Protein AF-A0A2E7RLP3-F1 (afdb_monomer)

Solvent-accessible surface area (backbone atoms only — not comparable to full-atom values): 21264 Å² total; per-residue (Å²): 116,78,66,61,55,50,70,59,62,78,47,43,70,61,51,51,49,51,49,51,49,50,52,49,51,50,52,54,52,58,39,62,39,72,44,74,48,81,44,72,21,40,30,37,76,40,96,68,93,67,85,55,54,69,37,24,36,34,37,27,58,41,91,64,40,39,71,63,30,73,46,64,75,39,76,49,75,48,66,38,30,35,36,35,57,60,49,53,55,44,57,75,64,38,54,21,24,34,37,66,40,63,84,71,59,71,71,89,78,62,88,57,56,57,50,78,45,82,39,37,68,84,71,40,52,40,76,54,50,69,62,50,51,61,22,37,61,7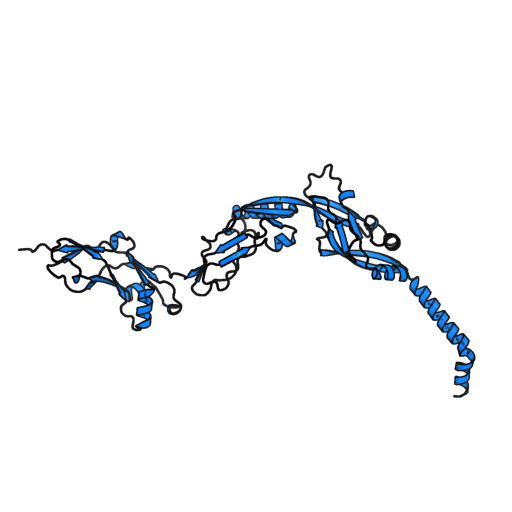8,62,43,75,83,78,39,68,44,68,37,28,34,21,31,51,42,75,45,82,44,79,53,55,65,83,42,55,48,73,40,74,51,46,26,91,65,38,38,73,40,73,95,60,40,44,60,76,55,59,57,39,36,42,37,25,35,34,68,62,53,51,55,48,52,52,42,46,54,39,24,77,68,69,74,47,72,67,52,79,54,46,39,64,49,76,38,66,59,34,78,39,69,44,75,48,74,33,35,63,14,66,78,45,40,77,66,57,38,46,53,44,66,65,54,44,45,35,40,37,44,29,39,71,35,62,49,75,67,36,68,45,76,53,97,72,68,42,78,40,85,58,52,77,55,76,55,72,47,78,48,80,72,52,51,48,31,36,40,36,43,50,63,48,84,91,53,67,87,64,76,82,41,54,70,45,47,65,70,28,49,47,50,31,35,63,32,64,75,49,64,70,88,57,60,64,50,76,43,60,62,45,73,50,80,45,98,63,88,51,63,70,58,46,59,47,46,67,72,39,49,44,77,44,45,76,47,77,89,33,44,40,34,45,32,36,50,59,76,82,84,126

Foldseek 3Di:
DVVVVCVCPVCVPVVVVVVVVVVVVVVVVLQQDKDKDKAKAQEAEDCDPDQFDFRHEYEDDDPQKDWQPPQHRDIDIDMWIGGPVLVVVCVVVRKYWYAYCVVVDPVVPPPDQKDKDWDWLLRIHISPNVSSCRGRVVVDRVVGIGIIMMGGKDKDKDFDDLQLAAADAAEAPQKDWDSVPKDKPDRIKMKIFGPVLVVVQVVQCVCVVVVNDHRDQQWDHHYRHHNAFKDKDWIAGGPVQVSSVMAIPVRTMIMIIGMYGDKDPKEKEFDPDAAEDDAAPDFDKDWDADFGIKIKIFTDDPVCPPPPPYRVQCVQFKHKYWYNPPDDHPDQKDWTFIDMATPPDPDPVVRVVRVVGMDMATPDNVRRTIMMGGDDPPD

Nearest PDB structures (foldseek):
  5ucg-assembly1_A  TM=1.829E-01  e=2.847E+00  Bacillus subtilis subsp. subtilis str. 168
  5ucg-assembly3_C  TM=1.458E-01  e=3.565E+00  Bacillus subtilis subsp. subtilis str. 168
  5ucg-assembly1_B  TM=1.793E-01  e=7.000E+00  Bacillus subtilis subsp. subtilis str. 168

Structure (mmCIF, N/CA/C/O backbone):
data_AF-A0A2E7RLP3-F1
#
_entry.id   AF-A0A2E7RLP3-F1
#
loop_
_atom_site.group_PDB
_atom_site.id
_atom_site.type_symbol
_atom_site.label_atom_id
_atom_site.label_alt_id
_atom_site.label_comp_id
_atom_site.label_asym_id
_atom_site.label_entity_id
_atom_site.label_seq_id
_atom_site.pdbx_PDB_ins_code
_atom_site.Cartn_x
_atom_site.Cartn_y
_atom_site.Cartn_z
_atom_site.occupancy
_atom_site.B_iso_or_equiv
_atom_site.auth_seq_id
_atom_site.auth_comp_id
_atom_site.auth_asym_id
_atom_site.auth_atom_id
_atom_site.pdbx_PDB_model_num
ATOM 1 N N . MET A 1 1 ? -9.575 -32.508 -81.764 1.00 49.72 1 MET A N 1
ATOM 2 C CA . MET A 1 1 ? -8.816 -32.694 -80.498 1.00 49.72 1 MET A CA 1
ATOM 3 C C . MET A 1 1 ? -7.369 -33.203 -80.647 1.00 49.72 1 MET A C 1
ATOM 5 O O . MET A 1 1 ? -6.526 -32.750 -79.883 1.00 49.72 1 MET A O 1
ATOM 9 N N . LYS A 1 2 ? -7.003 -34.064 -81.618 1.00 49.97 2 LYS A N 1
ATOM 10 C CA . LYS A 1 2 ? -5.609 -34.569 -81.767 1.00 49.97 2 LYS A CA 1
ATOM 11 C C . LYS A 1 2 ? -4.547 -33.517 -82.181 1.00 49.97 2 LYS A C 1
ATOM 13 O O . LYS A 1 2 ? -3.371 -33.716 -81.894 1.00 49.97 2 LYS A O 1
ATOM 18 N N . ARG A 1 3 ? -4.933 -32.391 -82.805 1.00 51.41 3 ARG A N 1
ATOM 19 C CA . ARG A 1 3 ? -4.007 -31.303 -83.211 1.00 51.41 3 ARG A CA 1
ATOM 20 C C . ARG A 1 3 ? -3.594 -30.362 -82.066 1.00 51.41 3 ARG A C 1
ATOM 22 O O . ARG A 1 3 ? -2.445 -29.943 -82.033 1.00 51.41 3 ARG A O 1
ATOM 29 N N . ILE A 1 4 ? -4.474 -30.113 -81.091 1.00 55.97 4 ILE A N 1
ATOM 30 C CA . ILE A 1 4 ? -4.179 -29.249 -79.928 1.00 55.97 4 ILE A CA 1
ATOM 31 C C . ILE A 1 4 ? -3.175 -29.932 -78.984 1.00 55.97 4 ILE A C 1
ATOM 33 O O . ILE A 1 4 ? -2.243 -29.294 -78.505 1.00 55.97 4 ILE A O 1
ATOM 37 N N . ARG A 1 5 ? -3.279 -31.260 -78.807 1.00 53.59 5 ARG A N 1
ATOM 38 C CA . ARG A 1 5 ? -2.303 -32.044 -78.027 1.00 53.59 5 ARG A CA 1
ATOM 39 C C . ARG A 1 5 ? -0.881 -31.969 -78.597 1.00 53.59 5 ARG A C 1
ATOM 41 O O . ARG A 1 5 ? 0.057 -31.816 -77.826 1.00 53.59 5 ARG A O 1
ATOM 48 N N . ARG A 1 6 ? -0.701 -32.010 -79.926 1.00 53.34 6 ARG A N 1
ATOM 49 C CA . ARG A 1 6 ? 0.637 -31.876 -80.542 1.00 53.34 6 ARG A CA 1
ATOM 50 C C . ARG A 1 6 ? 1.235 -30.479 -80.369 1.00 53.34 6 ARG A C 1
ATOM 52 O O . ARG A 1 6 ? 2.435 -30.380 -80.170 1.00 53.34 6 ARG A O 1
ATOM 59 N N . PHE A 1 7 ? 0.423 -29.424 -80.363 1.00 55.75 7 PHE A N 1
ATOM 60 C CA . PHE A 1 7 ? 0.916 -28.055 -80.157 1.00 55.75 7 PHE A CA 1
ATOM 61 C C . PHE A 1 7 ? 1.374 -27.790 -78.707 1.00 55.75 7 PHE A C 1
ATOM 63 O O . PHE A 1 7 ? 2.276 -26.988 -78.456 1.00 55.75 7 PHE A O 1
ATOM 70 N N . PHE A 1 8 ? 0.784 -28.493 -77.735 1.00 54.59 8 PHE A N 1
ATOM 71 C CA . PHE A 1 8 ? 1.228 -28.442 -76.340 1.00 54.59 8 PHE A CA 1
ATOM 72 C C . PHE A 1 8 ? 2.451 -29.330 -76.063 1.00 54.59 8 PHE A C 1
ATOM 74 O O . PHE A 1 8 ? 3.317 -28.909 -75.302 1.00 54.59 8 PHE A O 1
ATOM 81 N N . LEU A 1 9 ? 2.564 -30.497 -76.711 1.00 55.72 9 LEU A N 1
ATOM 82 C CA . LEU A 1 9 ? 3.611 -31.493 -76.427 1.00 55.72 9 LEU A CA 1
ATOM 83 C C . LEU A 1 9 ? 4.903 -31.351 -77.253 1.00 55.72 9 LEU A C 1
ATOM 85 O O . LEU A 1 9 ? 5.940 -31.832 -76.814 1.00 55.72 9 LEU A O 1
ATOM 89 N N . HIS A 1 10 ? 4.884 -30.693 -78.419 1.00 57.91 10 HIS A N 1
ATOM 90 C CA . HIS A 1 10 ? 6.064 -30.613 -79.303 1.00 57.91 10 HIS A CA 1
ATOM 91 C C . HIS A 1 10 ? 7.116 -29.582 -78.844 1.00 57.91 10 HIS A C 1
ATOM 93 O O . HIS A 1 10 ? 8.223 -29.544 -79.375 1.00 57.91 10 HIS A O 1
ATOM 99 N N . ASP A 1 11 ? 6.789 -28.752 -77.851 1.00 62.34 11 ASP A N 1
ATOM 100 C CA . ASP A 1 11 ? 7.666 -27.673 -77.384 1.00 62.34 11 ASP A CA 1
ATOM 101 C C . ASP A 1 11 ? 7.657 -27.523 -75.854 1.00 62.34 11 ASP A C 1
ATOM 103 O O . ASP A 1 11 ? 7.779 -26.428 -75.306 1.00 62.34 11 ASP A O 1
ATOM 107 N N . MET A 1 12 ? 7.453 -28.634 -75.134 1.00 67.31 12 MET A N 1
ATOM 108 C CA . MET A 1 12 ? 7.458 -28.608 -73.667 1.00 67.31 12 MET A CA 1
ATOM 109 C C . MET A 1 12 ? 8.820 -28.194 -73.113 1.00 67.31 12 MET A C 1
ATOM 111 O O . MET A 1 12 ? 8.858 -27.416 -72.173 1.00 67.31 12 MET A O 1
ATOM 115 N N . GLY A 1 13 ? 9.931 -28.626 -73.719 1.00 73.94 13 GLY A N 1
ATOM 116 C CA . GLY A 1 13 ? 11.274 -28.264 -73.253 1.00 73.94 13 GLY A CA 1
ATOM 117 C C . GLY A 1 13 ? 11.508 -26.751 -73.214 1.00 73.94 13 GLY A C 1
ATOM 118 O O . GLY A 1 13 ? 11.935 -26.226 -72.188 1.00 73.94 13 GLY A O 1
ATOM 119 N N . ARG A 1 14 ? 11.161 -26.023 -74.287 1.00 77.06 14 ARG A N 1
ATOM 120 C CA . ARG A 1 14 ? 11.334 -24.560 -74.333 1.00 77.06 14 ARG A CA 1
ATOM 121 C C . ARG A 1 14 ? 10.322 -23.828 -73.460 1.00 77.06 14 ARG A C 1
ATOM 123 O O . ARG A 1 14 ? 10.684 -22.830 -72.851 1.00 77.06 14 ARG A O 1
ATOM 130 N N . LYS A 1 15 ? 9.086 -24.326 -73.345 1.00 80.00 15 LYS A N 1
ATOM 131 C CA . LYS A 1 15 ? 8.061 -23.737 -72.463 1.00 80.00 15 LYS A CA 1
ATOM 132 C C . LYS A 1 15 ? 8.412 -23.896 -70.985 1.00 80.00 15 LYS A C 1
ATOM 134 O O . LYS A 1 15 ? 8.288 -22.935 -70.236 1.00 80.00 15 LYS A O 1
ATOM 139 N N . THR A 1 16 ? 8.899 -25.067 -70.574 1.00 82.06 16 THR A N 1
ATOM 140 C CA . THR A 1 16 ? 9.372 -25.297 -69.203 1.00 82.06 16 THR A CA 1
ATOM 141 C C . THR A 1 16 ? 10.616 -24.461 -68.916 1.00 82.06 16 THR A C 1
ATOM 143 O O . THR A 1 16 ? 10.683 -23.833 -67.867 1.00 82.06 16 THR A O 1
ATOM 146 N N . LEU A 1 17 ? 11.562 -24.369 -69.861 1.00 82.56 17 LEU A N 1
ATOM 147 C CA . LEU A 1 17 ? 12.733 -23.498 -69.724 1.00 82.56 17 LEU A CA 1
ATOM 148 C C . LEU A 1 17 ? 12.333 -22.019 -69.603 1.00 82.56 17 LEU A C 1
ATOM 150 O O . LEU A 1 17 ? 12.843 -21.326 -68.732 1.00 82.56 17 LEU A O 1
ATOM 154 N N . ALA A 1 18 ? 11.397 -21.546 -70.431 1.00 83.06 18 ALA A N 1
ATOM 155 C CA . ALA A 1 18 ? 10.878 -20.182 -70.374 1.00 83.06 18 ALA A CA 1
ATOM 156 C C . ALA A 1 18 ? 10.152 -19.897 -69.054 1.00 83.06 18 ALA A C 1
ATOM 158 O O . ALA A 1 18 ? 10.295 -18.809 -68.509 1.00 83.06 18 ALA A O 1
ATOM 159 N N . LEU A 1 19 ? 9.415 -20.872 -68.514 1.00 85.06 19 LEU A N 1
ATOM 160 C CA . LEU A 1 19 ? 8.747 -20.749 -67.221 1.00 85.06 19 LEU A CA 1
ATOM 161 C C . LEU A 1 19 ? 9.756 -20.730 -66.067 1.00 85.06 19 LEU A C 1
ATOM 163 O O . LEU A 1 19 ? 9.644 -19.884 -65.190 1.00 85.06 19 LEU A O 1
ATOM 167 N N . ILE A 1 20 ? 10.784 -21.584 -66.102 1.00 84.62 20 ILE A N 1
ATOM 168 C CA . ILE A 1 20 ? 11.885 -21.556 -65.130 1.00 84.62 20 ILE A CA 1
ATOM 169 C C . ILE A 1 20 ? 12.614 -20.211 -65.197 1.00 84.62 20 ILE A C 1
ATOM 171 O O . ILE A 1 20 ? 12.811 -19.599 -64.150 1.00 84.62 20 ILE A O 1
ATOM 175 N N . LEU A 1 21 ? 12.957 -19.722 -66.395 1.00 85.94 21 LEU A N 1
ATOM 176 C CA . LEU A 1 21 ? 13.576 -18.408 -66.613 1.00 85.94 21 LEU A CA 1
ATOM 177 C C . LEU A 1 21 ? 12.692 -17.267 -66.107 1.00 85.94 21 LEU A C 1
ATOM 179 O O . LEU A 1 21 ? 13.171 -16.403 -65.383 1.00 85.94 21 LEU A O 1
ATOM 183 N N . ALA A 1 22 ? 11.399 -17.273 -66.427 1.00 84.25 22 ALA A N 1
ATOM 184 C CA . ALA A 1 22 ? 10.459 -16.268 -65.944 1.00 84.25 22 ALA A CA 1
ATOM 185 C C . ALA A 1 22 ? 10.340 -16.296 -64.414 1.00 84.25 22 ALA A C 1
ATOM 187 O O . ALA A 1 22 ? 10.392 -15.244 -63.783 1.00 84.25 22 ALA A O 1
ATOM 188 N N . CYS A 1 23 ? 10.260 -17.481 -63.802 1.00 84.25 23 CYS A N 1
ATOM 189 C CA . CYS A 1 23 ? 10.255 -17.635 -62.349 1.00 84.25 23 CYS A CA 1
ATOM 190 C C . CYS A 1 23 ? 11.573 -17.170 -61.714 1.00 84.25 23 CYS A C 1
ATOM 192 O O . CYS A 1 23 ? 11.536 -16.519 -60.674 1.00 84.25 23 CYS A O 1
ATOM 194 N N . THR A 1 24 ? 12.728 -17.456 -62.326 1.00 81.25 24 THR A N 1
ATOM 195 C CA . THR A 1 24 ? 14.034 -17.010 -61.805 1.00 81.25 24 THR A CA 1
ATOM 196 C C . THR A 1 24 ? 14.218 -15.510 -61.949 1.00 81.25 24 THR A C 1
ATOM 198 O O . THR A 1 24 ? 14.648 -14.875 -60.994 1.00 81.25 24 THR A O 1
ATOM 201 N N . VAL A 1 25 ? 13.846 -14.925 -63.089 1.00 82.38 25 VAL A N 1
ATOM 202 C CA . VAL A 1 25 ? 13.874 -13.471 -63.301 1.00 82.38 25 VAL A CA 1
ATOM 203 C C . VAL A 1 25 ? 12.916 -12.780 -62.336 1.00 82.38 25 VAL A C 1
ATOM 205 O O . VAL A 1 25 ? 13.319 -11.833 -61.670 1.00 82.38 25 VAL A O 1
ATOM 208 N N . TRP A 1 26 ? 11.688 -13.281 -62.183 1.00 78.94 26 TRP A N 1
ATOM 209 C CA . TRP A 1 26 ? 10.724 -12.748 -61.217 1.00 78.94 26 TRP A CA 1
ATOM 210 C C . TRP A 1 26 ? 11.254 -12.816 -59.782 1.00 78.94 26 TRP A C 1
ATOM 212 O O . TRP A 1 26 ? 11.179 -11.838 -59.043 1.00 78.94 26 TRP A O 1
ATOM 222 N N . TRP A 1 27 ? 11.848 -13.946 -59.395 1.00 76.88 27 TRP A N 1
ATOM 223 C CA . TRP A 1 27 ? 12.466 -14.118 -58.082 1.00 76.88 27 TRP A CA 1
ATOM 224 C C . TRP A 1 27 ? 13.633 -13.149 -57.855 1.00 76.88 27 TRP A C 1
ATOM 226 O O . TRP A 1 27 ? 13.739 -12.558 -56.782 1.00 76.88 27 TRP A O 1
ATOM 236 N N . LEU A 1 28 ? 14.478 -12.940 -58.866 1.00 74.94 28 LEU A N 1
ATOM 237 C CA . LEU A 1 28 ? 15.650 -12.067 -58.786 1.00 74.94 28 LEU A CA 1
ATOM 238 C C . LEU A 1 28 ? 15.245 -10.586 -58.731 1.00 74.94 28 LEU A C 1
ATOM 240 O O . LEU A 1 28 ? 15.757 -9.846 -57.893 1.00 74.94 28 LEU A O 1
ATOM 244 N N . VAL A 1 29 ? 14.260 -10.183 -59.539 1.00 74.81 29 VAL A N 1
ATOM 245 C CA . VAL A 1 29 ? 13.673 -8.835 -59.507 1.00 74.81 29 VAL A CA 1
ATOM 246 C C . VAL A 1 29 ? 12.995 -8.579 -58.163 1.00 74.81 29 VAL A C 1
ATOM 248 O O . VAL A 1 29 ? 13.270 -7.560 -57.541 1.00 74.81 29 VAL A O 1
ATOM 251 N N . ASN A 1 30 ? 12.189 -9.519 -57.655 1.00 71.69 30 ASN A N 1
ATOM 252 C CA . ASN A 1 30 ? 11.500 -9.370 -56.368 1.00 71.69 30 ASN A CA 1
ATOM 253 C C . ASN A 1 30 ? 12.474 -9.218 -55.183 1.00 71.69 30 ASN A C 1
ATOM 255 O O . ASN A 1 30 ? 12.173 -8.508 -54.226 1.00 71.69 30 ASN A O 1
ATOM 259 N N . LYS A 1 31 ? 13.665 -9.830 -55.252 1.00 69.00 31 LYS A N 1
ATOM 260 C CA . LYS A 1 31 ? 14.721 -9.656 -54.239 1.00 69.00 31 LYS A CA 1
ATOM 261 C C . LYS A 1 31 ? 15.392 -8.280 -54.275 1.00 69.00 31 LYS A C 1
ATOM 263 O O . LYS A 1 31 ? 15.885 -7.833 -53.242 1.00 69.00 31 LYS A O 1
ATOM 268 N N . GLN A 1 32 ? 15.409 -7.617 -55.431 1.00 72.88 32 GLN A N 1
ATOM 269 C CA . GLN A 1 32 ? 16.028 -6.300 -55.624 1.00 72.88 32 GLN A CA 1
ATOM 270 C C . GLN A 1 32 ? 15.073 -5.125 -55.378 1.00 72.88 32 GLN A C 1
ATOM 272 O O . GLN A 1 32 ? 15.513 -3.977 -55.390 1.00 72.88 32 GLN A O 1
ATOM 277 N N . ILE A 1 33 ? 13.786 -5.387 -55.127 1.00 79.75 33 ILE A N 1
ATOM 278 C CA . ILE A 1 33 ? 12.829 -4.339 -54.763 1.00 79.75 33 ILE A CA 1
ATOM 279 C C . ILE A 1 33 ? 13.267 -3.717 -53.437 1.00 79.75 33 ILE A C 1
ATOM 281 O O . ILE A 1 33 ? 13.448 -4.414 -52.436 1.00 79.75 33 ILE A O 1
ATOM 285 N N . THR A 1 34 ? 13.431 -2.397 -53.435 1.00 83.25 34 THR A N 1
ATOM 286 C CA . THR A 1 34 ? 13.667 -1.627 -52.216 1.00 83.25 34 THR A CA 1
ATOM 287 C C . THR A 1 34 ? 12.364 -1.515 -51.439 1.00 83.25 34 THR A C 1
ATOM 289 O O . THR A 1 34 ? 11.374 -1.003 -51.959 1.00 83.25 34 THR A O 1
ATOM 292 N N . VAL A 1 35 ? 12.373 -1.975 -50.193 1.00 87.12 35 VAL A N 1
ATOM 293 C CA . VAL A 1 35 ? 11.225 -1.947 -49.281 1.00 87.12 35 VAL A CA 1
ATOM 294 C C . VAL A 1 35 ? 11.623 -1.187 -48.019 1.00 87.12 35 VAL A C 1
ATOM 296 O O . VAL A 1 35 ? 12.812 -1.036 -47.722 1.00 87.12 35 VAL A O 1
ATOM 299 N N . GLN A 1 36 ? 10.627 -0.675 -47.305 1.00 88.81 36 GLN A N 1
ATOM 300 C CA . GLN A 1 36 ? 10.778 -0.013 -46.018 1.00 88.81 36 GLN A CA 1
ATOM 301 C C . GLN A 1 36 ? 9.958 -0.764 -44.964 1.00 88.81 36 GLN A C 1
ATOM 303 O O . GLN A 1 36 ? 8.823 -1.148 -45.244 1.00 88.81 36 GLN A O 1
ATOM 308 N N . ALA A 1 37 ? 10.526 -0.961 -43.776 1.00 89.25 37 ALA A N 1
ATOM 309 C CA . ALA A 1 37 ? 9.847 -1.555 -42.627 1.00 89.25 37 ALA A CA 1
ATOM 310 C C . ALA A 1 37 ? 9.985 -0.662 -41.392 1.00 89.25 37 ALA A C 1
ATOM 312 O O . ALA A 1 37 ? 11.030 -0.041 -41.195 1.00 89.25 37 ALA A O 1
ATOM 313 N N . ASP A 1 38 ? 8.924 -0.624 -40.589 1.00 89.94 38 ASP A N 1
ATOM 314 C CA . ASP A 1 38 ? 8.878 -0.023 -39.254 1.00 89.94 38 ASP A CA 1
ATOM 315 C C . ASP A 1 38 ? 9.025 -1.145 -38.224 1.00 89.94 38 ASP A C 1
ATOM 317 O O . ASP A 1 38 ? 8.230 -2.088 -38.236 1.00 89.94 38 ASP A O 1
ATOM 321 N N . VAL A 1 39 ? 10.053 -1.086 -37.382 1.00 90.50 39 VAL A N 1
ATOM 322 C CA . VAL A 1 39 ? 10.403 -2.177 -36.464 1.00 90.50 39 VAL A CA 1
ATOM 323 C C . VAL A 1 39 ? 10.370 -1.662 -35.027 1.00 90.50 39 VAL A C 1
ATOM 325 O O . VAL A 1 39 ? 11.121 -0.732 -34.711 1.00 90.50 39 VAL A O 1
ATOM 328 N N . PRO A 1 40 ? 9.523 -2.241 -34.155 1.00 92.69 40 PRO A N 1
ATOM 329 C CA . PRO A 1 40 ? 9.497 -1.903 -32.741 1.00 92.69 40 PRO A CA 1
ATOM 330 C C . PRO A 1 40 ? 10.631 -2.602 -31.984 1.00 92.69 40 PRO A C 1
ATOM 332 O O . PRO A 1 40 ? 10.966 -3.753 -32.258 1.00 92.69 40 PRO A O 1
ATOM 335 N N . PHE A 1 41 ? 11.186 -1.901 -31.002 1.00 92.94 41 PHE A N 1
ATOM 336 C CA . PHE A 1 41 ? 12.164 -2.404 -30.047 1.00 92.94 41 PHE A CA 1
ATOM 337 C C . PHE A 1 41 ? 11.665 -2.126 -28.641 1.00 92.94 41 PHE A C 1
ATOM 339 O O . PHE A 1 41 ? 11.287 -0.995 -28.327 1.00 92.94 41 PHE A O 1
ATOM 346 N N . LEU A 1 42 ? 11.709 -3.141 -27.784 1.00 93.62 42 LEU A N 1
ATOM 347 C CA . LEU A 1 42 ? 11.393 -2.977 -26.373 1.00 93.62 42 LEU A CA 1
ATOM 348 C C . LEU A 1 42 ? 12.571 -2.305 -25.662 1.00 93.62 42 LEU A C 1
ATOM 350 O O . LEU A 1 42 ? 13.678 -2.844 -25.640 1.00 93.62 42 LEU A O 1
ATOM 354 N N . VAL A 1 43 ? 12.340 -1.141 -25.063 1.00 93.00 43 VAL A N 1
ATOM 355 C CA . VAL A 1 43 ? 13.363 -0.437 -24.288 1.00 93.00 43 VAL A CA 1
ATOM 356 C C . VAL A 1 43 ? 13.630 -1.188 -22.993 1.00 93.00 43 VAL A C 1
ATOM 358 O O . VAL A 1 43 ? 12.705 -1.477 -22.232 1.00 93.00 43 VAL A O 1
ATOM 361 N N . ARG A 1 44 ? 14.901 -1.452 -22.700 1.00 91.62 44 ARG A N 1
ATOM 362 C CA . ARG A 1 44 ? 15.335 -2.048 -21.438 1.00 91.62 44 ARG A CA 1
ATOM 363 C C . ARG A 1 44 ? 16.491 -1.269 -20.843 1.00 91.62 44 ARG A C 1
ATOM 365 O O . ARG A 1 44 ? 17.409 -0.873 -21.551 1.00 91.62 44 ARG A O 1
ATOM 372 N N . GLU A 1 45 ? 16.448 -1.075 -19.533 1.00 89.44 45 GLU A N 1
ATOM 373 C CA . GLU A 1 45 ? 17.589 -0.569 -18.777 1.00 89.44 45 GLU A CA 1
ATOM 374 C C . GLU A 1 45 ? 18.436 -1.759 -18.316 1.00 89.44 45 GLU A C 1
ATOM 376 O O . GLU A 1 45 ? 17.903 -2.718 -17.756 1.00 89.44 45 GLU A O 1
ATOM 381 N N . THR A 1 46 ? 19.742 -1.719 -18.571 1.00 87.38 46 THR A N 1
ATOM 382 C CA . THR A 1 46 ? 20.679 -2.776 -18.167 1.00 87.38 46 THR A CA 1
ATOM 383 C C . THR A 1 46 ? 21.954 -2.168 -17.607 1.00 87.38 46 THR A C 1
ATOM 385 O O . THR A 1 46 ? 22.385 -1.113 -18.052 1.00 87.38 46 THR A O 1
ATOM 388 N N . GLN A 1 47 ? 22.565 -2.845 -16.638 1.00 79.19 47 GLN A N 1
ATOM 389 C CA . GLN A 1 47 ? 23.895 -2.519 -16.102 1.00 79.19 47 GLN A CA 1
ATOM 390 C C . GLN A 1 47 ? 24.992 -3.400 -16.734 1.00 79.19 47 GLN A C 1
ATOM 392 O O . GLN A 1 47 ? 26.163 -3.327 -16.374 1.00 79.19 47 GLN A O 1
ATOM 397 N N . SER A 1 48 ? 24.608 -4.296 -17.650 1.00 74.94 48 SER A N 1
ATOM 398 C CA . SER A 1 48 ? 25.514 -5.221 -18.325 1.00 74.94 48 SER A CA 1
ATOM 399 C C . SER A 1 48 ? 25.840 -4.731 -19.731 1.00 74.94 48 SER A C 1
ATOM 401 O O . SER A 1 48 ? 24.954 -4.344 -20.485 1.00 74.94 48 SER A O 1
ATOM 403 N N . THR A 1 49 ? 27.112 -4.819 -20.115 1.00 68.69 49 THR A N 1
ATOM 404 C CA . THR A 1 49 ? 27.614 -4.484 -21.458 1.00 68.69 49 THR A CA 1
ATOM 405 C C . THR A 1 49 ? 27.631 -5.694 -22.406 1.00 68.69 49 THR A C 1
ATOM 407 O O . THR A 1 49 ? 28.486 -5.803 -23.287 1.00 68.69 49 THR A O 1
ATOM 410 N N . GLY A 1 50 ? 26.701 -6.634 -22.208 1.00 76.00 50 GLY A N 1
ATOM 411 C CA . GLY A 1 50 ? 26.571 -7.856 -22.999 1.00 76.00 50 GLY A CA 1
ATOM 412 C C . GLY A 1 50 ? 26.076 -7.644 -24.436 1.00 76.00 50 GLY A C 1
ATOM 413 O O . GLY A 1 50 ? 25.836 -6.531 -24.900 1.00 76.00 50 GLY A O 1
ATOM 414 N N . LEU A 1 51 ? 25.927 -8.755 -25.166 1.00 81.12 51 LEU A N 1
ATOM 415 C CA . LEU A 1 51 ? 25.183 -8.756 -26.427 1.00 81.12 51 LEU A CA 1
ATOM 416 C C . LEU A 1 51 ? 23.707 -8.469 -26.121 1.00 81.12 51 LEU A C 1
ATOM 418 O O . LEU A 1 51 ? 23.149 -9.194 -25.297 1.00 81.12 51 LEU A O 1
ATOM 422 N N . PRO A 1 52 ? 23.079 -7.485 -26.790 1.00 86.50 52 PRO A N 1
ATOM 423 C CA . PRO A 1 52 ? 21.708 -7.122 -26.482 1.00 86.50 52 PRO A CA 1
ATOM 424 C C . PRO A 1 52 ? 20.743 -8.242 -26.862 1.00 86.50 52 PRO A C 1
ATOM 426 O O . PRO A 1 52 ? 20.939 -8.938 -27.871 1.00 86.50 52 PRO A O 1
ATOM 429 N N . GLU A 1 53 ? 19.703 -8.403 -26.050 1.00 88.75 53 GLU A N 1
ATOM 430 C CA . GLU A 1 53 ? 18.650 -9.378 -26.286 1.00 88.75 53 GLU A CA 1
ATOM 431 C C . GLU A 1 53 ? 17.922 -9.112 -27.617 1.00 88.75 53 GLU A C 1
ATOM 433 O O . GLU A 1 53 ? 17.729 -7.965 -28.024 1.00 88.75 53 GLU A O 1
ATOM 438 N N . PRO A 1 54 ? 17.514 -10.164 -28.342 1.00 91.38 54 PRO A N 1
ATOM 439 C CA . PRO A 1 54 ? 16.804 -9.986 -29.599 1.00 91.38 54 PRO A CA 1
ATOM 440 C C . PRO A 1 54 ? 15.518 -9.154 -29.433 1.00 91.38 54 PRO A C 1
ATOM 442 O O . PRO A 1 54 ? 14.728 -9.394 -28.523 1.00 91.38 54 PRO A O 1
ATOM 445 N N . GLY A 1 55 ? 15.302 -8.170 -30.315 1.00 90.31 55 GLY A N 1
ATOM 446 C CA . GLY A 1 55 ? 14.122 -7.296 -30.287 1.00 90.31 55 GLY A CA 1
ATOM 447 C C . GLY A 1 55 ? 14.152 -6.187 -29.227 1.00 90.31 55 GLY A C 1
ATOM 448 O O . GLY A 1 55 ? 13.144 -5.501 -29.037 1.00 90.31 55 GLY A O 1
ATOM 449 N N . THR A 1 56 ? 15.278 -5.982 -28.536 1.00 93.75 56 THR A N 1
ATOM 450 C CA . THR A 1 56 ? 15.397 -4.967 -27.481 1.00 93.75 56 THR A CA 1
ATOM 451 C C . THR A 1 56 ? 16.303 -3.803 -27.888 1.00 93.75 56 THR A C 1
ATOM 453 O O . THR A 1 56 ? 17.207 -3.921 -28.727 1.00 93.75 56 THR A O 1
ATOM 456 N N . LEU A 1 57 ? 16.027 -2.645 -27.285 1.00 93.75 57 LEU A N 1
ATOM 457 C CA . LEU A 1 57 ? 16.949 -1.521 -27.213 1.00 93.75 57 LEU A CA 1
ATOM 458 C C . LEU A 1 57 ? 17.440 -1.408 -25.771 1.00 93.75 57 LEU A C 1
ATOM 460 O O . LEU A 1 57 ? 16.721 -0.919 -24.897 1.00 93.75 57 LEU A O 1
ATOM 464 N N . GLU A 1 58 ? 18.663 -1.855 -25.533 1.00 94.31 58 GLU A N 1
ATOM 465 C CA . GLU A 1 58 ? 19.281 -1.830 -24.213 1.00 94.31 58 GLU A CA 1
ATOM 466 C C . GLU A 1 58 ? 20.004 -0.509 -23.968 1.00 94.31 58 GLU A C 1
ATOM 468 O O . GLU A 1 58 ? 20.881 -0.098 -24.724 1.00 94.31 58 GLU A O 1
ATOM 473 N N . ILE A 1 59 ? 19.641 0.181 -22.897 1.00 92.88 59 ILE A N 1
ATOM 474 C CA . ILE A 1 59 ? 20.252 1.446 -22.508 1.00 92.88 59 ILE A CA 1
ATOM 475 C C . ILE A 1 59 ? 21.002 1.215 -21.207 1.00 92.88 59 ILE A C 1
ATOM 477 O O . ILE A 1 59 ? 20.420 0.783 -20.212 1.00 92.88 59 ILE A O 1
ATOM 481 N N . HIS A 1 60 ? 22.294 1.527 -21.232 1.00 91.69 60 HIS A N 1
ATOM 482 C CA . HIS A 1 60 ? 23.170 1.466 -20.076 1.00 91.69 60 HIS A CA 1
ATOM 483 C C . HIS A 1 60 ? 23.342 2.875 -19.496 1.00 91.69 60 HIS A C 1
ATOM 485 O O . HIS A 1 60 ? 24.063 3.691 -20.087 1.00 91.69 60 HIS A O 1
ATOM 491 N N . PRO A 1 61 ? 22.633 3.214 -18.402 1.00 89.75 61 PRO A N 1
ATOM 492 C CA . PRO A 1 61 ? 22.794 4.497 -17.735 1.00 89.75 61 PRO A CA 1
ATOM 493 C C . PRO A 1 61 ? 24.122 4.531 -16.961 1.00 89.75 61 PRO A C 1
ATOM 495 O O . PRO A 1 61 ? 24.628 3.482 -16.567 1.00 89.75 61 PRO A O 1
ATOM 498 N N . PRO A 1 62 ? 24.683 5.719 -16.697 1.00 87.56 62 PRO A N 1
ATOM 499 C CA . PRO A 1 62 ? 25.842 5.839 -15.824 1.00 87.56 62 PRO A CA 1
ATOM 500 C C . PRO A 1 62 ? 25.527 5.510 -14.367 1.00 87.56 62 PRO A C 1
ATOM 502 O O . PRO A 1 62 ? 24.382 5.625 -13.919 1.00 87.56 62 PRO A O 1
ATOM 505 N N . ASP A 1 63 ? 26.574 5.219 -13.598 1.00 84.81 63 ASP A N 1
ATOM 506 C CA . ASP A 1 63 ? 26.470 4.998 -12.157 1.00 84.81 63 ASP A CA 1
ATOM 507 C C . ASP A 1 63 ? 25.754 6.161 -11.453 1.00 84.81 63 ASP A C 1
ATOM 509 O O . ASP A 1 63 ? 26.084 7.339 -11.622 1.00 84.81 63 ASP A O 1
ATOM 513 N N . GLY A 1 64 ? 24.754 5.828 -10.634 1.00 85.19 64 GLY A N 1
ATOM 514 C CA . GLY A 1 64 ? 23.950 6.814 -9.908 1.00 85.19 64 GLY A CA 1
ATOM 515 C C . GLY A 1 64 ? 22.887 7.525 -10.753 1.00 85.19 64 GLY A C 1
ATOM 516 O O . GLY A 1 64 ? 22.249 8.450 -10.251 1.00 85.19 64 GLY A O 1
ATOM 517 N N . TRP A 1 65 ? 22.654 7.096 -11.993 1.00 87.94 65 TRP A N 1
ATOM 518 C CA . TRP A 1 65 ? 21.571 7.566 -12.859 1.00 87.94 65 TRP A CA 1
ATOM 519 C C . TRP A 1 65 ? 20.659 6.407 -13.262 1.00 87.94 65 TRP A C 1
ATOM 521 O O . TRP A 1 65 ? 21.035 5.242 -13.176 1.00 87.94 65 TRP A O 1
ATOM 531 N N . GLN A 1 66 ? 19.447 6.736 -13.695 1.00 89.06 66 GLN A N 1
ATOM 532 C CA . GLN A 1 66 ? 18.491 5.778 -14.252 1.00 89.06 66 GLN A CA 1
ATOM 533 C C . GLN A 1 66 ? 17.784 6.371 -15.467 1.00 89.06 66 GLN A C 1
ATOM 535 O O . GLN A 1 66 ? 17.670 7.597 -15.591 1.00 89.06 66 GLN A O 1
ATOM 540 N N . LEU A 1 67 ? 17.293 5.516 -16.362 1.00 89.38 67 LEU A N 1
ATOM 541 C CA . LEU A 1 67 ? 16.566 5.952 -17.545 1.00 89.38 67 LEU A CA 1
ATOM 542 C C . LEU A 1 67 ? 15.145 6.382 -17.158 1.00 89.38 67 LEU A C 1
ATOM 544 O O . LEU A 1 67 ? 14.344 5.606 -16.645 1.00 89.38 67 LEU A O 1
ATOM 548 N N . ALA A 1 68 ? 14.816 7.639 -17.440 1.00 85.81 68 ALA A N 1
ATOM 549 C CA . ALA A 1 68 ? 13.513 8.225 -17.145 1.00 85.81 68 ALA A CA 1
ATOM 550 C C . ALA A 1 68 ? 12.616 8.351 -18.386 1.00 85.81 68 ALA A C 1
ATOM 552 O O . ALA A 1 68 ? 11.394 8.412 -18.257 1.00 85.81 68 ALA A O 1
ATOM 553 N N . SER A 1 69 ? 13.198 8.460 -19.582 1.00 88.06 69 SER A N 1
ATOM 554 C CA . SER A 1 69 ? 12.462 8.460 -20.850 1.00 88.06 69 SER A CA 1
ATOM 555 C C . SER A 1 69 ? 13.363 7.987 -21.991 1.00 88.06 69 SER A C 1
ATOM 557 O O . SER A 1 69 ? 14.489 8.476 -22.075 1.00 88.06 69 SER A O 1
ATOM 559 N N . PRO A 1 70 ? 12.876 7.134 -22.906 1.00 88.31 70 PRO A N 1
ATOM 560 C CA . PRO A 1 70 ? 11.615 6.391 -22.816 1.00 88.31 70 PRO A CA 1
ATOM 561 C C . PRO A 1 70 ? 11.602 5.461 -21.591 1.00 88.31 70 PRO A C 1
ATOM 563 O O . PRO A 1 70 ? 12.647 4.974 -21.169 1.00 88.31 70 PRO A O 1
ATOM 566 N N . THR A 1 71 ? 10.437 5.266 -20.968 1.00 86.12 71 THR A N 1
ATOM 567 C CA . THR A 1 71 ? 10.328 4.420 -19.769 1.00 86.12 71 THR A CA 1
ATOM 568 C C . THR A 1 71 ? 10.693 2.974 -20.128 1.00 86.12 71 THR A C 1
ATOM 570 O O . THR A 1 71 ? 10.211 2.481 -21.154 1.00 86.12 71 THR A O 1
ATOM 573 N N . PRO A 1 72 ? 11.516 2.273 -19.329 1.00 87.69 72 PRO A N 1
ATOM 574 C CA . PRO A 1 72 ? 11.785 0.856 -19.555 1.00 87.69 72 PRO A CA 1
ATOM 575 C C . PRO A 1 72 ? 10.484 0.052 -19.717 1.00 87.69 72 PRO A C 1
ATOM 577 O O . PRO A 1 72 ? 9.522 0.258 -18.981 1.00 87.69 72 PRO A O 1
ATOM 580 N N . GLY A 1 73 ? 10.438 -0.832 -20.713 1.00 86.75 73 GLY A N 1
ATOM 581 C CA . GLY A 1 73 ? 9.242 -1.587 -21.099 1.00 86.75 73 GLY A CA 1
ATOM 582 C C . GLY A 1 73 ? 8.365 -0.918 -22.166 1.00 86.75 73 GLY A C 1
ATOM 583 O O . GLY A 1 73 ? 7.391 -1.522 -22.605 1.00 86.75 73 GLY A O 1
ATOM 584 N N . THR A 1 74 ? 8.695 0.297 -22.614 1.00 90.06 74 THR A N 1
ATOM 585 C CA . THR A 1 74 ? 8.010 0.938 -23.750 1.00 90.06 74 THR A CA 1
ATOM 586 C C . THR A 1 74 ? 8.642 0.554 -25.086 1.00 90.06 74 THR A C 1
ATOM 588 O O . THR A 1 74 ? 9.824 0.217 -25.155 1.00 90.06 74 THR A O 1
ATOM 591 N N . GLU A 1 75 ? 7.854 0.598 -26.161 1.00 92.50 75 GLU A N 1
ATOM 592 C CA . GLU A 1 75 ? 8.346 0.345 -27.516 1.00 92.50 75 GLU A CA 1
ATOM 593 C C . GLU A 1 75 ? 8.836 1.632 -28.181 1.00 92.50 75 GLU A C 1
ATOM 595 O O . GLU A 1 75 ? 8.128 2.641 -28.229 1.00 92.50 75 GLU A O 1
ATOM 600 N N . VAL A 1 76 ? 10.026 1.572 -28.772 1.00 91.56 76 VAL A N 1
ATOM 601 C CA . VAL A 1 76 ? 10.551 2.599 -29.679 1.00 91.56 76 VAL A CA 1
ATOM 602 C C . VAL A 1 76 ? 10.711 2.025 -31.073 1.00 91.56 76 VAL A C 1
ATOM 604 O O . VAL A 1 76 ? 10.988 0.842 -31.242 1.00 91.56 76 VAL A O 1
ATOM 607 N N . ARG A 1 77 ? 10.524 2.856 -32.095 1.00 90.25 77 ARG A N 1
ATOM 608 C CA . ARG A 1 77 ? 10.421 2.395 -33.478 1.00 90.25 77 ARG A CA 1
ATOM 609 C C . ARG A 1 77 ? 11.536 2.933 -34.358 1.00 90.25 77 ARG A C 1
ATOM 611 O O . ARG A 1 77 ? 11.845 4.124 -34.314 1.00 90.25 77 ARG A O 1
ATOM 618 N N . PHE A 1 78 ? 12.107 2.056 -35.179 1.00 89.88 78 PHE A N 1
ATOM 619 C CA . PHE A 1 78 ? 13.115 2.406 -36.177 1.00 89.88 78 PHE A CA 1
ATOM 620 C C . PHE A 1 78 ? 12.659 1.985 -37.570 1.00 89.88 78 PHE A C 1
ATOM 622 O O . PHE A 1 78 ? 12.113 0.900 -37.767 1.00 89.88 78 PHE A O 1
ATOM 629 N N . TRP A 1 79 ? 12.941 2.842 -38.549 1.00 89.50 79 TRP A N 1
ATOM 630 C CA . TRP A 1 79 ? 12.654 2.575 -39.949 1.00 89.50 79 TRP A CA 1
ATOM 631 C C . TRP A 1 79 ? 13.906 2.045 -40.635 1.00 89.50 79 TRP A C 1
ATOM 633 O O . TRP A 1 79 ? 14.979 2.637 -40.560 1.00 89.50 79 TRP A O 1
ATOM 643 N N . PHE A 1 80 ? 13.754 0.945 -41.356 1.00 90.06 80 PHE A N 1
ATOM 644 C CA . PHE A 1 80 ? 14.822 0.335 -42.138 1.00 90.06 80 PHE A CA 1
ATOM 645 C C . PHE A 1 80 ? 14.416 0.318 -43.602 1.00 90.06 80 PHE A C 1
ATOM 647 O O . PHE A 1 80 ? 13.275 -0.015 -43.926 1.00 90.06 80 PHE A O 1
ATOM 654 N N . LYS A 1 81 ? 15.341 0.661 -44.500 1.00 90.56 81 LYS A N 1
ATOM 655 C CA . LYS A 1 81 ? 15.092 0.703 -45.942 1.00 90.56 81 LYS A CA 1
ATOM 656 C C . LYS A 1 81 ? 16.221 0.039 -46.712 1.00 90.56 81 LYS A C 1
ATOM 658 O O . LYS A 1 81 ? 17.385 0.396 -46.575 1.00 90.56 81 LYS A O 1
ATOM 663 N N . GLY A 1 82 ? 15.873 -0.896 -47.586 1.00 90.25 82 GLY A N 1
ATOM 664 C CA . GLY A 1 82 ? 16.854 -1.583 -48.420 1.00 90.25 82 GLY A CA 1
ATOM 665 C C . GLY A 1 82 ? 16.239 -2.662 -49.294 1.00 90.25 82 GLY A C 1
ATOM 666 O O . GLY A 1 82 ? 15.019 -2.783 -49.386 1.00 90.25 82 GLY A O 1
ATOM 667 N N . ALA A 1 83 ? 17.092 -3.443 -49.956 1.00 89.75 83 ALA A N 1
ATOM 668 C CA . ALA A 1 83 ? 16.651 -4.580 -50.756 1.00 89.75 83 ALA A CA 1
ATOM 669 C C . ALA A 1 83 ? 15.879 -5.577 -49.882 1.00 89.75 83 ALA A C 1
ATOM 671 O O . ALA A 1 83 ? 16.374 -5.975 -48.823 1.00 89.75 83 ALA A O 1
ATOM 672 N N . ARG A 1 84 ? 14.701 -6.004 -50.350 1.00 86.25 84 ARG A N 1
ATOM 673 C CA . ARG A 1 84 ? 13.779 -6.880 -49.617 1.00 86.25 84 ARG A CA 1
ATOM 674 C C . ARG A 1 84 ? 14.472 -8.074 -48.970 1.00 86.25 84 ARG A C 1
ATOM 676 O O . ARG A 1 84 ? 14.320 -8.291 -47.780 1.00 86.25 84 ARG A O 1
ATOM 683 N N . SER A 1 85 ? 15.310 -8.792 -49.719 1.00 87.50 85 SER A N 1
ATOM 684 C CA . SER A 1 85 ? 15.990 -9.982 -49.192 1.00 87.50 85 SER A CA 1
ATOM 685 C C . SER A 1 85 ? 16.937 -9.692 -48.027 1.00 87.50 85 SER A C 1
ATOM 687 O O . SER A 1 85 ? 17.128 -10.551 -47.177 1.00 87.50 85 SER A O 1
ATOM 689 N N . ARG A 1 86 ? 17.565 -8.509 -48.002 1.00 88.81 86 ARG A N 1
ATOM 690 C CA . ARG A 1 86 ? 18.460 -8.104 -46.909 1.00 88.81 86 ARG A CA 1
ATOM 691 C C . ARG A 1 86 ? 17.659 -7.631 -45.701 1.00 88.81 86 ARG A C 1
ATOM 693 O O . ARG A 1 86 ? 18.050 -7.920 -44.577 1.00 88.81 86 ARG A O 1
ATOM 700 N N . LEU A 1 87 ? 16.562 -6.914 -45.942 1.00 89.88 87 LEU A N 1
ATOM 701 C CA . LEU A 1 87 ? 15.658 -6.476 -44.887 1.00 89.88 87 LEU A CA 1
ATOM 702 C C . LEU A 1 87 ? 15.029 -7.684 -44.185 1.00 89.88 87 LEU A C 1
ATOM 704 O O . LEU A 1 87 ? 15.178 -7.804 -42.977 1.00 89.88 87 LEU A O 1
ATOM 708 N N . ASP A 1 88 ? 14.446 -8.619 -44.940 1.00 90.56 88 ASP A N 1
ATOM 709 C CA . ASP A 1 88 ? 13.842 -9.843 -44.399 1.00 90.56 88 ASP A CA 1
ATOM 710 C C . ASP A 1 88 ? 14.870 -10.641 -43.574 1.00 90.56 88 ASP A C 1
ATOM 712 O O . ASP A 1 88 ? 14.608 -10.975 -42.425 1.00 90.56 88 ASP A O 1
ATOM 716 N N . GLN A 1 89 ? 16.093 -10.828 -44.088 1.00 90.88 89 GLN A N 1
ATOM 717 C CA . GLN A 1 89 ? 17.169 -11.516 -43.360 1.00 90.88 89 GLN A CA 1
ATOM 718 C C . GLN A 1 89 ? 17.586 -10.799 -42.060 1.00 90.88 89 GLN A C 1
ATOM 720 O O . GLN A 1 89 ? 17.976 -11.450 -41.089 1.00 90.88 89 GLN A O 1
ATOM 725 N N . PHE A 1 90 ? 17.578 -9.464 -42.044 1.00 91.38 90 PHE A N 1
ATOM 726 C CA . PHE A 1 90 ? 17.893 -8.685 -40.846 1.00 91.38 90 PHE A CA 1
ATOM 727 C C . PHE A 1 90 ? 16.790 -8.833 -39.792 1.00 91.38 90 PHE A C 1
ATOM 729 O O . PHE A 1 90 ? 17.105 -9.078 -38.628 1.00 91.38 90 PHE A O 1
ATOM 736 N N . LEU A 1 91 ? 15.520 -8.769 -40.208 1.00 90.81 91 LEU A N 1
ATOM 737 C CA . LEU A 1 91 ? 14.359 -8.947 -39.331 1.00 90.81 91 LEU A CA 1
ATOM 738 C C . LEU A 1 91 ? 14.262 -10.373 -38.776 1.00 90.81 91 LEU A C 1
ATOM 740 O O . LEU A 1 91 ? 14.062 -10.542 -37.578 1.00 90.81 91 LEU A O 1
ATOM 744 N N . GLU A 1 92 ? 14.476 -11.388 -39.615 1.00 91.31 92 GLU A N 1
ATOM 745 C CA . GLU A 1 92 ? 14.512 -12.803 -39.214 1.00 91.31 92 GLU A CA 1
ATOM 746 C C . GLU A 1 92 ? 15.630 -13.103 -38.209 1.00 91.31 92 GLU A C 1
ATOM 748 O O . GLU A 1 92 ? 15.524 -14.040 -37.425 1.00 91.31 92 GLU A O 1
ATOM 753 N N . SER A 1 93 ? 16.707 -12.312 -38.217 1.00 87.38 93 SER A N 1
ATOM 754 C CA . SER A 1 93 ? 17.793 -12.447 -37.242 1.00 87.38 93 SER A CA 1
ATOM 755 C C . SER A 1 93 ? 17.561 -11.713 -35.925 1.00 87.38 93 SER A C 1
ATOM 757 O O . SER A 1 93 ? 18.494 -11.629 -35.127 1.00 87.38 93 SER A O 1
ATOM 759 N N . GLU A 1 94 ? 16.349 -11.187 -35.727 1.00 88.75 94 GLU A N 1
ATOM 760 C CA . GLU A 1 94 ? 15.899 -10.491 -34.523 1.00 88.75 94 GLU A CA 1
ATOM 761 C C . GLU A 1 94 ? 16.841 -9.335 -34.143 1.00 88.75 94 GLU A C 1
ATOM 763 O O . GLU A 1 94 ? 17.742 -9.479 -33.302 1.00 88.75 94 GLU A O 1
ATOM 768 N N . PRO A 1 95 ? 16.685 -8.171 -34.801 1.00 91.12 95 PRO A N 1
ATOM 769 C CA . PRO A 1 95 ? 17.587 -7.055 -34.604 1.00 91.12 95 PRO A CA 1
ATOM 770 C C . PRO A 1 95 ? 17.549 -6.585 -33.152 1.00 91.12 95 PRO A C 1
ATOM 772 O O . PRO A 1 95 ? 16.519 -6.627 -32.486 1.00 91.12 95 PRO A O 1
ATOM 775 N N . ALA A 1 96 ? 18.695 -6.117 -32.676 1.00 93.50 96 ALA A N 1
ATOM 776 C CA . ALA A 1 96 ? 18.867 -5.607 -31.327 1.00 93.50 96 ALA A CA 1
ATOM 777 C C . ALA A 1 96 ? 19.959 -4.542 -31.324 1.00 93.50 96 ALA A C 1
ATOM 779 O O . ALA A 1 96 ? 20.883 -4.585 -32.152 1.00 93.50 96 ALA A O 1
ATOM 780 N N . ALA A 1 97 ? 19.863 -3.603 -30.394 1.00 92.75 97 ALA A N 1
ATOM 781 C CA . ALA A 1 97 ? 20.827 -2.525 -30.245 1.00 92.75 97 ALA A CA 1
ATOM 782 C C . ALA A 1 97 ? 21.064 -2.207 -28.774 1.00 92.75 97 ALA A C 1
ATOM 784 O O . ALA A 1 97 ? 20.172 -2.379 -27.949 1.00 92.75 97 ALA A O 1
ATOM 785 N N . HIS A 1 98 ? 22.253 -1.692 -28.465 1.00 93.19 98 HIS A N 1
ATOM 786 C CA . HIS A 1 98 ? 22.515 -1.090 -27.165 1.00 93.19 98 HIS A CA 1
ATOM 787 C C . HIS A 1 98 ? 23.125 0.308 -27.284 1.00 93.19 98 HIS A C 1
ATOM 789 O O . HIS A 1 98 ? 23.781 0.641 -28.277 1.00 93.19 98 HIS A O 1
ATOM 795 N N . PHE A 1 99 ? 22.922 1.118 -26.249 1.00 91.81 99 PHE A N 1
ATOM 796 C CA . PHE A 1 99 ? 23.503 2.444 -26.092 1.00 91.81 99 PHE A CA 1
ATOM 797 C C . PHE A 1 99 ? 24.190 2.567 -24.731 1.00 91.81 99 PHE A C 1
ATOM 799 O O . PHE A 1 99 ? 23.567 2.334 -23.697 1.00 91.81 99 PHE A O 1
ATOM 806 N N . ASP A 1 100 ? 25.466 2.958 -24.738 1.00 89.81 100 ASP A N 1
ATOM 807 C CA . ASP A 1 100 ? 26.254 3.172 -23.523 1.00 89.81 100 ASP A CA 1
ATOM 808 C C . ASP A 1 100 ? 26.383 4.663 -23.221 1.00 89.81 100 ASP A C 1
ATOM 810 O O . ASP A 1 100 ? 27.210 5.378 -23.804 1.00 89.81 100 ASP A O 1
ATOM 814 N N . ALA A 1 101 ? 25.550 5.133 -22.295 1.00 87.69 101 ALA A N 1
ATOM 815 C CA . ALA A 1 101 ? 25.450 6.546 -21.985 1.00 87.69 101 ALA A CA 1
ATOM 816 C C . ALA A 1 101 ? 26.700 7.079 -21.265 1.00 87.69 101 ALA A C 1
ATOM 818 O O . ALA A 1 101 ? 26.993 8.268 -21.390 1.00 87.69 101 ALA A O 1
ATOM 819 N N . ASN A 1 102 ? 27.504 6.226 -20.617 1.00 83.31 102 ASN A N 1
ATOM 820 C CA . ASN A 1 102 ? 28.762 6.632 -19.970 1.00 83.31 102 ASN A CA 1
ATOM 821 C C . ASN A 1 102 ? 29.700 7.398 -20.911 1.00 83.31 102 ASN A C 1
ATOM 823 O O . ASN A 1 102 ? 30.424 8.293 -20.486 1.00 83.31 102 ASN A O 1
ATOM 827 N N . THR A 1 103 ? 29.665 7.073 -22.204 1.00 78.75 103 THR A N 1
ATOM 828 C CA . THR A 1 103 ? 30.516 7.707 -23.220 1.00 78.75 103 THR A CA 1
ATOM 829 C C . THR A 1 103 ? 30.045 9.098 -23.647 1.00 78.75 103 THR A C 1
ATOM 831 O O . THR A 1 103 ? 30.827 9.865 -24.203 1.00 78.75 103 THR A O 1
ATOM 834 N N . SER A 1 104 ? 28.774 9.425 -23.403 1.00 76.00 104 SER A N 1
ATOM 835 C CA . SER A 1 104 ? 28.129 10.673 -23.838 1.00 76.00 104 SER A CA 1
ATOM 836 C C . SER A 1 104 ? 27.749 11.597 -22.677 1.00 76.00 104 SER A C 1
ATOM 838 O O . SER A 1 104 ? 27.407 12.758 -22.899 1.00 76.00 104 SER A O 1
ATOM 840 N N . PHE A 1 105 ? 27.829 11.119 -21.433 1.00 75.69 105 PHE A N 1
ATOM 841 C CA . PHE A 1 105 ? 27.615 11.941 -20.247 1.00 75.69 105 PHE A CA 1
ATOM 842 C C . PHE A 1 105 ? 28.803 12.876 -20.006 1.00 75.69 105 PHE A C 1
ATOM 844 O O . PHE A 1 105 ? 29.873 12.458 -19.568 1.00 75.69 105 PHE A O 1
ATOM 851 N N . ASN A 1 106 ? 28.598 14.176 -20.213 1.00 63.47 106 ASN A N 1
ATOM 852 C CA . ASN A 1 106 ? 29.550 15.180 -19.756 1.00 63.47 106 ASN A CA 1
ATOM 853 C C . ASN A 1 106 ? 29.242 15.546 -18.293 1.00 63.47 106 ASN A C 1
ATOM 855 O O . ASN A 1 106 ? 28.471 16.459 -18.016 1.00 63.47 106 ASN A O 1
ATOM 859 N N . VAL A 1 107 ? 29.802 14.780 -17.350 1.00 55.28 107 VAL A N 1
ATOM 860 C CA . VAL A 1 107 ? 29.550 14.918 -15.898 1.00 55.28 107 VAL A CA 1
ATOM 861 C C . VAL A 1 107 ? 30.134 16.222 -15.325 1.00 55.28 107 VAL A C 1
ATOM 863 O O . VAL A 1 107 ? 29.705 16.698 -14.271 1.00 55.28 107 VAL A O 1
ATOM 866 N N . ALA A 1 108 ? 31.088 16.844 -16.024 1.00 44.12 108 ALA A N 1
ATOM 867 C CA . ALA A 1 108 ? 31.715 18.095 -15.616 1.00 44.12 108 ALA A CA 1
ATOM 868 C C . ALA A 1 108 ? 30.771 19.294 -15.846 1.00 44.12 108 ALA A C 1
ATOM 870 O O . ALA A 1 108 ? 30.863 19.992 -16.851 1.00 44.12 108 ALA A O 1
ATOM 871 N N . GLY A 1 109 ? 29.856 19.536 -14.901 1.00 46.16 109 GLY A N 1
ATOM 872 C CA . GLY A 1 109 ? 29.045 20.761 -14.843 1.00 46.16 109 GLY A CA 1
ATOM 873 C C . GLY A 1 109 ? 27.544 20.561 -14.633 1.00 46.16 109 GLY A C 1
ATOM 874 O O . GLY A 1 109 ? 26.847 21.521 -14.313 1.00 46.16 109 GLY A O 1
ATOM 875 N N . THR A 1 110 ? 27.022 19.340 -14.747 1.00 49.09 110 THR A N 1
ATOM 876 C CA . THR A 1 110 ? 25.612 19.050 -14.451 1.00 49.09 110 THR A CA 1
ATOM 877 C C . THR A 1 110 ? 25.406 18.817 -12.955 1.00 49.09 110 THR A C 1
ATOM 879 O O . THR A 1 110 ? 25.417 17.691 -12.469 1.00 49.09 110 THR A O 1
ATOM 882 N N . SER A 1 111 ? 25.149 19.902 -12.223 1.00 51.09 111 SER A N 1
ATOM 883 C CA . SER A 1 111 ? 24.427 19.876 -10.939 1.00 51.09 111 SER A CA 1
ATOM 884 C C . SER A 1 111 ? 22.933 19.540 -11.108 1.00 51.09 111 SER A C 1
ATOM 886 O O . SER A 1 111 ? 22.188 19.512 -10.132 1.00 51.09 111 SER A O 1
ATOM 888 N N . GLY A 1 112 ? 22.487 19.308 -12.348 1.00 62.09 112 GLY A N 1
ATOM 889 C CA . GLY A 1 112 ? 21.103 19.024 -12.696 1.00 62.09 112 GLY A CA 1
ATOM 890 C C . GLY A 1 112 ? 20.625 17.664 -12.192 1.00 62.09 112 GLY A C 1
ATOM 891 O O . GLY A 1 112 ? 21.348 16.672 -12.220 1.00 62.09 112 GLY A O 1
ATOM 892 N N . GLN A 1 113 ? 19.368 17.626 -11.760 1.00 74.00 113 GLN A N 1
ATOM 893 C CA . GLN A 1 113 ? 18.652 16.412 -11.366 1.00 74.00 113 GLN A CA 1
ATOM 894 C C . GLN A 1 113 ? 18.323 15.486 -12.552 1.00 74.00 113 GLN A C 1
ATOM 896 O O . GLN A 1 113 ? 18.066 14.302 -12.330 1.00 74.00 113 GLN A O 1
ATOM 901 N N . SER A 1 114 ? 18.372 16.021 -13.778 1.00 82.31 114 SER A N 1
ATOM 902 C CA . SER A 1 114 ? 18.090 15.330 -15.038 1.00 82.31 114 SER A CA 1
ATOM 903 C C . SER A 1 114 ? 19.129 15.687 -16.106 1.00 82.31 114 SER A C 1
ATOM 905 O O . SER A 1 114 ? 19.617 16.818 -16.142 1.00 82.31 114 SER A O 1
ATOM 907 N N . ASN A 1 115 ? 19.417 14.752 -17.010 1.00 85.81 115 ASN A N 1
ATOM 908 C CA . ASN A 1 115 ? 20.248 14.960 -18.195 1.00 85.81 115 ASN A CA 1
ATOM 909 C C . ASN A 1 115 ? 19.529 14.438 -19.448 1.00 85.81 115 ASN A C 1
ATOM 911 O O . ASN A 1 115 ? 18.811 13.440 -19.381 1.00 85.81 115 ASN A O 1
ATOM 915 N N . PHE A 1 116 ? 19.721 15.112 -20.579 1.00 87.38 116 PHE A N 1
ATOM 916 C CA . PHE A 1 116 ? 19.119 14.761 -21.860 1.00 87.38 116 PHE A CA 1
ATOM 917 C C . PHE A 1 116 ? 20.211 14.443 -22.872 1.00 87.38 116 PHE A C 1
ATOM 919 O O . PHE A 1 116 ? 21.128 15.237 -23.071 1.00 87.38 116 PHE A O 1
ATOM 926 N N . ILE A 1 117 ? 20.090 13.294 -23.527 1.00 89.00 117 ILE A N 1
ATOM 927 C CA . ILE A 1 117 ? 21.013 12.850 -24.565 1.00 89.00 117 ILE A CA 1
ATOM 928 C C . ILE A 1 117 ? 20.211 12.572 -25.824 1.00 89.00 117 ILE A C 1
ATOM 930 O O . ILE A 1 117 ? 19.306 11.739 -25.837 1.00 89.00 117 ILE A O 1
ATOM 934 N N . GLU A 1 118 ? 20.567 13.281 -26.885 1.00 89.25 118 GLU A N 1
ATOM 935 C CA . GLU A 1 118 ? 20.086 12.994 -28.225 1.00 89.25 118 GLU A CA 1
ATOM 936 C C . GLU A 1 118 ? 20.925 11.852 -28.813 1.00 89.25 118 GLU A C 1
ATOM 938 O O . GLU A 1 118 ? 22.140 11.985 -28.956 1.00 89.25 118 GLU A O 1
ATOM 943 N N . VAL A 1 119 ? 20.288 10.728 -29.141 1.00 88.56 119 VAL A N 1
ATOM 944 C CA . VAL A 1 119 ? 20.942 9.531 -29.684 1.00 88.56 119 VAL A CA 1
ATOM 945 C C . VAL A 1 119 ? 20.429 9.268 -31.087 1.00 88.56 119 VAL A C 1
ATOM 947 O O . VAL A 1 119 ? 19.233 9.058 -31.292 1.00 88.56 119 VAL A O 1
ATOM 950 N N . LYS A 1 120 ? 21.322 9.236 -32.074 1.00 88.19 120 LYS A N 1
ATOM 951 C CA . LYS A 1 120 ? 20.954 8.855 -33.441 1.00 88.19 120 LYS A CA 1
ATOM 952 C C . LYS A 1 120 ? 21.037 7.346 -33.603 1.00 88.19 120 LYS A C 1
ATOM 954 O O . LYS A 1 120 ? 21.835 6.681 -32.950 1.00 88.19 120 LYS A O 1
ATOM 959 N N . ALA A 1 121 ? 20.297 6.791 -34.561 1.00 86.62 121 ALA A N 1
ATOM 960 C CA . ALA A 1 121 ? 20.421 5.367 -34.901 1.00 86.62 121 ALA A CA 1
ATOM 961 C C . ALA A 1 121 ? 21.857 4.939 -35.275 1.00 86.62 121 ALA A C 1
ATOM 963 O O . ALA A 1 121 ? 22.206 3.771 -35.123 1.00 86.62 121 ALA A O 1
ATOM 964 N N . SER A 1 122 ? 22.691 5.869 -35.758 1.00 83.69 122 SER A N 1
ATOM 965 C CA . SER A 1 122 ? 24.118 5.639 -36.027 1.00 83.69 122 SER A CA 1
ATOM 966 C C . SER A 1 122 ? 24.973 5.492 -34.771 1.00 83.69 122 SER A C 1
ATOM 968 O O . SER A 1 122 ? 26.038 4.885 -34.842 1.00 83.69 122 SER A O 1
ATOM 970 N N . ASP A 1 123 ? 24.520 6.053 -33.652 1.00 86.75 123 ASP A N 1
ATOM 971 C CA . ASP A 1 123 ? 25.245 6.078 -32.379 1.00 86.75 123 ASP A CA 1
ATOM 972 C C . ASP A 1 123 ? 24.955 4.807 -31.560 1.00 86.75 123 ASP A C 1
ATOM 974 O O . ASP A 1 123 ? 25.660 4.484 -30.604 1.00 86.75 123 ASP A O 1
ATOM 978 N N . LEU A 1 124 ? 23.929 4.052 -31.969 1.00 89.69 124 LEU A N 1
ATOM 979 C CA . LEU A 1 124 ? 23.576 2.758 -31.408 1.00 89.69 124 LEU A CA 1
ATOM 980 C C . LEU A 1 124 ? 24.543 1.665 -31.864 1.00 89.69 124 LEU A C 1
ATOM 982 O O . LEU A 1 124 ? 24.898 1.539 -33.041 1.00 89.69 124 LEU A O 1
ATOM 986 N N . ARG A 1 125 ? 24.909 0.796 -30.927 1.00 91.19 125 ARG A N 1
ATOM 987 C CA . ARG A 1 125 ? 25.702 -0.400 -31.202 1.00 91.19 125 ARG A CA 1
ATOM 988 C C . ARG A 1 125 ? 24.768 -1.561 -31.518 1.00 91.19 125 ARG A C 1
ATOM 990 O O . ARG A 1 125 ? 24.247 -2.238 -30.634 1.00 91.19 125 ARG A O 1
ATOM 997 N N . TRP A 1 126 ? 24.550 -1.771 -32.809 1.00 91.56 126 TRP A N 1
ATOM 998 C CA . TRP A 1 126 ? 23.701 -2.839 -33.330 1.00 91.56 126 TRP A CA 1
ATOM 999 C C . TRP A 1 126 ? 24.368 -4.209 -33.216 1.00 91.56 126 TRP A C 1
ATOM 1001 O O . TRP A 1 126 ? 25.554 -4.355 -33.509 1.00 91.56 126 TRP A O 1
ATOM 1011 N N . ARG A 1 127 ? 23.577 -5.241 -32.902 1.00 91.06 127 ARG A N 1
ATOM 1012 C CA . ARG A 1 127 ? 24.018 -6.648 -32.882 1.00 91.06 127 ARG A CA 1
ATOM 1013 C C . ARG A 1 127 ? 24.607 -7.100 -34.226 1.00 91.06 127 ARG A C 1
ATOM 1015 O O . ARG A 1 127 ? 25.555 -7.878 -34.255 1.00 91.06 127 ARG A O 1
ATOM 1022 N N . ARG A 1 128 ? 24.063 -6.587 -35.337 1.00 90.44 128 ARG A N 1
ATOM 1023 C CA . ARG A 1 128 ? 24.565 -6.777 -36.712 1.00 90.44 128 ARG A CA 1
ATOM 1024 C C . ARG A 1 128 ? 24.909 -5.414 -37.331 1.00 90.44 128 ARG A C 1
ATOM 1026 O O . ARG A 1 128 ? 24.078 -4.843 -38.041 1.00 90.44 128 ARG A O 1
ATOM 1033 N N . PRO A 1 129 ? 26.102 -4.860 -37.050 1.00 90.06 129 PRO A N 1
ATOM 1034 C CA . PRO A 1 129 ? 26.417 -3.461 -37.346 1.00 90.06 129 PRO A CA 1
ATOM 1035 C C . PRO A 1 129 ? 26.455 -3.142 -38.842 1.00 90.06 129 PRO A C 1
ATOM 1037 O O . PRO A 1 129 ? 25.998 -2.075 -39.247 1.00 90.06 129 PRO A O 1
ATOM 1040 N N . ASP A 1 130 ? 26.957 -4.054 -39.677 1.00 90.56 130 ASP A N 1
ATOM 1041 C CA . ASP A 1 130 ? 27.076 -3.809 -41.118 1.00 90.56 130 ASP A CA 1
ATOM 1042 C C . ASP A 1 130 ? 25.717 -3.827 -41.830 1.00 90.56 130 ASP A C 1
ATOM 1044 O O . ASP A 1 130 ? 25.450 -2.964 -42.671 1.00 90.56 130 ASP A O 1
ATOM 1048 N N . ASP A 1 131 ? 24.831 -4.752 -41.448 1.00 90.56 131 ASP A N 1
ATOM 1049 C CA . ASP A 1 131 ? 23.469 -4.820 -41.985 1.00 90.56 131 ASP A CA 1
ATOM 1050 C C . ASP A 1 131 ? 22.645 -3.605 -41.552 1.00 90.56 131 ASP A C 1
ATOM 1052 O O . ASP A 1 131 ? 22.025 -2.952 -42.393 1.00 90.56 131 ASP A O 1
ATOM 1056 N N . ALA A 1 132 ? 22.704 -3.244 -40.264 1.00 89.88 132 ALA A N 1
ATOM 1057 C CA . ALA A 1 132 ? 22.027 -2.062 -39.742 1.00 89.88 132 ALA A CA 1
ATOM 1058 C C . ALA A 1 132 ? 22.511 -0.783 -40.442 1.00 89.88 132 ALA A C 1
ATOM 1060 O O . ALA A 1 132 ? 21.695 0.004 -40.918 1.00 89.88 132 ALA A O 1
ATOM 1061 N N . ARG A 1 133 ? 23.831 -0.602 -40.606 1.00 88.88 133 ARG A N 1
ATOM 1062 C CA . ARG A 1 133 ? 24.401 0.556 -41.314 1.00 88.88 133 ARG A CA 1
ATOM 1063 C C . ARG A 1 133 ? 23.877 0.656 -42.748 1.00 88.88 133 ARG A C 1
ATOM 1065 O O . ARG A 1 133 ? 23.500 1.742 -43.184 1.00 88.88 133 ARG A O 1
ATOM 1072 N N . ALA A 1 134 ? 23.826 -0.462 -43.472 1.00 88.62 134 ALA A N 1
ATOM 1073 C CA . ALA A 1 134 ? 23.345 -0.492 -44.851 1.00 88.62 134 ALA A CA 1
ATOM 1074 C C . ALA A 1 134 ? 21.838 -0.203 -44.975 1.00 88.62 134 ALA A C 1
ATOM 1076 O O . ALA A 1 134 ? 21.421 0.383 -45.974 1.00 88.62 134 ALA A O 1
ATOM 1077 N N . LEU A 1 135 ? 21.033 -0.618 -43.992 1.00 89.31 135 LEU A N 1
ATOM 1078 C CA . LEU A 1 135 ? 19.575 -0.453 -43.988 1.00 89.31 135 LEU A CA 1
ATOM 1079 C C . LEU A 1 135 ? 19.107 0.893 -43.408 1.00 89.31 135 LEU A C 1
ATOM 1081 O O . LEU A 1 135 ? 18.024 1.360 -43.756 1.00 89.31 135 LEU A O 1
ATOM 1085 N N . LEU A 1 136 ? 19.906 1.529 -42.548 1.00 88.44 136 LEU A N 1
ATOM 1086 C CA . LEU A 1 136 ? 19.602 2.837 -41.951 1.00 88.44 136 LEU A CA 1
ATOM 1087 C C . LEU A 1 136 ? 20.094 4.007 -42.815 1.00 88.44 136 LEU A C 1
ATOM 1089 O O . LEU A 1 136 ? 19.447 5.053 -42.864 1.00 88.44 136 LEU A O 1
ATOM 1093 N N . ALA A 1 137 ? 21.210 3.842 -43.537 1.00 85.19 137 ALA A N 1
ATOM 1094 C CA . ALA A 1 137 ? 21.784 4.902 -44.373 1.00 85.19 137 ALA A CA 1
ATOM 1095 C C . ALA A 1 137 ? 20.788 5.534 -45.377 1.00 85.19 137 ALA A C 1
ATOM 1097 O O . ALA A 1 137 ? 20.794 6.760 -45.503 1.00 85.19 137 ALA A O 1
ATOM 1098 N N . PRO A 1 138 ? 19.900 4.775 -46.059 1.00 82.31 138 PRO A N 1
ATOM 1099 C CA . PRO A 1 138 ? 18.953 5.341 -47.026 1.00 82.31 138 PRO A CA 1
ATOM 1100 C C . PRO A 1 138 ? 17.793 6.143 -46.416 1.00 82.31 138 PRO A C 1
ATOM 1102 O O . PRO A 1 138 ? 17.065 6.794 -47.166 1.00 82.31 138 PRO A O 1
ATOM 1105 N N . VAL A 1 139 ? 17.576 6.052 -45.100 1.00 78.31 139 VAL A N 1
ATOM 1106 C CA . VAL A 1 139 ? 16.482 6.733 -44.379 1.00 78.31 139 VAL A CA 1
ATOM 1107 C C . VAL A 1 139 ? 16.919 8.119 -43.875 1.00 78.31 139 VAL A C 1
ATOM 1109 O O . VAL A 1 139 ? 16.105 9.030 -43.746 1.00 78.31 139 VAL A O 1
ATOM 1112 N N . GLY A 1 140 ? 18.229 8.323 -43.711 1.00 66.69 140 GLY A N 1
ATOM 1113 C CA . GLY A 1 140 ? 18.819 9.582 -43.260 1.00 66.69 140 GLY A CA 1
ATOM 1114 C C . GLY A 1 140 ? 18.890 9.688 -41.734 1.00 66.69 140 GLY A C 1
ATOM 1115 O O . GLY A 1 140 ? 17.997 9.263 -41.005 1.00 66.69 140 GLY A O 1
ATOM 1116 N N . SER A 1 141 ? 19.973 10.285 -41.229 1.00 61.38 141 SER A N 1
ATOM 1117 C CA . SER A 1 141 ? 20.276 10.356 -39.790 1.00 61.38 141 SER A CA 1
ATOM 1118 C C . SER A 1 141 ? 19.309 11.225 -38.979 1.00 61.38 141 SER A C 1
ATOM 1120 O O . SER A 1 141 ? 19.271 11.110 -37.760 1.00 61.38 141 SER A O 1
ATOM 1122 N N . SER A 1 142 ? 18.543 12.104 -39.628 1.00 61.66 142 SER A N 1
ATOM 1123 C CA . SER A 1 142 ? 17.582 13.003 -38.978 1.00 61.66 142 SER A CA 1
ATOM 1124 C C . SER A 1 142 ? 16.220 12.362 -38.692 1.00 61.66 142 SER A C 1
ATOM 1126 O O . SER A 1 142 ? 15.453 12.926 -37.921 1.00 61.66 142 SER A O 1
ATOM 1128 N N . GLN A 1 143 ? 15.903 11.201 -39.282 1.00 66.56 143 GLN A N 1
ATOM 1129 C CA . GLN A 1 143 ? 14.620 10.516 -39.058 1.00 66.56 143 GLN A CA 1
ATOM 1130 C C . GLN A 1 143 ? 14.632 9.565 -37.849 1.00 66.56 143 GLN A C 1
ATOM 1132 O O . GLN A 1 143 ? 13.574 9.103 -37.428 1.00 66.56 143 GLN A O 1
ATOM 1137 N N . HIS A 1 144 ? 15.803 9.304 -37.258 1.00 71.56 144 HIS A N 1
ATOM 1138 C CA . HIS A 1 144 ? 15.962 8.404 -36.111 1.00 71.56 144 HIS A CA 1
ATOM 1139 C C . HIS A 1 144 ? 16.743 9.064 -34.992 1.00 71.56 144 HIS A C 1
ATOM 1141 O O . HIS A 1 144 ? 17.893 8.708 -34.727 1.00 71.56 144 HIS A O 1
ATOM 1147 N N . VAL A 1 145 ? 16.101 10.042 -34.369 1.00 83.06 145 VAL A N 1
ATOM 1148 C CA . VAL A 1 145 ? 16.615 10.718 -33.189 1.00 83.06 145 VAL A CA 1
ATOM 1149 C C . VAL A 1 145 ? 15.819 10.242 -31.982 1.00 83.06 145 VAL A C 1
ATOM 1151 O O . VAL A 1 145 ? 14.612 10.465 -31.893 1.00 83.06 145 VAL A O 1
ATOM 1154 N N . LEU A 1 146 ? 16.499 9.558 -31.070 1.00 87.75 146 LEU A N 1
ATOM 1155 C CA . LEU A 1 146 ? 15.959 9.115 -29.799 1.00 87.75 146 LEU A CA 1
ATOM 1156 C C . LEU A 1 146 ? 16.405 10.085 -28.707 1.00 87.75 146 LEU A C 1
ATOM 1158 O O . LEU A 1 146 ? 17.595 10.245 -28.453 1.00 87.75 146 LEU A O 1
ATOM 1162 N N . ASN A 1 147 ? 15.440 10.708 -28.039 1.00 90.25 147 ASN A N 1
ATOM 1163 C CA . ASN A 1 147 ? 15.716 11.581 -26.906 1.00 90.25 147 ASN A CA 1
ATOM 1164 C C . ASN A 1 147 ? 15.683 10.762 -25.622 1.00 90.25 147 ASN A C 1
ATOM 1166 O O . ASN A 1 147 ? 14.612 10.374 -25.148 1.00 90.25 147 ASN A O 1
ATOM 1170 N N . LEU A 1 148 ? 16.864 10.508 -25.070 1.00 90.75 148 LEU A N 1
ATOM 1171 C CA . LEU A 1 148 ? 17.022 9.857 -23.783 1.00 90.75 148 LEU A CA 1
ATOM 1172 C C . LEU A 1 148 ? 17.026 10.903 -22.679 1.00 90.75 148 LEU A C 1
ATOM 1174 O O . LEU A 1 148 ? 17.760 11.887 -22.750 1.00 90.75 148 LEU A O 1
ATOM 1178 N N . ARG A 1 149 ? 16.231 10.677 -21.639 1.00 89.19 149 ARG A N 1
ATOM 1179 C CA . ARG A 1 149 ? 16.296 11.442 -20.396 1.00 89.19 149 ARG A CA 1
ATOM 1180 C C . ARG A 1 149 ? 16.727 10.520 -19.278 1.00 89.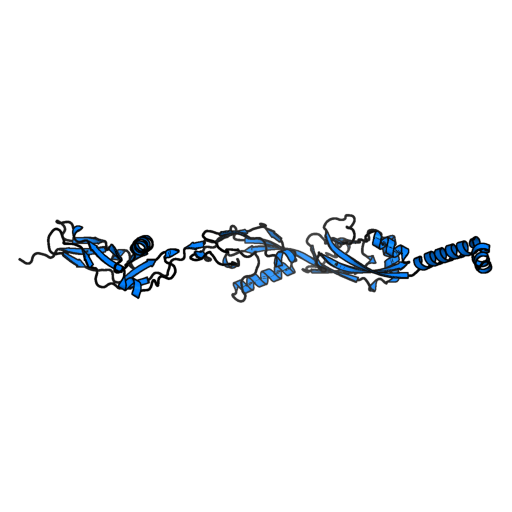19 149 ARG A C 1
ATOM 1182 O O . ARG A 1 149 ? 16.100 9.485 -19.067 1.00 89.19 149 ARG A O 1
ATOM 1189 N N . PHE A 1 150 ? 17.724 10.948 -18.527 1.00 88.62 150 PHE A N 1
ATOM 1190 C CA . PHE A 1 150 ? 18.206 10.264 -17.342 1.00 88.62 150 PHE A CA 1
ATOM 1191 C C . PHE A 1 150 ? 17.959 11.128 -16.119 1.00 88.62 150 PHE A C 1
ATOM 1193 O O . PHE A 1 150 ? 18.227 12.327 -16.162 1.00 88.62 150 PHE A O 1
ATOM 1200 N N . ASP A 1 151 ? 17.503 10.515 -15.035 1.00 88.81 151 ASP A N 1
ATOM 1201 C CA . ASP A 1 151 ? 17.323 11.187 -13.751 1.00 88.81 151 ASP A CA 1
ATOM 1202 C C . ASP A 1 151 ? 18.326 10.625 -12.741 1.00 88.81 151 ASP A C 1
ATOM 1204 O O . ASP A 1 151 ? 18.629 9.427 -12.730 1.00 88.81 151 ASP A O 1
ATOM 1208 N N . ARG A 1 152 ? 18.876 11.504 -11.900 1.00 88.12 152 ARG A N 1
ATOM 1209 C CA . ARG A 1 152 ? 19.823 11.105 -10.859 1.00 88.12 152 ARG A CA 1
ATOM 1210 C C . ARG A 1 152 ? 19.097 10.272 -9.809 1.00 88.12 152 ARG A C 1
ATOM 1212 O O . ARG A 1 152 ? 18.042 10.679 -9.326 1.00 88.12 152 ARG A O 1
ATOM 1219 N N . ARG A 1 153 ? 19.679 9.142 -9.418 1.00 89.44 153 ARG A N 1
ATOM 1220 C CA . ARG A 1 153 ? 19.195 8.353 -8.287 1.00 89.44 153 ARG A CA 1
ATOM 1221 C C . ARG A 1 153 ? 19.540 9.081 -6.998 1.00 89.44 153 ARG A C 1
ATOM 1223 O O . ARG A 1 153 ? 20.695 9.437 -6.763 1.00 89.44 153 ARG A O 1
ATOM 1230 N N . VAL A 1 154 ? 18.527 9.307 -6.180 1.00 90.69 154 VAL A N 1
ATOM 1231 C CA . VAL A 1 154 ? 18.671 9.889 -4.849 1.00 90.69 154 VAL A CA 1
ATOM 1232 C C . VAL A 1 154 ? 18.134 8.916 -3.820 1.00 90.69 154 VAL A C 1
ATOM 1234 O O . VAL A 1 154 ? 17.296 8.066 -4.126 1.00 90.69 154 VAL A O 1
ATOM 1237 N N . GLU A 1 155 ? 18.643 9.058 -2.609 1.00 92.56 155 GLU A N 1
ATOM 1238 C CA . GLU A 1 155 ? 18.223 8.301 -1.445 1.00 92.56 155 GLU A CA 1
ATOM 1239 C C . GLU A 1 155 ? 17.742 9.293 -0.391 1.00 92.56 155 GLU A C 1
ATOM 1241 O O . GLU A 1 155 ? 18.420 10.285 -0.110 1.00 92.56 155 GLU A O 1
ATOM 1246 N N . ILE A 1 156 ? 16.558 9.048 0.162 1.00 93.88 156 ILE A N 1
ATOM 1247 C CA . ILE A 1 156 ? 15.983 9.880 1.211 1.00 93.88 156 ILE A CA 1
ATOM 1248 C C . ILE A 1 156 ? 15.376 9.018 2.309 1.00 93.88 156 ILE A C 1
ATOM 1250 O O . ILE A 1 156 ? 14.722 8.007 2.053 1.00 93.88 156 ILE A O 1
ATOM 1254 N N . LYS A 1 157 ? 15.564 9.455 3.552 1.00 95.81 157 LYS A N 1
ATOM 1255 C CA . LYS A 1 157 ? 14.845 8.917 4.699 1.00 95.81 157 LYS A CA 1
ATOM 1256 C C . LYS A 1 157 ? 13.480 9.596 4.800 1.00 95.81 157 LYS A C 1
ATOM 1258 O O . LYS A 1 157 ? 13.410 10.820 4.874 1.00 95.81 157 LYS A O 1
ATOM 1263 N N . VAL A 1 158 ? 12.422 8.797 4.835 1.00 93.81 158 VAL A N 1
ATOM 1264 C CA . VAL A 1 158 ? 11.046 9.253 5.029 1.00 93.81 158 VAL A CA 1
ATOM 1265 C C . VAL A 1 158 ? 10.521 8.682 6.334 1.00 93.81 158 VAL A C 1
ATOM 1267 O O . VAL A 1 158 ? 10.491 7.464 6.514 1.00 93.81 158 VAL A O 1
ATOM 1270 N N . ASP A 1 159 ? 10.105 9.564 7.236 1.00 93.62 159 ASP A N 1
ATOM 1271 C CA . ASP A 1 159 ? 9.414 9.160 8.455 1.00 93.62 159 ASP A CA 1
ATOM 1272 C C . ASP A 1 159 ? 7.976 8.755 8.100 1.00 93.62 159 ASP A C 1
ATOM 1274 O O . ASP A 1 159 ? 7.277 9.475 7.382 1.00 93.62 159 ASP A O 1
ATOM 1278 N N . ILE A 1 160 ? 7.554 7.587 8.578 1.00 93.31 160 ILE A N 1
ATOM 1279 C CA . ILE A 1 160 ? 6.221 7.031 8.338 1.00 93.31 160 ILE A CA 1
ATOM 1280 C C . ILE A 1 160 ? 5.401 7.064 9.620 1.00 93.31 160 ILE A C 1
ATOM 1282 O O . ILE A 1 160 ? 5.904 6.792 10.711 1.00 93.31 160 ILE A O 1
ATOM 1286 N N . GLN A 1 161 ? 4.125 7.399 9.471 1.00 92.12 161 GLN A N 1
ATOM 1287 C CA . GLN A 1 161 ? 3.169 7.496 10.567 1.00 92.12 161 GLN A CA 1
ATOM 1288 C C . GLN A 1 161 ? 1.966 6.588 10.276 1.00 92.12 161 GLN A C 1
ATOM 1290 O O . GLN A 1 161 ? 1.642 6.395 9.098 1.00 92.12 161 GLN A O 1
ATOM 1295 N N . PRO A 1 162 ? 1.305 6.017 11.300 1.00 92.25 162 PRO A N 1
ATOM 1296 C CA . PRO A 1 162 ? 0.125 5.170 11.113 1.00 92.25 162 PRO A CA 1
ATOM 1297 C C . PRO A 1 162 ? -0.963 5.816 10.240 1.00 92.25 162 PRO A C 1
ATOM 1299 O O . PRO A 1 162 ? -1.548 5.153 9.391 1.00 92.25 162 PRO A O 1
ATOM 1302 N N . GLU A 1 163 ? -1.160 7.128 10.355 1.00 91.25 163 GLU A N 1
ATOM 1303 C CA . GLU A 1 163 ? -2.145 7.921 9.608 1.00 91.25 163 GLU A CA 1
ATOM 1304 C C . GLU A 1 163 ? -1.861 7.988 8.097 1.00 91.25 163 GLU A C 1
ATOM 1306 O O . GLU A 1 163 ? -2.713 8.410 7.314 1.00 91.25 163 GLU A O 1
ATOM 1311 N N . MET A 1 164 ? -0.659 7.585 7.672 1.00 91.00 164 MET A N 1
ATOM 1312 C CA . MET A 1 164 ? -0.279 7.482 6.262 1.00 91.00 164 MET A CA 1
ATOM 1313 C C . MET A 1 164 ? -0.715 6.156 5.630 1.00 91.00 164 MET A C 1
ATOM 1315 O O . MET A 1 164 ? -0.672 6.026 4.406 1.00 91.00 164 MET A O 1
ATOM 1319 N N . VAL A 1 165 ? -1.108 5.165 6.436 1.00 93.00 165 VAL A N 1
ATOM 1320 C CA . VAL A 1 165 ? -1.579 3.868 5.950 1.00 93.00 165 VAL A CA 1
ATOM 1321 C C . VAL A 1 165 ? -3.065 3.957 5.641 1.00 93.00 165 VAL A C 1
ATOM 1323 O O . VAL A 1 165 ? -3.896 4.175 6.519 1.00 93.00 165 VAL A O 1
ATOM 1326 N N . GLN A 1 166 ? -3.408 3.749 4.374 1.00 93.25 166 GLN A N 1
ATOM 1327 C CA . GLN A 1 166 ? -4.797 3.615 3.964 1.00 93.25 166 GLN A CA 1
ATOM 1328 C C . GLN A 1 166 ? -5.316 2.231 4.364 1.00 93.25 166 GLN A C 1
ATOM 1330 O O . GLN A 1 166 ? -4.672 1.222 4.082 1.00 93.25 166 GLN A O 1
ATOM 1335 N N . VAL A 1 167 ? -6.480 2.180 5.005 1.00 93.69 167 VAL A N 1
ATOM 1336 C CA . VAL A 1 167 ? -7.161 0.929 5.355 1.00 93.69 167 VAL A CA 1
ATOM 1337 C C . VAL A 1 167 ? -8.288 0.685 4.354 1.00 93.69 167 VAL A C 1
ATOM 1339 O O . VAL A 1 167 ? -9.043 1.602 4.034 1.00 93.69 167 VAL A O 1
ATOM 1342 N N . GLU A 1 168 ? -8.366 -0.534 3.824 1.00 94.81 168 GLU A N 1
ATOM 1343 C CA . GLU A 1 168 ? -9.343 -0.944 2.813 1.00 94.81 168 GLU A CA 1
ATOM 1344 C C . GLU A 1 168 ? -10.181 -2.140 3.285 1.00 94.81 168 GLU A C 1
ATOM 1346 O O . GLU A 1 168 ? -9.656 -3.144 3.778 1.00 94.81 168 GLU A O 1
ATOM 1351 N N . GLY A 1 169 ? -11.491 -2.052 3.048 1.00 93.44 169 GLY A N 1
ATOM 1352 C CA . GLY A 1 169 ? -12.477 -3.042 3.475 1.00 93.44 169 GLY A CA 1
ATOM 1353 C C . GLY A 1 169 ? -13.022 -2.771 4.876 1.00 93.44 169 GLY A C 1
ATOM 1354 O O . GLY A 1 169 ? -12.550 -1.879 5.576 1.00 93.44 169 GLY A O 1
ATOM 1355 N N . ASP A 1 170 ? -14.013 -3.568 5.268 1.00 92.50 170 ASP A N 1
ATOM 1356 C CA . ASP A 1 170 ? -14.682 -3.465 6.563 1.00 92.50 170 ASP A CA 1
ATOM 1357 C C . ASP A 1 170 ? -14.395 -4.709 7.424 1.00 92.50 170 ASP A C 1
ATOM 1359 O O . ASP A 1 170 ? -14.313 -5.827 6.889 1.00 92.50 170 ASP A O 1
ATOM 1363 N N . PRO A 1 171 ? -14.283 -4.570 8.759 1.00 93.12 171 PRO A N 1
ATOM 1364 C CA . PRO A 1 171 ? -14.297 -5.717 9.659 1.00 93.12 171 PRO A CA 1
ATOM 1365 C C . PRO A 1 171 ? -15.567 -6.560 9.500 1.00 93.12 171 PRO A C 1
ATOM 1367 O O . PRO A 1 171 ? -16.577 -6.121 8.952 1.00 93.12 171 PRO A O 1
ATOM 1370 N N . ALA A 1 172 ? -15.556 -7.772 10.056 1.00 88.56 172 ALA A N 1
ATOM 1371 C CA . ALA A 1 172 ? -16.770 -8.578 10.140 1.00 88.56 172 ALA A CA 1
ATOM 1372 C C . ALA A 1 172 ? -17.880 -7.855 10.926 1.00 88.56 172 ALA A C 1
ATOM 1374 O O . ALA A 1 172 ? -17.601 -7.082 11.847 1.00 88.56 172 ALA A O 1
ATOM 1375 N N . ASP A 1 173 ? -19.140 -8.191 10.633 1.00 84.31 173 ASP A N 1
ATOM 1376 C CA . ASP A 1 173 ? -20.298 -7.674 11.366 1.00 84.31 173 ASP A CA 1
ATOM 1377 C C . ASP A 1 173 ? -20.087 -7.742 12.887 1.00 84.31 173 ASP A C 1
ATOM 1379 O O . ASP A 1 173 ? -19.576 -8.724 13.440 1.00 84.31 173 ASP A O 1
ATOM 1383 N N . GLY A 1 174 ? -20.437 -6.650 13.568 1.00 78.94 174 GLY A N 1
ATOM 1384 C CA . GLY A 1 174 ? -20.237 -6.519 15.010 1.00 78.94 174 GLY A CA 1
ATOM 1385 C C . GLY A 1 174 ? -18.816 -6.209 15.465 1.00 78.94 174 GLY A C 1
ATOM 1386 O O . GLY A 1 174 ? -18.599 -6.112 16.669 1.00 78.94 174 GLY A O 1
ATOM 1387 N N . HIS A 1 175 ? -17.858 -6.026 14.556 1.00 86.31 175 HIS A N 1
ATOM 1388 C CA . HIS A 1 175 ? -16.491 -5.626 14.884 1.00 86.31 175 HIS A CA 1
ATOM 1389 C C . HIS A 1 175 ? -16.201 -4.206 14.393 1.00 86.31 175 HIS A C 1
ATOM 1391 O O . HIS A 1 175 ? -16.869 -3.691 13.495 1.00 86.31 175 HIS A O 1
ATOM 1397 N N . ARG A 1 176 ? -15.240 -3.552 15.045 1.00 88.31 176 ARG A N 1
ATOM 1398 C CA . ARG A 1 176 ? -14.663 -2.264 14.658 1.00 88.31 176 ARG A CA 1
ATOM 1399 C C . ARG A 1 176 ? -13.146 -2.346 14.700 1.00 88.31 176 ARG A C 1
ATOM 1401 O O . ARG A 1 176 ? -12.571 -2.962 15.601 1.00 88.31 176 ARG A O 1
ATOM 1408 N N . GLU A 1 177 ? -12.519 -1.703 13.743 1.00 92.62 177 GLU A N 1
ATOM 1409 C CA . GLU A 1 177 ? -11.112 -1.363 13.742 1.00 92.62 177 GLU A CA 1
ATOM 1410 C C . GLU A 1 177 ? -10.827 -0.233 14.740 1.00 92.62 177 GLU A C 1
ATOM 1412 O O . GLU A 1 177 ? -11.669 0.629 14.994 1.00 92.62 177 GLU A O 1
ATOM 1417 N N . LEU A 1 178 ? -9.637 -0.261 15.334 1.00 90.94 178 LEU A N 1
ATOM 1418 C CA . LEU A 1 178 ? -9.125 0.787 16.213 1.00 90.94 178 LEU A CA 1
ATOM 1419 C C . LEU A 1 178 ? -7.924 1.442 15.529 1.00 90.94 178 LEU A C 1
ATOM 1421 O O . LEU A 1 178 ? -6.774 1.091 15.804 1.00 90.94 178 LEU A O 1
ATOM 1425 N N . LEU A 1 179 ? -8.197 2.347 14.586 1.00 91.06 179 LEU A N 1
ATOM 1426 C CA . LEU A 1 179 ? -7.176 3.000 13.755 1.00 91.06 179 LEU A CA 1
ATOM 1427 C C . LEU A 1 179 ? -6.145 3.762 14.592 1.00 91.06 179 LEU A C 1
ATOM 1429 O O . LEU A 1 179 ? -4.961 3.749 14.276 1.00 91.06 179 LEU A O 1
ATOM 1433 N N . GLU A 1 180 ? -6.576 4.360 15.699 1.00 90.12 180 GLU A N 1
ATOM 1434 C CA . GLU A 1 180 ? -5.716 5.069 16.647 1.00 90.12 180 GLU A CA 1
ATOM 1435 C C . GLU A 1 180 ? -4.721 4.152 17.382 1.00 90.12 180 GLU A C 1
ATOM 1437 O O . GLU A 1 180 ? -3.766 4.630 17.988 1.00 90.12 180 GLU A O 1
ATOM 1442 N N . HIS A 1 181 ? -4.921 2.833 17.301 1.00 92.12 181 HIS A N 1
ATOM 1443 C CA . HIS A 1 181 ? -4.025 1.811 17.840 1.00 92.12 181 HIS A CA 1
ATOM 1444 C C . HIS A 1 181 ? -3.244 1.064 16.744 1.00 92.12 181 HIS A C 1
ATOM 1446 O O . HIS A 1 181 ? -2.612 0.044 17.034 1.00 92.12 181 HIS A O 1
ATOM 1452 N N . LEU A 1 182 ? -3.281 1.535 15.491 1.00 95.06 182 LEU A N 1
ATOM 1453 C CA . LEU A 1 182 ? -2.458 0.992 14.413 1.00 95.06 182 LEU A CA 1
ATOM 1454 C C . LEU A 1 182 ? -0.974 1.172 14.756 1.00 95.06 182 LEU A C 1
ATOM 1456 O O . LEU A 1 182 ? -0.509 2.276 15.036 1.00 95.06 182 LEU A O 1
ATOM 1460 N N . THR A 1 183 ? -0.213 0.083 14.693 1.00 96.44 183 THR A N 1
ATOM 1461 C CA . THR A 1 183 ? 1.233 0.102 14.949 1.00 96.44 183 THR A CA 1
ATOM 1462 C C . THR A 1 183 ? 2.011 -0.350 13.725 1.00 96.44 183 THR A C 1
ATOM 1464 O O . THR A 1 183 ? 1.556 -1.206 12.966 1.00 96.44 183 THR A O 1
ATOM 1467 N N . LEU A 1 184 ? 3.194 0.236 13.542 1.00 96.75 184 LEU A N 1
A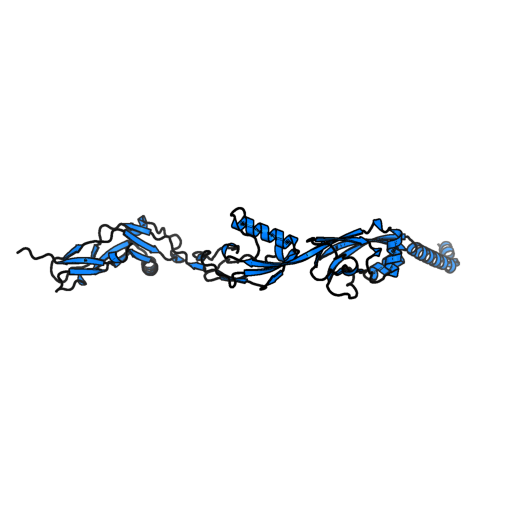TOM 1468 C CA . LEU A 1 184 ? 4.131 -0.083 12.468 1.00 96.75 184 LEU A CA 1
ATOM 1469 C C . LEU A 1 184 ? 5.425 -0.629 13.070 1.00 96.75 184 LEU A C 1
ATOM 1471 O O . LEU A 1 184 ? 5.884 -0.157 14.110 1.00 96.75 184 LEU A O 1
ATOM 1475 N N . SER A 1 185 ? 6.051 -1.589 12.394 1.00 96.12 185 SER A N 1
ATOM 1476 C CA . SER A 1 185 ? 7.312 -2.194 12.837 1.00 96.12 185 SER A CA 1
ATOM 1477 C C . SER A 1 185 ? 8.513 -1.246 12.780 1.00 96.12 185 SER A C 1
ATOM 1479 O O . SER A 1 185 ? 9.553 -1.527 13.372 1.00 96.12 185 SER A O 1
ATOM 1481 N N . THR A 1 186 ? 8.398 -0.138 12.047 1.00 95.38 186 THR A N 1
ATOM 1482 C CA . THR A 1 186 ? 9.409 0.918 11.942 1.00 95.38 186 THR A CA 1
ATOM 1483 C C . THR A 1 186 ? 8.731 2.280 11.841 1.00 95.38 186 THR A C 1
ATOM 1485 O O . THR A 1 186 ? 7.610 2.389 11.349 1.00 95.38 186 THR A O 1
ATOM 1488 N N . SER A 1 187 ? 9.422 3.324 12.294 1.00 93.69 187 SER A N 1
ATOM 1489 C CA . SER A 1 187 ? 8.990 4.721 12.178 1.00 93.69 187 SER A CA 1
ATOM 1490 C C . SER A 1 187 ? 9.544 5.424 10.940 1.00 93.69 187 SER A C 1
ATOM 1492 O O . SER A 1 187 ? 9.216 6.580 10.690 1.00 93.69 187 SER A O 1
ATOM 1494 N N . TYR A 1 188 ? 10.401 4.756 10.164 1.00 95.12 188 TYR A N 1
ATOM 1495 C CA . TYR A 1 188 ? 10.949 5.312 8.933 1.00 95.12 188 TYR A CA 1
ATOM 1496 C C . TYR A 1 188 ? 11.260 4.236 7.895 1.00 95.12 188 TYR A C 1
ATOM 1498 O O . TYR A 1 188 ? 11.510 3.072 8.222 1.00 95.12 188 TYR A O 1
ATOM 1506 N N . ILE A 1 189 ? 11.310 4.680 6.645 1.00 95.88 189 ILE A N 1
ATOM 1507 C CA . ILE A 1 189 ? 11.796 3.929 5.490 1.00 95.88 189 ILE A CA 1
ATOM 1508 C C . ILE A 1 189 ? 12.836 4.764 4.749 1.00 95.88 189 ILE A C 1
ATOM 1510 O O . ILE A 1 189 ? 12.864 5.993 4.836 1.00 95.88 189 ILE A O 1
ATOM 1514 N N . VAL A 1 190 ? 13.697 4.093 4.000 1.00 96.62 190 VAL A N 1
ATOM 1515 C CA . VAL A 1 190 ? 14.609 4.720 3.049 1.00 96.62 190 VAL A CA 1
ATOM 1516 C C . VAL A 1 190 ? 14.053 4.490 1.652 1.00 96.62 190 VAL A C 1
ATOM 1518 O O . VAL A 1 190 ? 13.864 3.346 1.240 1.00 96.62 190 VAL A O 1
ATOM 1521 N N . LEU A 1 191 ? 13.768 5.576 0.938 1.00 94.38 191 LEU A N 1
ATOM 1522 C CA . LEU A 1 191 ? 13.335 5.543 -0.452 1.00 94.38 191 LEU A CA 1
ATOM 1523 C C . LEU A 1 191 ? 14.511 5.856 -1.363 1.00 94.38 191 LEU A C 1
ATOM 1525 O O . LEU A 1 191 ? 15.197 6.862 -1.179 1.00 94.38 191 LEU A O 1
ATOM 1529 N N . GLN A 1 192 ? 14.701 5.021 -2.378 1.00 92.12 192 GLN A N 1
ATOM 1530 C CA . GLN A 1 192 ? 15.691 5.235 -3.420 1.00 92.12 192 GLN A CA 1
ATOM 1531 C C . GLN A 1 192 ? 15.014 5.230 -4.786 1.00 92.12 192 GLN A C 1
ATOM 1533 O O . GLN A 1 192 ? 14.282 4.299 -5.116 1.00 92.12 192 GLN A O 1
ATOM 1538 N N . GLY A 1 193 ? 15.285 6.238 -5.609 1.00 90.88 193 GLY A N 1
ATOM 1539 C CA . GLY A 1 193 ? 14.719 6.326 -6.953 1.00 90.88 193 GLY A CA 1
ATOM 1540 C C . GLY A 1 193 ? 15.099 7.617 -7.674 1.00 90.88 193 GLY A C 1
ATOM 1541 O O . GLY A 1 193 ? 16.023 8.309 -7.238 1.00 90.88 193 GLY A O 1
ATOM 1542 N N . PRO A 1 194 ? 14.414 7.957 -8.776 1.00 88.19 194 PRO A N 1
ATOM 1543 C CA . PRO A 1 194 ? 14.737 9.145 -9.555 1.00 88.19 194 PRO A CA 1
ATOM 1544 C C . PRO A 1 194 ? 14.406 10.418 -8.772 1.00 88.19 194 PRO A C 1
ATOM 1546 O O . PRO A 1 194 ? 13.295 10.572 -8.262 1.00 88.19 194 PRO A O 1
ATOM 1549 N N . SER A 1 195 ? 15.363 11.346 -8.733 1.00 87.69 195 SER A N 1
ATOM 1550 C CA . SER A 1 195 ? 15.322 12.641 -8.034 1.00 87.69 195 SER A CA 1
ATOM 1551 C C . SER A 1 195 ? 13.973 13.341 -8.131 1.00 87.69 195 SER A C 1
ATOM 1553 O O . SER A 1 195 ? 13.346 13.627 -7.119 1.00 87.69 195 SER A O 1
ATOM 1555 N N . ARG A 1 196 ? 13.466 13.517 -9.351 1.00 85.62 196 ARG A N 1
ATOM 1556 C CA . ARG A 1 196 ? 12.196 14.196 -9.598 1.00 85.62 196 ARG A CA 1
ATOM 1557 C C . ARG A 1 196 ? 11.005 13.505 -8.931 1.00 85.62 196 ARG A C 1
ATOM 1559 O O . ARG A 1 196 ? 10.113 14.184 -8.436 1.00 85.62 196 ARG A O 1
ATOM 1566 N N . LYS A 1 197 ? 10.960 12.170 -8.933 1.00 88.19 197 LYS A N 1
ATOM 1567 C CA . LYS A 1 197 ? 9.861 11.417 -8.307 1.00 88.19 197 LYS A CA 1
ATOM 1568 C C . LYS A 1 197 ? 9.941 11.444 -6.795 1.00 88.19 197 LYS A C 1
ATOM 1570 O O . LYS A 1 197 ? 8.909 11.554 -6.138 1.00 88.19 197 LYS A O 1
ATOM 1575 N N . VAL A 1 198 ? 11.158 11.412 -6.268 1.00 90.25 198 VAL A N 1
ATOM 1576 C CA . VAL A 1 198 ? 11.398 11.598 -4.842 1.00 90.25 198 VAL A CA 1
ATOM 1577 C C . VAL A 1 198 ? 10.970 13.003 -4.410 1.00 90.25 198 VAL A C 1
ATOM 1579 O O . VAL A 1 198 ? 10.209 13.124 -3.455 1.00 90.25 198 VAL A O 1
ATOM 1582 N N . ASP A 1 199 ? 11.344 14.047 -5.149 1.00 89.12 199 ASP A N 1
ATOM 1583 C CA . ASP A 1 199 ? 10.949 15.430 -4.851 1.00 89.12 199 ASP A CA 1
ATOM 1584 C C . ASP A 1 199 ? 9.427 15.632 -4.935 1.00 89.12 199 ASP A C 1
ATOM 1586 O O . ASP A 1 199 ? 8.832 16.228 -4.035 1.00 89.12 199 ASP A O 1
ATOM 1590 N N . GLU A 1 200 ? 8.777 15.084 -5.973 1.00 90.31 200 GLU A N 1
ATOM 1591 C CA . GLU A 1 200 ? 7.312 15.079 -6.114 1.00 90.31 200 GLU A CA 1
ATOM 1592 C C . GLU A 1 200 ? 6.644 14.420 -4.890 1.00 90.31 200 GLU A C 1
ATOM 1594 O O . GLU A 1 200 ? 5.653 14.935 -4.366 1.00 90.31 200 GLU A O 1
ATOM 1599 N N . LEU A 1 201 ? 7.187 13.302 -4.396 1.00 91.31 201 LEU A N 1
ATOM 1600 C CA . LEU A 1 201 ? 6.653 12.608 -3.226 1.00 91.31 201 LEU A CA 1
ATOM 1601 C C . LEU A 1 201 ? 6.870 13.395 -1.928 1.00 91.31 201 LEU A C 1
ATOM 1603 O O . LEU A 1 201 ? 5.931 13.548 -1.147 1.00 91.31 201 LEU A O 1
ATOM 1607 N N . VAL A 1 202 ? 8.075 13.926 -1.713 1.00 90.81 202 VAL A N 1
ATOM 1608 C CA . VAL A 1 202 ? 8.417 14.747 -0.541 1.00 90.81 202 VAL A CA 1
ATOM 1609 C C . VAL A 1 202 ? 7.516 15.973 -0.464 1.00 90.81 202 VAL A C 1
ATOM 1611 O O . VAL A 1 202 ? 6.981 16.278 0.602 1.00 90.81 202 VAL A O 1
ATOM 1614 N N . GLN A 1 203 ? 7.269 16.635 -1.594 1.00 91.62 203 GLN A N 1
ATOM 1615 C CA . GLN A 1 203 ? 6.351 17.765 -1.651 1.00 91.62 203 GLN A CA 1
ATOM 1616 C C . GLN A 1 203 ? 4.922 17.360 -1.253 1.00 91.62 203 GLN A C 1
ATOM 1618 O O . GLN A 1 203 ? 4.266 18.083 -0.504 1.00 91.62 203 GLN A O 1
ATOM 1623 N N . ARG A 1 204 ? 4.431 16.192 -1.695 1.00 91.75 204 ARG A N 1
ATOM 1624 C CA . ARG A 1 204 ? 3.106 15.687 -1.286 1.00 91.75 204 ARG A CA 1
ATOM 1625 C C . ARG A 1 204 ? 3.036 15.370 0.207 1.00 91.75 204 ARG A C 1
ATOM 1627 O O . ARG A 1 204 ? 2.022 15.672 0.827 1.00 91.75 204 ARG A O 1
ATOM 1634 N N . ILE A 1 205 ? 4.100 14.811 0.785 1.00 91.69 205 ILE A N 1
ATOM 1635 C CA . ILE A 1 205 ? 4.189 14.569 2.233 1.00 91.69 205 ILE A CA 1
ATOM 1636 C C . ILE A 1 205 ? 4.103 15.895 2.995 1.00 91.69 205 ILE A C 1
ATOM 1638 O O . ILE A 1 205 ? 3.318 16.008 3.931 1.00 91.69 205 ILE A O 1
ATOM 1642 N N . GLN A 1 206 ? 4.845 16.917 2.563 1.00 91.31 206 GLN A N 1
ATOM 1643 C CA . GLN A 1 206 ? 4.818 18.242 3.189 1.00 91.31 206 GLN A CA 1
ATOM 1644 C C . GLN A 1 206 ? 3.432 18.897 3.106 1.00 91.31 206 GLN A C 1
ATOM 1646 O O . GLN A 1 206 ? 2.953 19.450 4.095 1.00 91.31 206 GLN A O 1
ATOM 1651 N N . LEU A 1 207 ? 2.762 18.811 1.952 1.00 92.31 207 LEU A N 1
ATOM 1652 C CA . LEU A 1 207 ? 1.404 19.339 1.776 1.00 92.31 207 LEU A CA 1
ATOM 1653 C C . LEU A 1 207 ? 0.376 18.610 2.656 1.00 92.31 207 LEU A C 1
ATOM 1655 O O . LEU A 1 207 ? -0.510 19.251 3.223 1.00 92.31 207 LEU A O 1
ATOM 1659 N N . TRP A 1 208 ? 0.509 17.291 2.814 1.00 91.94 208 TRP A N 1
ATOM 1660 C CA . TRP A 1 208 ? -0.330 16.509 3.723 1.00 91.94 208 TRP A CA 1
ATOM 1661 C C . TRP A 1 208 ? -0.098 16.887 5.190 1.00 91.94 208 TRP A C 1
ATOM 1663 O O . TRP A 1 208 ? -1.064 17.125 5.909 1.00 91.94 208 TRP A O 1
ATOM 1673 N N . GLN A 1 209 ? 1.158 17.038 5.620 1.00 89.75 209 GLN A N 1
ATOM 1674 C CA . GLN A 1 209 ? 1.495 17.480 6.982 1.00 89.75 209 GLN A CA 1
ATOM 1675 C C . GLN A 1 209 ? 0.939 18.876 7.306 1.00 89.75 209 GLN A C 1
ATOM 1677 O O . GLN A 1 209 ? 0.657 19.184 8.460 1.00 89.75 209 GLN A O 1
ATOM 1682 N N . GLN A 1 210 ? 0.745 19.718 6.288 1.00 92.25 210 GLN A N 1
ATOM 1683 C CA . GLN A 1 210 ? 0.091 21.026 6.401 1.00 92.25 210 GLN A CA 1
ATOM 1684 C C . GLN A 1 210 ? -1.448 20.947 6.335 1.00 92.25 210 GLN A C 1
ATOM 1686 O O . GLN A 1 210 ? -2.111 21.982 6.305 1.00 92.25 210 GLN A O 1
ATOM 1691 N N . GLY A 1 211 ? -2.034 19.748 6.263 1.00 89.12 211 GLY A N 1
ATOM 1692 C CA . GLY A 1 211 ? -3.480 19.526 6.173 1.00 89.12 211 GLY A CA 1
ATOM 1693 C C . GLY A 1 211 ? -4.104 19.922 4.830 1.00 89.12 211 GLY A C 1
ATOM 1694 O O . GLY A 1 211 ? -5.320 20.054 4.737 1.00 89.12 211 GLY A O 1
ATOM 1695 N N . SER A 1 212 ? -3.294 20.141 3.788 1.00 85.12 212 SER A N 1
ATOM 1696 C CA . SER A 1 212 ? -3.766 20.657 2.492 1.00 85.12 212 SER A CA 1
ATOM 1697 C C . SER A 1 212 ? -4.233 19.566 1.526 1.00 85.12 212 SER A C 1
ATOM 1699 O O . SER A 1 212 ? -4.950 19.849 0.568 1.00 85.12 212 SER A O 1
ATOM 1701 N N . THR A 1 213 ? -3.814 18.319 1.742 1.00 87.06 213 THR A N 1
ATOM 1702 C CA . THR A 1 213 ? -4.103 17.176 0.864 1.00 87.06 213 THR A CA 1
ATOM 1703 C C . THR A 1 213 ? -4.337 15.905 1.683 1.00 87.06 213 THR A C 1
ATOM 1705 O O . THR A 1 213 ? -3.861 15.838 2.814 1.00 87.06 213 THR A O 1
ATOM 1708 N N . PRO A 1 214 ? -5.018 14.878 1.136 1.00 85.31 214 PRO A N 1
ATOM 1709 C CA . PRO A 1 214 ? -5.101 13.562 1.775 1.00 85.31 214 PRO A CA 1
ATOM 1710 C C . PRO A 1 214 ? -3.714 12.907 1.946 1.00 85.31 214 PRO A C 1
ATOM 1712 O O . PRO A 1 214 ? -2.755 13.345 1.293 1.00 85.31 214 PRO A O 1
ATOM 1715 N N . PRO A 1 215 ? -3.604 11.857 2.787 1.00 85.75 215 PRO A N 1
ATOM 1716 C CA . PRO A 1 215 ? -2.355 11.135 3.001 1.00 85.75 215 PRO A CA 1
ATOM 1717 C C . PRO A 1 215 ? -1.721 10.656 1.687 1.00 85.75 215 PRO A C 1
ATOM 1719 O O . PRO A 1 215 ? -2.429 10.195 0.783 1.00 85.75 215 PRO A O 1
ATOM 1722 N N . PRO A 1 216 ? -0.391 10.767 1.535 1.00 87.00 216 PRO A N 1
ATOM 1723 C CA . PRO A 1 216 ? 0.285 10.282 0.344 1.00 87.00 216 PRO A CA 1
ATOM 1724 C C . PRO A 1 216 ? 0.286 8.749 0.322 1.00 87.00 216 PRO A C 1
ATOM 1726 O O . PRO A 1 216 ? 0.697 8.108 1.284 1.00 87.00 216 PRO A O 1
ATOM 1729 N N . SER A 1 217 ? -0.100 8.159 -0.812 1.00 87.31 217 SER A N 1
ATOM 1730 C CA . SER A 1 217 ? -0.012 6.712 -1.054 1.00 87.31 217 SER A CA 1
ATOM 1731 C C . SER A 1 217 ? 1.453 6.282 -1.219 1.00 87.31 217 SER A C 1
ATOM 1733 O O . SER A 1 217 ? 1.970 6.185 -2.338 1.00 87.31 217 SER A O 1
ATOM 1735 N N . ILE A 1 218 ? 2.151 6.125 -0.092 1.00 93.00 218 ILE A N 1
ATOM 1736 C CA . ILE A 1 218 ? 3.530 5.622 -0.027 1.00 93.00 218 ILE A CA 1
ATOM 1737 C C . ILE A 1 218 ? 3.520 4.104 0.065 1.00 93.00 218 ILE A C 1
ATOM 1739 O O . ILE A 1 218 ? 4.210 3.447 -0.705 1.00 93.00 218 ILE A O 1
ATOM 1743 N N . LEU A 1 219 ? 2.732 3.565 0.992 1.00 95.06 219 LEU A N 1
ATOM 1744 C CA . LEU A 1 219 ? 2.600 2.136 1.235 1.00 95.06 219 LEU A CA 1
ATOM 1745 C C . LEU A 1 219 ? 1.330 1.599 0.574 1.00 95.06 219 LEU A C 1
ATOM 1747 O O . LEU A 1 219 ? 0.400 2.350 0.269 1.00 95.06 219 LEU A O 1
ATOM 1751 N N . GLU A 1 220 ? 1.304 0.294 0.337 1.00 95.56 220 GLU A N 1
ATOM 1752 C CA . GLU A 1 220 ? 0.076 -0.420 -0.003 1.00 95.56 220 GLU A CA 1
ATOM 1753 C C . GLU A 1 220 ? -0.991 -0.263 1.088 1.00 95.56 220 GLU A C 1
ATOM 1755 O O . GLU A 1 220 ? -0.683 -0.026 2.259 1.00 95.56 220 GLU A O 1
ATOM 1760 N N . ALA A 1 221 ? -2.257 -0.405 0.694 1.00 94.50 221 ALA A N 1
ATOM 1761 C CA . ALA A 1 221 ? -3.361 -0.358 1.637 1.00 94.50 221 ALA A CA 1
ATOM 1762 C C . ALA A 1 221 ? -3.401 -1.614 2.522 1.00 94.50 221 ALA A C 1
ATOM 1764 O O . ALA A 1 221 ? -3.198 -2.739 2.056 1.00 94.50 221 ALA A O 1
ATOM 1765 N N . LEU A 1 222 ? -3.719 -1.420 3.801 1.00 95.50 222 LEU A N 1
ATOM 1766 C CA . LEU A 1 222 ? -3.973 -2.498 4.744 1.00 95.50 222 LEU A CA 1
ATOM 1767 C C . LEU A 1 222 ? -5.393 -3.032 4.540 1.00 95.50 222 LEU A C 1
ATOM 1769 O O . LEU A 1 222 ? -6.370 -2.341 4.821 1.00 95.50 222 LEU A O 1
ATOM 1773 N N . LYS A 1 223 ? -5.508 -4.277 4.081 1.00 95.00 223 LYS A N 1
ATOM 1774 C CA . LYS A 1 223 ? -6.802 -4.917 3.814 1.00 95.00 223 LYS A CA 1
ATOM 1775 C C . LYS A 1 223 ? -7.347 -5.605 5.064 1.00 95.00 223 LYS A C 1
ATOM 1777 O O . LYS A 1 223 ? -6.647 -6.435 5.643 1.00 95.00 223 LYS A O 1
ATOM 1782 N N . ILE A 1 224 ? -8.590 -5.303 5.446 1.00 95.50 224 ILE A N 1
ATOM 1783 C CA . ILE A 1 224 ? -9.218 -5.808 6.687 1.00 95.50 224 ILE A CA 1
ATOM 1784 C C . ILE A 1 224 ? -10.540 -6.560 6.486 1.00 95.50 224 ILE A C 1
ATOM 1786 O O . ILE A 1 224 ? -11.243 -6.835 7.458 1.00 95.50 224 ILE A O 1
ATOM 1790 N N . GLU A 1 225 ? -10.883 -6.903 5.246 1.00 94.00 225 GLU A N 1
ATOM 1791 C CA . GLU A 1 225 ? -12.186 -7.477 4.902 1.00 94.00 225 GLU A CA 1
ATOM 1792 C C . GLU A 1 225 ? -12.530 -8.727 5.735 1.00 94.00 225 GLU A C 1
ATOM 1794 O O . GLU A 1 225 ? -11.832 -9.745 5.703 1.00 94.00 225 GLU A O 1
ATOM 1799 N N . GLY A 1 226 ? -13.614 -8.638 6.513 1.00 90.06 226 GLY A N 1
ATOM 1800 C CA . GLY A 1 226 ? -14.107 -9.734 7.349 1.00 90.06 226 GLY A CA 1
ATOM 1801 C C . GLY A 1 226 ? -13.260 -10.031 8.593 1.00 90.06 226 GLY A C 1
ATOM 1802 O O . GLY A 1 226 ? -13.426 -11.091 9.207 1.00 90.06 226 GLY A O 1
ATOM 1803 N N . ALA A 1 227 ? -12.364 -9.125 8.996 1.00 91.25 227 ALA A N 1
ATOM 1804 C CA . ALA A 1 227 ? -11.529 -9.309 10.178 1.00 91.25 227 ALA A CA 1
ATOM 1805 C C . ALA A 1 227 ? -12.359 -9.369 11.474 1.00 91.25 227 ALA A C 1
ATOM 1807 O O . ALA A 1 227 ? -13.269 -8.570 11.696 1.00 91.25 227 ALA A O 1
ATOM 1808 N N . ARG A 1 228 ? -12.019 -10.321 12.355 1.00 89.06 228 ARG A N 1
ATOM 1809 C CA . ARG A 1 228 ? -12.627 -10.504 13.694 1.00 89.06 228 ARG A CA 1
ATOM 1810 C C . ARG A 1 228 ? -11.644 -10.283 14.850 1.00 89.06 228 ARG A C 1
ATOM 1812 O O . ARG A 1 228 ? -12.023 -10.359 16.013 1.00 89.06 228 ARG A O 1
ATOM 1819 N N . GLY A 1 229 ? -10.375 -10.049 14.538 1.00 89.12 229 GLY A N 1
ATOM 1820 C CA . GLY A 1 229 ? -9.285 -9.890 15.495 1.00 89.12 229 GLY A CA 1
ATOM 1821 C C . GLY A 1 229 ? -8.125 -9.135 14.858 1.00 89.12 229 GLY A C 1
ATOM 1822 O O . GLY A 1 229 ? -8.251 -8.673 13.725 1.00 89.12 229 GLY A O 1
ATOM 1823 N N . ASP A 1 230 ? -7.018 -9.006 15.589 1.00 92.81 230 ASP A N 1
ATOM 1824 C CA . ASP A 1 230 ? -5.853 -8.228 15.151 1.00 92.81 230 ASP A CA 1
ATOM 1825 C C . ASP A 1 230 ? -5.403 -8.629 13.744 1.00 92.81 230 ASP A C 1
ATOM 1827 O O . ASP A 1 230 ? -5.143 -9.801 13.466 1.00 92.81 230 ASP A O 1
ATOM 1831 N N . VAL A 1 231 ? -5.317 -7.637 12.862 1.00 95.62 231 VAL A N 1
ATOM 1832 C CA . VAL A 1 231 ? -4.832 -7.813 11.496 1.00 95.62 231 VAL A CA 1
ATOM 1833 C C . VAL A 1 231 ? -3.352 -7.479 11.478 1.00 95.62 231 VAL A C 1
ATOM 1835 O O . VAL A 1 231 ? -2.968 -6.365 11.822 1.00 95.62 231 VAL A O 1
ATOM 1838 N N . GLN A 1 232 ? -2.531 -8.438 11.057 1.00 95.69 232 GLN A N 1
ATOM 1839 C CA . GLN A 1 232 ? -1.103 -8.248 10.817 1.00 95.69 232 GLN A CA 1
ATOM 1840 C C . GLN A 1 232 ? -0.824 -8.409 9.327 1.00 95.69 232 GLN A C 1
ATOM 1842 O O . GLN A 1 232 ? -1.149 -9.443 8.738 1.00 95.69 232 GLN A O 1
ATOM 1847 N N . HIS A 1 233 ? -0.238 -7.389 8.704 1.00 95.88 233 HIS A N 1
ATOM 1848 C CA . HIS A 1 233 ? 0.078 -7.424 7.280 1.00 95.88 233 HIS A CA 1
ATOM 1849 C C . HIS A 1 233 ? 1.411 -6.755 6.967 1.00 95.88 233 HIS A C 1
ATOM 1851 O O . HIS A 1 233 ? 1.828 -5.816 7.640 1.00 95.88 233 HIS A O 1
ATOM 1857 N N . ARG A 1 234 ? 2.077 -7.235 5.915 1.00 96.88 234 ARG A N 1
ATOM 1858 C CA . ARG A 1 234 ? 3.314 -6.645 5.397 1.00 96.88 234 ARG A CA 1
ATOM 1859 C C . ARG A 1 234 ? 2.965 -5.705 4.257 1.00 96.88 234 ARG A C 1
ATOM 1861 O O . ARG A 1 234 ? 2.505 -6.160 3.219 1.00 96.88 234 ARG A O 1
ATOM 1868 N N . LEU A 1 235 ? 3.185 -4.416 4.468 1.00 96.69 235 LEU A N 1
ATOM 1869 C CA . LEU A 1 235 ? 2.918 -3.367 3.496 1.00 96.69 235 LEU A CA 1
ATOM 1870 C C . LEU A 1 235 ? 4.179 -3.103 2.678 1.00 96.69 235 LEU A C 1
ATOM 1872 O O . LEU A 1 235 ? 5.217 -2.735 3.238 1.00 96.69 235 LEU A O 1
ATOM 1876 N N . ALA A 1 236 ? 4.096 -3.301 1.364 1.00 96.94 236 ALA A N 1
ATOM 1877 C CA . ALA A 1 236 ? 5.157 -2.923 0.439 1.00 96.94 236 ALA A CA 1
ATOM 1878 C C . ALA A 1 236 ? 5.018 -1.454 0.009 1.00 96.94 236 ALA A C 1
ATOM 1880 O O . ALA A 1 236 ? 4.051 -0.761 0.346 1.00 96.94 236 ALA A O 1
ATOM 1881 N N . LEU A 1 237 ? 5.987 -0.984 -0.776 1.00 96.12 237 LEU A N 1
ATOM 1882 C CA . LEU A 1 237 ? 5.877 0.291 -1.474 1.00 96.12 237 LEU A CA 1
ATOM 1883 C C . LEU A 1 237 ? 4.695 0.246 -2.458 1.00 96.12 237 LEU A C 1
ATOM 1885 O O . LEU A 1 237 ? 4.584 -0.679 -3.261 1.00 96.12 237 LEU A O 1
ATOM 1889 N N . HIS A 1 238 ? 3.850 1.275 -2.436 1.00 95.62 238 HIS A N 1
ATOM 1890 C CA . HIS A 1 2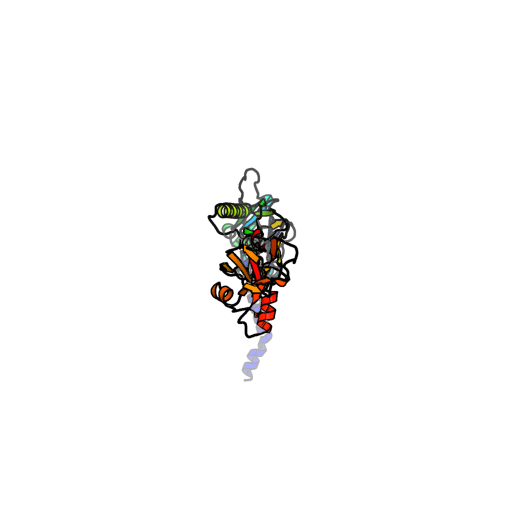38 ? 2.659 1.356 -3.271 1.00 95.62 238 HIS A CA 1
ATOM 1891 C C . HIS A 1 238 ? 3.003 1.179 -4.769 1.00 95.62 238 HIS A C 1
ATOM 1893 O O . HIS A 1 238 ? 3.975 1.785 -5.243 1.00 95.62 238 HIS A O 1
ATOM 1899 N N . PRO A 1 239 ? 2.198 0.432 -5.556 1.00 92.50 239 PRO A N 1
ATOM 1900 C CA . PRO A 1 239 ? 2.494 0.120 -6.955 1.00 92.50 239 PRO A CA 1
ATOM 1901 C C . PRO A 1 239 ? 2.801 1.335 -7.832 1.00 92.50 239 PRO A C 1
ATOM 1903 O O . PRO A 1 239 ? 3.684 1.283 -8.681 1.00 92.50 239 PRO A O 1
ATOM 1906 N N . SER A 1 240 ? 2.118 2.462 -7.613 1.00 90.62 240 SER A N 1
ATOM 1907 C CA . SER A 1 240 ? 2.381 3.690 -8.380 1.00 90.62 240 SER A CA 1
ATOM 1908 C C . SER A 1 240 ? 3.794 4.240 -8.167 1.00 90.62 240 SER A C 1
ATOM 1910 O O . SER A 1 240 ? 4.341 4.890 -9.055 1.00 90.62 240 SER A O 1
ATOM 1912 N N . GLN A 1 241 ? 4.376 4.008 -6.988 1.00 91.25 241 GLN A N 1
ATOM 1913 C CA . GLN A 1 241 ? 5.721 4.452 -6.649 1.00 91.25 241 GLN A CA 1
ATOM 1914 C C . GLN A 1 241 ? 6.750 3.460 -7.196 1.00 91.25 241 GLN A C 1
ATOM 1916 O O . GLN A 1 241 ? 7.694 3.875 -7.868 1.00 91.25 241 GLN A O 1
ATOM 1921 N N . SER A 1 242 ? 6.541 2.153 -7.005 1.00 90.62 242 SER A N 1
ATOM 1922 C CA . SER A 1 242 ? 7.456 1.126 -7.524 1.00 90.62 242 SER A CA 1
ATOM 1923 C C . SER A 1 242 ? 7.536 1.135 -9.054 1.00 90.62 242 SER A C 1
ATOM 1925 O O . SER A 1 242 ? 8.630 1.136 -9.616 1.00 90.62 242 SER A O 1
ATOM 1927 N N . GLN A 1 243 ? 6.403 1.289 -9.747 1.00 87.12 243 GLN A N 1
ATOM 1928 C CA . GLN A 1 243 ? 6.347 1.439 -11.210 1.00 87.12 243 GLN A CA 1
ATOM 1929 C C . GLN A 1 243 ? 7.045 2.708 -11.723 1.00 87.12 243 GLN A C 1
ATOM 1931 O O . GLN A 1 243 ? 7.423 2.775 -12.890 1.00 87.12 243 GLN A O 1
ATOM 1936 N N . SER A 1 244 ? 7.249 3.712 -10.864 1.00 83.69 244 SER A N 1
ATOM 1937 C CA . SER A 1 244 ? 8.019 4.914 -11.203 1.00 83.69 244 SER A CA 1
ATOM 1938 C C . SER A 1 244 ? 9.538 4.734 -11.050 1.00 83.69 244 SER A C 1
ATOM 1940 O O . SER A 1 244 ? 10.298 5.680 -11.262 1.00 83.69 244 SER A O 1
ATOM 1942 N N . GLY A 1 245 ? 9.987 3.524 -10.697 1.00 83.81 245 GLY A N 1
ATOM 1943 C CA . GLY A 1 245 ? 11.391 3.190 -10.467 1.00 83.81 245 GLY A CA 1
ATOM 1944 C C . GLY A 1 245 ? 11.878 3.522 -9.057 1.00 83.81 245 GLY A C 1
ATOM 1945 O O . GLY A 1 245 ? 13.085 3.620 -8.844 1.00 83.81 245 GLY A O 1
ATOM 1946 N N . MET A 1 246 ? 10.966 3.728 -8.100 1.00 90.75 246 MET A N 1
ATOM 1947 C CA . MET A 1 246 ? 11.328 3.843 -6.688 1.00 90.75 246 MET A CA 1
ATOM 1948 C C . MET A 1 246 ? 11.412 2.471 -6.022 1.00 90.75 246 MET A C 1
ATOM 1950 O O . MET A 1 246 ? 10.696 1.533 -6.361 1.00 90.75 246 MET A O 1
ATOM 1954 N N . THR A 1 247 ? 12.286 2.381 -5.034 1.00 92.88 247 THR A N 1
ATOM 1955 C CA . THR A 1 247 ? 12.522 1.205 -4.199 1.00 92.88 247 THR A CA 1
ATOM 1956 C C . THR A 1 247 ? 12.556 1.636 -2.740 1.00 92.88 247 THR A C 1
ATOM 1958 O O . THR A 1 247 ? 12.816 2.804 -2.439 1.00 92.88 247 THR A O 1
ATOM 1961 N N . MET A 1 248 ? 12.255 0.705 -1.838 1.00 95.50 248 MET A N 1
ATOM 1962 C CA . MET A 1 248 ? 12.103 0.969 -0.410 1.00 95.50 248 MET A CA 1
ATOM 1963 C C . MET A 1 248 ? 12.969 0.010 0.406 1.00 95.50 248 MET A C 1
ATOM 1965 O O . MET A 1 248 ? 13.060 -1.172 0.082 1.00 95.50 248 MET A O 1
ATOM 1969 N N . THR A 1 249 ? 13.593 0.523 1.467 1.00 96.38 249 THR A N 1
ATOM 1970 C CA . THR A 1 249 ? 14.300 -0.267 2.484 1.00 96.38 249 THR A CA 1
ATOM 1971 C C . THR A 1 249 ? 13.791 0.110 3.886 1.00 96.38 249 THR A C 1
ATOM 1973 O O . THR A 1 249 ? 13.846 1.292 4.232 1.00 96.38 249 THR A O 1
ATOM 1976 N N . PRO A 1 250 ? 13.330 -0.844 4.721 1.00 95.75 250 PRO A N 1
ATOM 1977 C CA . PRO A 1 250 ? 13.132 -2.266 4.411 1.00 95.75 250 PRO A CA 1
ATOM 1978 C C . PRO A 1 250 ? 12.114 -2.476 3.279 1.00 95.75 250 PRO A C 1
ATOM 1980 O O . PRO A 1 250 ? 11.307 -1.596 3.009 1.00 95.75 250 PRO A O 1
ATOM 1983 N N . GLU A 1 251 ? 12.154 -3.633 2.614 1.00 95.56 251 GLU A N 1
ATOM 1984 C CA . GLU A 1 251 ? 11.253 -3.947 1.486 1.00 95.56 251 GLU A CA 1
ATOM 1985 C C . GLU A 1 251 ? 9.771 -3.953 1.900 1.00 95.56 251 GLU A C 1
ATOM 1987 O O . GLU A 1 251 ? 8.892 -3.648 1.096 1.00 95.56 251 GLU A O 1
ATOM 1992 N N . PHE A 1 252 ? 9.503 -4.238 3.179 1.00 96.62 252 PHE A N 1
ATOM 1993 C CA . PHE A 1 252 ? 8.168 -4.234 3.764 1.00 96.62 252 PHE A CA 1
ATOM 1994 C C . PHE A 1 252 ? 8.170 -3.581 5.144 1.00 96.62 252 PHE A C 1
ATOM 1996 O O . PHE A 1 252 ? 9.145 -3.682 5.895 1.00 96.62 252 PHE A O 1
ATOM 2003 N N . VAL A 1 253 ? 7.033 -2.991 5.499 1.00 96.69 253 VAL A N 1
ATOM 2004 C CA . VAL A 1 253 ? 6.710 -2.531 6.851 1.00 96.69 253 VAL A CA 1
ATOM 2005 C C . VAL A 1 253 ? 5.594 -3.413 7.394 1.00 96.69 253 VAL A C 1
ATOM 2007 O O . VAL A 1 253 ? 4.562 -3.570 6.748 1.00 96.69 253 VAL A O 1
ATOM 2010 N N . GLU A 1 254 ? 5.783 -4.016 8.563 1.00 97.31 254 GLU A N 1
ATOM 2011 C CA . GLU A 1 254 ? 4.722 -4.790 9.203 1.00 97.31 254 GLU A CA 1
ATOM 2012 C C . GLU A 1 254 ? 3.785 -3.842 9.955 1.00 97.31 254 GLU A C 1
ATOM 2014 O O . GLU A 1 254 ? 4.225 -3.039 10.778 1.00 97.31 254 GLU A O 1
ATOM 2019 N N . ALA A 1 255 ? 2.496 -3.924 9.638 1.00 97.25 255 ALA A N 1
ATOM 2020 C CA . ALA A 1 255 ? 1.431 -3.142 10.240 1.00 97.25 255 ALA A CA 1
ATOM 2021 C C . ALA A 1 255 ? 0.515 -4.060 11.053 1.00 97.25 255 ALA A C 1
ATOM 2023 O O . ALA A 1 255 ? 0.074 -5.097 10.552 1.00 97.25 255 ALA A O 1
ATOM 2024 N N . THR A 1 256 ? 0.228 -3.673 12.297 1.00 97.44 256 THR A N 1
ATOM 2025 C CA . THR A 1 256 ? -0.713 -4.376 13.178 1.00 97.44 256 THR A CA 1
ATOM 2026 C C . THR A 1 256 ? -1.873 -3.455 13.530 1.00 97.44 256 THR A C 1
ATOM 2028 O O . THR A 1 256 ? -1.673 -2.450 14.213 1.00 97.44 256 THR A O 1
ATOM 2031 N N . LEU A 1 257 ? -3.079 -3.812 13.086 1.00 97.38 257 LEU A N 1
ATOM 2032 C CA . LEU A 1 257 ? -4.318 -3.084 13.351 1.00 97.38 257 LEU A CA 1
ATOM 2033 C C . LEU A 1 257 ? -5.228 -3.892 14.277 1.00 97.38 257 LEU A C 1
ATOM 2035 O O . LEU A 1 257 ? -5.703 -4.966 13.888 1.00 97.38 257 LEU A O 1
ATOM 2039 N N . PRO A 1 258 ? -5.521 -3.383 15.483 1.00 94.31 258 PRO A N 1
ATOM 2040 C CA . PRO A 1 258 ? -6.466 -4.039 16.361 1.00 94.31 258 PRO A CA 1
ATOM 2041 C C . PRO A 1 258 ? -7.900 -3.967 15.842 1.00 94.31 258 PRO A C 1
ATOM 2043 O O . PRO A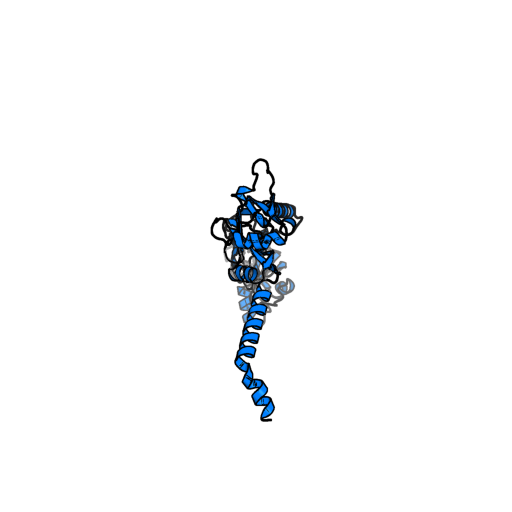 1 258 ? -8.418 -2.890 15.551 1.00 94.31 258 PRO A O 1
ATOM 2046 N N . VAL A 1 259 ? -8.567 -5.120 15.800 1.00 92.50 259 VAL A N 1
ATOM 2047 C CA . VAL A 1 259 ? -10.004 -5.224 15.511 1.00 92.50 259 VAL A CA 1
ATOM 2048 C C . VAL A 1 259 ? -10.693 -5.831 16.721 1.00 92.50 259 VAL A C 1
ATOM 2050 O O . VAL A 1 259 ? -10.297 -6.882 17.231 1.00 92.50 259 VAL A O 1
ATOM 2053 N N . ARG A 1 260 ? -11.702 -5.139 17.240 1.00 86.69 260 ARG A N 1
ATOM 2054 C CA . ARG A 1 260 ? -12.400 -5.508 18.474 1.00 86.69 260 ARG A CA 1
ATOM 2055 C C . ARG A 1 260 ? -13.892 -5.596 18.220 1.00 86.69 260 ARG A C 1
ATOM 2057 O O . ARG A 1 260 ? -14.424 -4.951 17.323 1.00 86.69 260 ARG A O 1
ATOM 2064 N N . LEU A 1 261 ? -14.572 -6.374 19.048 1.00 83.19 261 LEU A N 1
ATOM 2065 C CA . LEU A 1 261 ? -16.027 -6.379 19.099 1.00 83.19 261 LEU A CA 1
ATOM 2066 C C . LEU A 1 261 ? -16.531 -4.947 19.372 1.00 83.19 261 LEU A C 1
ATOM 2068 O O . LEU A 1 261 ? -16.014 -4.276 20.270 1.00 83.19 261 LEU A O 1
ATOM 2072 N N . LYS A 1 262 ? -17.521 -4.469 18.613 1.00 77.62 262 LYS A N 1
ATOM 2073 C CA . LYS A 1 262 ? -18.189 -3.187 18.866 1.00 77.62 262 LYS A CA 1
ATOM 2074 C C . LYS A 1 262 ? -18.838 -3.262 20.248 1.00 77.62 262 LYS A C 1
ATOM 2076 O O . LYS A 1 262 ? -19.695 -4.099 20.487 1.00 77.62 262 LYS A O 1
ATOM 2081 N N . SER A 1 263 ? -18.447 -2.411 21.183 1.00 68.94 263 SER A N 1
ATOM 2082 C CA . SER A 1 263 ? -19.302 -2.131 22.338 1.00 68.94 263 SER A CA 1
ATOM 2083 C C . SER A 1 263 ? -20.426 -1.214 21.864 1.00 68.94 263 SER A C 1
ATOM 2085 O O . SER A 1 263 ? -20.150 -0.270 21.118 1.00 68.94 263 SER A O 1
ATOM 2087 N N . LEU A 1 264 ? -21.670 -1.475 22.269 1.00 73.25 264 LEU A N 1
ATOM 2088 C CA . LEU A 1 264 ? -22.729 -0.481 22.094 1.00 73.25 264 LEU A CA 1
ATOM 2089 C C . LEU A 1 264 ? -22.382 0.755 22.932 1.00 73.25 264 LEU A C 1
ATOM 2091 O O . LEU A 1 264 ? -21.638 0.648 23.913 1.00 73.25 264 LEU A O 1
ATOM 2095 N N . GLU A 1 265 ? -22.865 1.927 22.517 1.00 78.19 265 GLU A N 1
ATOM 2096 C CA . GLU A 1 265 ? -22.615 3.150 23.276 1.00 78.19 265 GLU A CA 1
ATOM 2097 C C . GLU A 1 265 ? -23.115 2.975 24.718 1.00 78.19 265 GLU A C 1
ATOM 2099 O O . GLU A 1 265 ? -24.240 2.506 24.924 1.00 78.19 265 GLU A O 1
ATOM 2104 N N . PRO A 1 266 ? -22.282 3.300 25.722 1.00 86.25 266 PRO A N 1
ATOM 2105 C CA . PRO A 1 266 ? -22.713 3.274 27.106 1.00 86.25 266 PRO A CA 1
ATOM 2106 C C . PRO A 1 266 ? -23.909 4.203 27.305 1.00 86.25 266 PRO A C 1
ATOM 2108 O O . PRO A 1 266 ? -23.895 5.354 26.874 1.00 86.25 266 PRO A O 1
ATOM 2111 N N . VAL A 1 267 ? -24.927 3.717 28.003 1.00 90.62 267 VAL A N 1
ATOM 2112 C CA . VAL A 1 267 ? -26.124 4.492 28.319 1.00 90.62 267 VAL A CA 1
ATOM 2113 C C . VAL A 1 267 ? -25.993 5.023 29.738 1.00 90.62 267 VAL A C 1
ATOM 2115 O O . VAL A 1 267 ? -25.994 4.248 30.698 1.00 90.62 267 VAL A O 1
ATOM 2118 N N . ALA A 1 268 ? -25.884 6.343 29.870 1.00 91.44 268 ALA A N 1
ATOM 2119 C CA . ALA A 1 268 ? -25.987 7.011 31.160 1.00 91.44 268 ALA A CA 1
ATOM 2120 C C . ALA A 1 268 ? -27.464 7.135 31.563 1.00 91.44 268 ALA A C 1
ATOM 2122 O O . ALA A 1 268 ? -28.302 7.498 30.740 1.00 91.44 268 ALA A O 1
ATOM 2123 N N . PHE A 1 269 ? -27.791 6.831 32.817 1.00 90.94 269 PHE A N 1
ATOM 2124 C CA . PHE A 1 269 ? -29.152 6.932 33.339 1.00 90.94 269 PHE A CA 1
ATOM 2125 C C . PHE A 1 269 ? -29.158 7.361 34.807 1.00 90.94 269 PHE A C 1
ATOM 2127 O O . PHE A 1 269 ? -28.247 7.044 35.574 1.00 90.94 269 PHE A O 1
ATOM 2134 N N . VAL A 1 270 ? -30.217 8.065 35.206 1.00 88.06 270 VAL A N 1
ATOM 2135 C CA . VAL A 1 270 ? -30.418 8.513 36.591 1.00 88.06 270 VAL A CA 1
ATOM 2136 C C . VAL A 1 270 ? -31.365 7.567 37.321 1.00 88.06 270 VAL A C 1
ATOM 2138 O O . VAL A 1 270 ? -32.382 7.141 36.763 1.00 88.06 270 VAL A O 1
ATOM 2141 N N . ARG A 1 271 ? -31.046 7.232 38.578 1.00 84.00 271 ARG A N 1
ATOM 2142 C CA . ARG A 1 271 ? -31.910 6.409 39.436 1.00 84.00 271 ARG A CA 1
ATOM 2143 C C . ARG A 1 271 ? -32.010 6.997 40.839 1.00 84.00 271 ARG A C 1
ATOM 2145 O O . ARG A 1 271 ? -31.114 6.833 41.657 1.00 84.00 271 ARG A O 1
ATOM 2152 N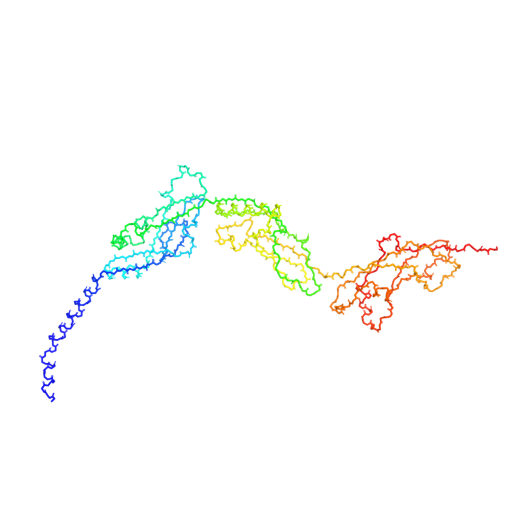 N . ASP A 1 272 ? -33.148 7.620 41.127 1.00 70.75 272 ASP A N 1
ATOM 2153 C CA . ASP A 1 272 ? -33.383 8.271 42.424 1.00 70.75 272 ASP A CA 1
ATOM 2154 C C . ASP A 1 272 ? -33.819 7.292 43.526 1.00 70.75 272 ASP A C 1
ATOM 2156 O O . ASP A 1 272 ? -33.774 7.619 44.711 1.00 70.75 272 ASP A O 1
ATOM 2160 N N . GLN A 1 273 ? -34.270 6.092 43.149 1.00 72.25 273 GLN A N 1
ATOM 2161 C CA . GLN A 1 273 ? -34.763 5.077 44.078 1.00 72.25 273 GLN A CA 1
ATOM 2162 C C . GLN A 1 273 ? -34.056 3.747 43.833 1.00 72.25 273 GLN A C 1
ATOM 2164 O O . GLN A 1 273 ? -34.277 3.082 42.818 1.00 72.25 273 GLN A O 1
ATOM 2169 N N . ILE A 1 274 ? -33.220 3.359 44.794 1.00 85.38 274 ILE A N 1
ATOM 2170 C CA . ILE A 1 274 ? -32.625 2.027 44.880 1.00 85.38 274 ILE A CA 1
ATOM 2171 C C . ILE A 1 274 ? -33.549 1.164 45.735 1.00 85.38 274 ILE A C 1
ATOM 2173 O O . ILE A 1 274 ? -33.976 1.570 46.815 1.00 85.38 274 ILE A O 1
ATOM 2177 N N . GLN A 1 275 ? -33.893 -0.019 45.235 1.00 87.38 275 GLN A N 1
ATOM 2178 C CA . GLN A 1 275 ? -34.807 -0.916 45.933 1.00 87.38 275 GLN A CA 1
ATOM 2179 C C . GLN A 1 275 ? -34.100 -1.616 47.095 1.00 87.38 275 GLN A C 1
ATOM 2181 O O . GLN A 1 275 ? -32.933 -1.990 47.001 1.00 87.38 275 GLN A O 1
ATOM 2186 N N . THR A 1 276 ? -34.813 -1.833 48.192 1.00 87.31 276 THR A N 1
ATOM 2187 C CA . THR A 1 276 ? -34.331 -2.664 49.295 1.00 87.31 276 THR A CA 1
ATOM 2188 C C . THR A 1 276 ? -34.871 -4.079 49.141 1.00 87.31 276 THR A C 1
ATOM 2190 O O . THR A 1 276 ? -36.062 -4.286 48.906 1.00 87.31 276 THR A O 1
ATOM 2193 N N . LEU A 1 277 ? -33.989 -5.068 49.264 1.00 87.62 277 LEU A N 1
ATOM 2194 C CA . LEU A 1 277 ? -34.347 -6.482 49.249 1.00 87.62 277 LEU A CA 1
ATOM 2195 C C . LEU A 1 277 ? -34.196 -7.086 50.643 1.00 87.62 277 LEU A C 1
ATOM 2197 O O . LEU A 1 277 ? -33.182 -6.894 51.315 1.00 87.62 277 LEU A O 1
ATOM 2201 N N . GLY A 1 278 ? -35.212 -7.844 51.055 1.00 86.19 278 GLY A N 1
ATOM 2202 C CA . GLY A 1 278 ? -35.265 -8.502 52.358 1.00 86.19 278 GLY A CA 1
ATOM 2203 C C . GLY A 1 278 ? -35.515 -7.541 53.522 1.00 86.19 278 GLY A C 1
ATOM 2204 O O . GLY A 1 278 ? -36.065 -6.453 53.365 1.00 86.19 278 GLY A O 1
ATOM 2205 N N . SER A 1 279 ? -35.137 -7.972 54.721 1.00 85.94 279 SER A N 1
ATOM 2206 C CA . SER A 1 279 ? -35.226 -7.179 55.949 1.00 85.94 279 SER A CA 1
ATOM 2207 C C . SER A 1 279 ? -33.898 -7.251 56.689 1.00 85.94 279 SER A C 1
ATOM 2209 O O . SER A 1 279 ? -33.211 -8.271 56.622 1.00 85.94 279 SER A O 1
ATOM 2211 N N . ALA A 1 280 ? -33.532 -6.165 57.370 1.00 85.44 280 ALA A N 1
ATOM 2212 C CA . ALA A 1 280 ? -32.327 -6.139 58.187 1.00 85.44 280 ALA A CA 1
ATOM 2213 C C . ALA A 1 280 ? -32.450 -7.153 59.345 1.00 85.44 280 ALA A C 1
ATOM 2215 O O . ALA A 1 280 ? -33.548 -7.302 59.889 1.00 85.44 280 ALA A O 1
ATOM 2216 N N . PRO A 1 281 ? -31.355 -7.823 59.754 1.00 83.12 281 PRO A N 1
ATOM 2217 C CA . PRO A 1 281 ? -31.395 -8.784 60.857 1.00 83.12 281 PRO A CA 1
ATOM 2218 C C . PRO A 1 281 ? -31.853 -8.162 62.182 1.00 83.12 281 PRO A C 1
ATOM 2220 O O . PRO A 1 281 ? -32.587 -8.794 62.936 1.00 83.12 281 PRO A O 1
ATOM 2223 N N . GLU A 1 282 ? -31.451 -6.914 62.452 1.00 82.25 282 GLU A N 1
ATOM 2224 C CA . GLU A 1 282 ? -31.870 -6.150 63.628 1.00 82.25 282 GLU A CA 1
ATOM 2225 C C . GLU A 1 282 ? -31.890 -4.638 63.370 1.00 82.25 282 GLU A C 1
ATOM 2227 O O . GLU A 1 282 ? -31.024 -4.098 62.679 1.00 82.25 282 GLU A O 1
ATOM 2232 N N . GLY A 1 283 ? -32.810 -3.940 64.047 1.00 79.81 283 GLY A N 1
ATOM 2233 C CA . GLY A 1 283 ? -32.899 -2.479 64.049 1.00 79.81 283 GLY A CA 1
ATOM 2234 C C . GLY A 1 283 ? -33.512 -1.880 62.782 1.00 79.81 283 GLY A C 1
ATOM 2235 O O . GLY A 1 283 ? -33.689 -2.546 61.765 1.00 79.81 283 GLY A O 1
ATOM 2236 N N . LEU A 1 284 ? -33.845 -0.593 62.863 1.00 84.12 284 LEU A N 1
ATOM 2237 C CA . LEU A 1 284 ? -34.221 0.212 61.704 1.00 84.12 284 LEU A CA 1
ATOM 2238 C C . LEU A 1 284 ? -32.954 0.837 61.119 1.00 84.12 284 LEU A C 1
ATOM 2240 O O . LEU A 1 284 ? -32.130 1.361 61.867 1.00 84.12 284 LEU A O 1
ATOM 2244 N N . TRP A 1 285 ? -32.795 0.761 59.801 1.00 87.19 285 TRP A N 1
ATOM 2245 C CA . TRP A 1 285 ? -31.629 1.270 59.082 1.00 87.19 285 TRP A CA 1
ATOM 2246 C C . TRP A 1 285 ? -32.059 2.290 58.033 1.00 87.19 285 TRP A C 1
ATOM 2248 O O . TRP A 1 285 ? -33.022 2.059 57.303 1.00 87.19 285 TRP A O 1
ATOM 2258 N N . GLU A 1 286 ? -31.317 3.389 57.941 1.00 86.44 286 GLU A N 1
ATOM 2259 C CA . GLU A 1 286 ? -31.569 4.490 57.017 1.00 86.44 286 GLU A CA 1
ATOM 2260 C C . GLU A 1 286 ? -30.448 4.578 55.963 1.00 86.44 286 GLU A C 1
ATOM 2262 O O . GLU A 1 286 ? -29.264 4.609 56.324 1.00 86.44 286 GLU A O 1
ATOM 2267 N N . PRO A 1 287 ? -30.791 4.585 54.660 1.00 86.00 287 PRO A N 1
ATOM 2268 C CA . PRO A 1 287 ? -29.818 4.692 53.579 1.00 86.00 287 PRO A CA 1
ATOM 2269 C C . PRO A 1 287 ? -29.423 6.147 53.295 1.00 86.00 287 PRO A C 1
ATOM 2271 O O . PRO A 1 287 ? -30.274 7.024 53.155 1.00 86.00 287 PRO A O 1
ATOM 2274 N N . HIS A 1 288 ? -28.127 6.381 53.105 1.00 83.88 288 HIS A N 1
ATOM 2275 C CA . HIS A 1 288 ? -27.555 7.638 52.631 1.00 83.88 288 HIS A CA 1
ATOM 2276 C C . HIS A 1 288 ? -27.003 7.440 51.217 1.00 83.88 288 HIS A C 1
ATOM 2278 O O . HIS A 1 288 ? -25.895 6.933 51.023 1.00 83.88 288 HIS A O 1
ATOM 2284 N N . TYR A 1 289 ? -27.802 7.811 50.217 1.00 74.56 289 TYR A N 1
ATOM 2285 C CA . TYR A 1 289 ? -27.446 7.657 48.808 1.00 74.56 289 TYR A CA 1
ATOM 2286 C C . TYR A 1 289 ? -26.475 8.747 48.347 1.00 74.56 289 TYR A C 1
ATOM 2288 O O . TYR A 1 289 ? -26.728 9.937 48.538 1.00 74.56 289 TYR A O 1
ATOM 2296 N N . THR A 1 290 ? -25.387 8.329 47.703 1.00 65.62 290 THR A N 1
ATOM 2297 C CA . THR A 1 290 ? -24.374 9.211 47.107 1.00 65.62 290 THR A CA 1
ATOM 2298 C C . THR A 1 290 ? -24.467 9.231 45.580 1.00 65.62 290 THR A C 1
ATOM 2300 O O . THR A 1 290 ? -24.416 10.310 44.999 1.00 65.62 290 THR A O 1
ATOM 2303 N N . ALA A 1 291 ? -24.715 8.079 44.942 1.00 63.25 291 ALA A N 1
ATOM 2304 C CA . ALA A 1 291 ? -24.850 7.963 43.488 1.00 63.25 291 ALA A CA 1
ATOM 2305 C C . ALA A 1 291 ? -26.194 8.476 42.963 1.00 63.25 291 ALA A C 1
ATOM 2307 O O . ALA A 1 291 ? -27.246 8.038 43.433 1.00 63.25 291 ALA A O 1
ATOM 2308 N N . ARG A 1 292 ? -26.169 9.304 41.912 1.00 75.50 292 ARG A N 1
ATOM 2309 C CA . ARG A 1 292 ? -27.370 9.624 41.109 1.00 75.50 292 ARG A CA 1
ATOM 2310 C C . ARG A 1 292 ? -27.293 9.096 39.682 1.00 75.50 292 ARG A C 1
ATOM 2312 O O . ARG A 1 292 ? -28.327 8.714 39.137 1.00 75.50 292 ARG A O 1
ATOM 2319 N N . THR A 1 293 ? -26.091 9.015 39.116 1.00 87.50 293 THR A N 1
ATOM 2320 C CA . THR A 1 293 ? -25.870 8.651 37.712 1.00 87.50 293 THR A CA 1
ATOM 2321 C C . THR A 1 293 ? -25.163 7.307 37.593 1.00 87.50 293 THR A C 1
ATOM 2323 O O . THR A 1 293 ? -24.168 7.033 38.265 1.00 87.50 293 THR A O 1
ATOM 2326 N N . TRP A 1 294 ? -25.676 6.472 36.697 1.00 90.75 294 TRP A N 1
ATOM 2327 C CA . TRP A 1 294 ? -25.184 5.131 36.415 1.00 90.75 294 TRP A CA 1
ATOM 2328 C C . TRP A 1 294 ? -24.930 4.967 34.925 1.00 90.75 294 TRP A C 1
ATOM 2330 O O .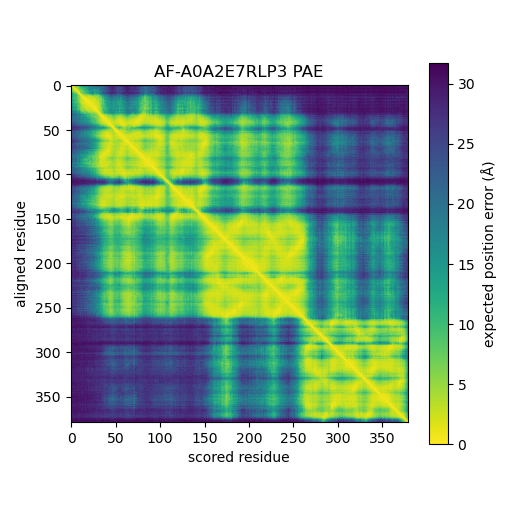 TRP A 1 294 ? -25.574 5.613 34.104 1.00 90.75 294 TRP A O 1
ATOM 2340 N N . ILE A 1 295 ? -24.004 4.080 34.581 1.00 91.75 295 ILE A N 1
ATOM 2341 C CA . ILE A 1 295 ? -23.622 3.763 33.209 1.00 91.75 295 ILE A CA 1
ATOM 2342 C C . ILE A 1 295 ? -23.904 2.282 32.969 1.00 91.75 295 ILE A C 1
ATOM 2344 O O . ILE A 1 295 ? -23.415 1.420 33.705 1.00 91.75 295 ILE A O 1
ATOM 2348 N N . ALA A 1 296 ? -24.693 1.993 31.937 1.00 92.38 296 ALA A N 1
ATOM 2349 C CA . ALA A 1 296 ? -24.961 0.648 31.452 1.00 92.38 296 ALA A CA 1
ATOM 2350 C C . ALA A 1 296 ? -24.223 0.415 30.124 1.00 92.38 296 ALA A C 1
ATOM 2352 O O . ALA A 1 296 ? -24.408 1.155 29.162 1.00 92.38 296 ALA A O 1
ATOM 2353 N N . GLU A 1 297 ? -23.390 -0.619 30.066 1.00 90.00 297 GLU A N 1
ATOM 2354 C CA . GLU A 1 297 ? -22.545 -0.959 28.920 1.00 90.00 297 GLU A CA 1
ATOM 2355 C C . GLU A 1 297 ? -22.919 -2.346 28.402 1.00 90.00 297 GLU A C 1
ATOM 2357 O O . GLU A 1 297 ? -22.737 -3.345 29.104 1.00 90.00 297 GLU A O 1
ATOM 2362 N N . LEU A 1 298 ? -23.427 -2.420 27.171 1.00 87.25 298 LEU A N 1
ATOM 2363 C CA . LEU A 1 298 ? -23.773 -3.686 26.534 1.00 87.25 298 LEU A CA 1
ATOM 2364 C C . LEU A 1 298 ? -22.691 -4.088 25.526 1.00 87.25 298 LEU A C 1
ATOM 2366 O O . LEU A 1 298 ? -22.453 -3.415 24.520 1.00 87.25 298 LEU A O 1
ATOM 2370 N N . SER A 1 299 ? -22.032 -5.214 25.797 1.00 82.12 299 SER A N 1
ATOM 2371 C CA . SER A 1 299 ? -21.112 -5.825 24.834 1.00 82.12 299 SER A CA 1
ATOM 2372 C C . SER A 1 299 ? -21.904 -6.379 23.649 1.00 82.12 299 SER A C 1
ATOM 2374 O O . SER A 1 299 ? -22.966 -6.970 23.852 1.00 82.12 299 SER A O 1
ATOM 2376 N N . TYR A 1 300 ? -21.397 -6.228 22.422 1.00 73.38 300 TYR A N 1
ATOM 2377 C CA . TYR A 1 300 ? -22.033 -6.853 21.263 1.00 73.38 300 TYR A CA 1
ATOM 2378 C C . TYR A 1 300 ? -22.132 -8.372 21.435 1.00 73.38 300 TYR A C 1
ATOM 2380 O O . TYR A 1 300 ? -21.260 -9.026 22.004 1.00 73.38 300 TYR A O 1
ATOM 2388 N N . HIS A 1 301 ? -23.208 -8.938 20.912 1.00 77.31 301 HIS A N 1
ATOM 2389 C CA . HIS A 1 301 ? -23.376 -10.371 20.757 1.00 77.31 301 HIS A CA 1
ATOM 2390 C C . HIS A 1 301 ? -24.238 -10.600 19.510 1.00 77.31 301 HIS A C 1
ATOM 2392 O O . HIS A 1 301 ? -25.190 -9.840 19.318 1.00 77.31 301 HIS A O 1
ATOM 2398 N N . PRO A 1 302 ? -23.957 -11.615 18.671 1.00 75.38 302 PRO A N 1
ATOM 2399 C CA . PRO A 1 302 ? -24.726 -11.867 17.448 1.00 75.38 302 PRO A CA 1
ATOM 2400 C C . PRO A 1 302 ? -26.237 -11.983 17.693 1.00 75.38 302 PRO A C 1
ATOM 2402 O O . PRO A 1 302 ? -27.031 -11.427 16.944 1.00 75.38 302 PRO A O 1
ATOM 2405 N N . ASP A 1 303 ? -26.628 -12.626 18.796 1.00 80.12 303 ASP A N 1
ATOM 2406 C CA . ASP A 1 303 ? -28.041 -12.797 19.172 1.00 80.12 303 ASP A CA 1
ATOM 2407 C C . ASP A 1 303 ? -28.688 -11.531 19.772 1.00 80.12 303 ASP A C 1
ATOM 2409 O O . ASP A 1 303 ? -29.893 -11.510 20.005 1.00 80.12 303 ASP A O 1
ATOM 2413 N N . LEU A 1 304 ? -27.907 -10.476 20.038 1.00 76.38 304 LEU A N 1
ATOM 2414 C CA . LEU A 1 304 ? -28.394 -9.178 20.530 1.00 76.38 304 LEU A CA 1
ATOM 2415 C C . LEU A 1 304 ? -28.449 -8.119 19.413 1.00 76.38 304 LEU A C 1
ATOM 2417 O O . LEU A 1 304 ? -28.749 -6.951 19.670 1.00 76.38 304 LEU A O 1
ATOM 2421 N N . VAL A 1 305 ? -28.153 -8.505 18.167 1.00 69.88 305 VAL A N 1
ATOM 2422 C CA . VAL A 1 305 ? -28.234 -7.614 17.005 1.00 69.88 305 VAL A CA 1
ATOM 2423 C C . VAL A 1 305 ? -29.681 -7.165 16.805 1.00 69.88 305 VAL A C 1
ATOM 2425 O O . VAL A 1 305 ? -30.582 -7.983 16.648 1.00 69.88 305 VAL A O 1
ATOM 2428 N N . GLY A 1 306 ? -29.897 -5.847 16.789 1.00 69.06 306 GLY A N 1
ATOM 2429 C CA . GLY A 1 306 ? -31.221 -5.241 16.614 1.00 69.06 306 GLY A CA 1
ATOM 2430 C C . GLY A 1 306 ? -31.972 -4.946 17.915 1.00 69.06 306 GLY A C 1
ATOM 2431 O O . GLY A 1 306 ? -33.077 -4.414 17.853 1.00 69.06 306 GLY A O 1
ATOM 2432 N N . ILE A 1 307 ? -31.389 -5.235 19.083 1.00 77.69 307 ILE A N 1
ATOM 2433 C CA . ILE A 1 307 ? -31.941 -4.772 20.360 1.00 77.69 307 ILE A CA 1
ATOM 2434 C C . ILE A 1 307 ? -31.711 -3.267 20.489 1.00 77.69 307 ILE A C 1
ATOM 2436 O O . ILE A 1 307 ? -30.582 -2.783 20.407 1.00 77.69 307 ILE A O 1
ATOM 2440 N N . GLU A 1 308 ? -32.792 -2.527 20.721 1.00 81.38 308 GLU A N 1
ATOM 2441 C CA . GLU A 1 308 ? -32.742 -1.094 20.997 1.00 81.38 308 GLU A CA 1
ATOM 2442 C C . GLU A 1 308 ? -32.242 -0.856 22.430 1.00 81.38 308 GLU A C 1
ATOM 2444 O O . GLU A 1 308 ? -33.017 -0.778 23.382 1.00 81.38 308 GLU A O 1
ATOM 2449 N N . PHE A 1 309 ? -30.922 -0.771 22.594 1.00 87.50 309 PHE A N 1
ATOM 2450 C CA . PHE A 1 309 ? -30.290 -0.478 23.879 1.00 87.50 309 PHE A CA 1
ATOM 2451 C C . PHE A 1 309 ? -30.227 1.039 24.119 1.00 87.50 309 PHE A C 1
ATOM 2453 O O . PHE A 1 309 ? -29.196 1.676 23.922 1.00 87.50 309 PHE A O 1
ATOM 2460 N N . SER A 1 310 ? -31.365 1.625 24.496 1.00 89.12 310 SER A N 1
ATOM 2461 C CA . SER A 1 310 ? -31.526 3.058 24.780 1.00 89.12 310 SER A CA 1
ATOM 2462 C C . SER A 1 310 ? -31.735 3.337 26.273 1.00 89.12 310 SER A C 1
ATOM 2464 O O . SER A 1 310 ? -31.996 2.427 27.063 1.00 89.12 310 SER A O 1
ATOM 2466 N N . GLU A 1 311 ? -31.688 4.611 26.680 1.00 90.19 311 GLU A N 1
ATOM 2467 C CA . GLU A 1 311 ? -32.023 5.014 28.056 1.00 90.19 311 GLU A CA 1
ATOM 2468 C C . GLU A 1 311 ? -33.422 4.541 28.467 1.00 90.19 311 GLU A C 1
ATOM 2470 O O . GLU A 1 311 ? -33.601 4.030 29.572 1.00 90.19 311 GLU A O 1
ATOM 2475 N N . ALA A 1 312 ? -34.404 4.613 27.564 1.00 90.31 312 ALA A N 1
ATOM 2476 C CA . ALA A 1 312 ? -35.757 4.132 27.826 1.00 90.31 312 ALA A CA 1
ATOM 2477 C C . ALA A 1 312 ? -35.788 2.621 28.111 1.00 90.31 312 ALA A C 1
ATOM 2479 O O . ALA A 1 312 ? -36.480 2.175 29.032 1.00 90.31 312 ALA A O 1
ATOM 2480 N N . TRP A 1 313 ? -35.006 1.837 27.361 1.00 92.50 313 TRP A N 1
ATOM 2481 C CA . TRP A 1 313 ? -34.862 0.402 27.593 1.00 92.50 313 TRP A CA 1
ATOM 2482 C C . TRP A 1 313 ? -34.228 0.122 28.960 1.00 92.50 313 TRP A C 1
ATOM 2484 O O . TRP A 1 313 ? -34.771 -0.654 29.749 1.00 92.50 313 TRP A O 1
ATOM 2494 N N . VAL A 1 314 ? -33.127 0.811 29.281 1.00 92.88 314 VAL A N 1
ATOM 2495 C CA . VAL A 1 314 ? -32.416 0.668 30.561 1.00 92.88 314 VAL A CA 1
ATOM 2496 C C . VAL A 1 314 ? -33.321 1.053 31.734 1.00 92.88 314 VAL A C 1
ATOM 2498 O O . VAL A 1 314 ? -33.436 0.308 32.708 1.00 92.88 314 VAL A O 1
ATOM 2501 N N . GLN A 1 315 ? -34.044 2.169 31.641 1.00 90.62 315 GLN A N 1
ATOM 2502 C CA . GLN A 1 315 ? -34.985 2.600 32.676 1.00 90.62 315 GLN A CA 1
ATOM 2503 C C . GLN A 1 315 ? -36.095 1.567 32.905 1.00 90.62 315 GLN A C 1
ATOM 2505 O O . GLN A 1 315 ? -36.444 1.267 34.054 1.00 90.62 315 GLN A O 1
ATOM 2510 N N . ARG A 1 316 ? -36.610 0.970 31.825 1.00 91.31 316 ARG A N 1
ATOM 2511 C CA . ARG A 1 316 ? -37.663 -0.047 31.885 1.00 91.31 316 ARG A CA 1
ATOM 2512 C C . ARG A 1 316 ? -37.179 -1.350 32.508 1.00 91.31 316 ARG A C 1
ATOM 2514 O O . ARG A 1 316 ? -37.812 -1.805 33.459 1.00 91.31 316 ARG A O 1
ATOM 2521 N N . HIS A 1 317 ? -36.064 -1.900 32.035 1.00 93.00 317 HIS A N 1
ATOM 2522 C CA . HIS A 1 317 ? -35.672 -3.284 32.316 1.00 93.00 317 HIS A CA 1
ATOM 2523 C C . HIS A 1 317 ? -34.607 -3.446 33.396 1.00 93.00 317 HIS A C 1
ATOM 2525 O O . HIS A 1 317 ? -34.515 -4.514 33.984 1.00 93.00 317 HIS A O 1
ATOM 2531 N N . LEU A 1 318 ? -33.816 -2.422 33.708 1.00 93.94 318 LEU A N 1
ATOM 2532 C CA . LEU A 1 318 ? -32.783 -2.516 34.740 1.00 93.94 318 LEU A CA 1
ATOM 2533 C C . LEU A 1 318 ? -33.323 -2.020 36.084 1.00 93.94 318 LEU A C 1
ATOM 2535 O O . LEU A 1 318 ? -34.006 -0.993 36.158 1.00 93.94 318 LEU A O 1
ATOM 2539 N N . ARG A 1 319 ? -33.020 -2.738 37.169 1.00 91.88 319 ARG A N 1
ATOM 2540 C CA . ARG A 1 319 ? -33.293 -2.309 38.550 1.00 91.88 319 ARG A CA 1
ATOM 2541 C C . ARG A 1 319 ? -32.021 -2.360 39.377 1.00 91.88 319 ARG A C 1
ATOM 2543 O O . ARG A 1 319 ? -31.265 -3.320 39.273 1.00 91.88 319 ARG A O 1
ATOM 2550 N N . LEU A 1 320 ? -31.824 -1.335 40.201 1.00 92.25 320 LEU A N 1
ATOM 2551 C CA . LEU A 1 320 ? -30.763 -1.270 41.201 1.00 92.25 320 LEU A CA 1
ATOM 2552 C C . LEU A 1 320 ? -31.337 -1.624 42.570 1.00 92.25 320 LEU A C 1
ATOM 2554 O O . LEU A 1 320 ? -32.445 -1.188 42.902 1.00 92.25 320 LEU A O 1
ATOM 2558 N N . PHE A 1 321 ? -30.585 -2.377 43.366 1.00 91.56 321 PHE A N 1
ATOM 2559 C CA . PHE A 1 321 ? -31.016 -2.785 44.696 1.00 91.56 321 PHE A CA 1
ATOM 2560 C C . PHE A 1 321 ? -29.865 -2.944 45.693 1.00 91.56 321 PHE A C 1
ATOM 2562 O O . PHE A 1 321 ? -28.717 -3.153 45.313 1.00 91.56 321 PHE A O 1
ATOM 2569 N N . ILE A 1 322 ? -30.203 -2.895 46.980 1.00 91.19 322 ILE A N 1
ATOM 2570 C CA . ILE A 1 322 ? -29.330 -3.260 48.101 1.00 91.19 322 ILE A CA 1
ATOM 2571 C C . ILE A 1 322 ? -29.947 -4.416 48.892 1.00 91.19 322 ILE A C 1
ATOM 2573 O O . ILE A 1 322 ? -31.166 -4.497 49.058 1.00 91.19 322 ILE A O 1
ATOM 2577 N N . SER A 1 323 ? -29.099 -5.313 49.387 1.00 91.44 323 SER A N 1
ATOM 2578 C CA . SER A 1 323 ? -29.498 -6.495 50.155 1.00 91.44 323 SER A CA 1
ATOM 2579 C C . SER A 1 323 ? -29.404 -6.199 51.655 1.00 91.44 323 SER A C 1
ATOM 2581 O O . SER A 1 323 ? -28.318 -6.149 52.225 1.00 91.44 323 SER A O 1
ATOM 2583 N N . LEU A 1 324 ? -30.543 -5.977 52.319 1.00 88.81 324 LEU A N 1
ATOM 2584 C CA . LEU A 1 324 ? -30.574 -5.689 53.761 1.00 88.81 324 LEU A CA 1
ATOM 2585 C C . LEU A 1 324 ? 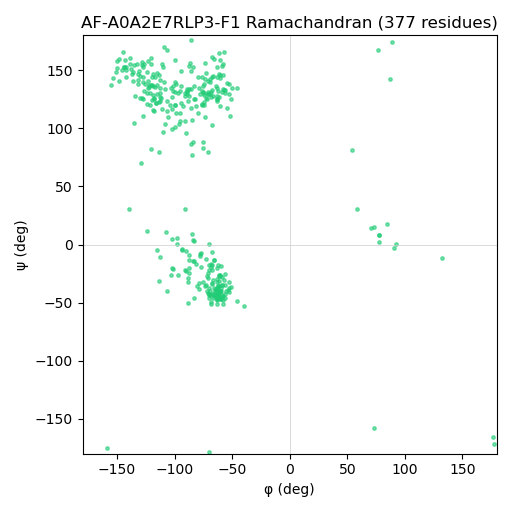-30.130 -6.859 54.662 1.00 88.81 324 LEU A C 1
ATOM 2587 O O . LEU A 1 324 ? -29.575 -6.579 55.726 1.00 88.81 324 LEU A O 1
ATOM 2591 N N . PRO A 1 325 ? -30.318 -8.144 54.291 1.00 88.00 325 PRO A N 1
ATOM 2592 C CA . PRO A 1 325 ? -29.794 -9.268 55.068 1.00 88.00 325 PRO A CA 1
ATOM 2593 C C . PRO A 1 325 ? -28.268 -9.278 55.234 1.00 88.00 325 PRO A C 1
ATOM 2595 O O . PRO A 1 325 ? -27.768 -9.956 56.127 1.00 88.00 325 PRO A O 1
ATOM 2598 N N . GLU A 1 326 ? -27.526 -8.540 54.403 1.00 87.56 326 GLU A N 1
ATOM 2599 C CA . GLU A 1 326 ? -26.063 -8.421 54.496 1.00 87.56 326 GLU A CA 1
ATOM 2600 C C . GLU A 1 326 ? -25.603 -7.461 55.604 1.00 87.56 326 GLU A C 1
ATOM 2602 O O . GLU A 1 326 ? -24.413 -7.398 55.916 1.00 87.56 326 GLU A O 1
ATOM 2607 N N . LEU A 1 327 ? -26.531 -6.727 56.231 1.00 86.62 327 LEU A N 1
ATOM 2608 C CA . LEU A 1 327 ? -26.208 -5.817 57.324 1.00 86.62 327 LEU A CA 1
ATOM 2609 C C . LEU A 1 327 ? -25.764 -6.583 58.580 1.00 86.62 327 LEU A C 1
ATOM 2611 O O . LEU A 1 327 ? -26.503 -7.431 59.086 1.00 86.62 327 LEU A O 1
ATOM 2615 N N . PRO A 1 328 ? -24.595 -6.258 59.156 1.00 85.19 328 PRO A N 1
ATOM 2616 C CA . PRO A 1 328 ? -24.155 -6.875 60.398 1.00 85.19 328 PRO A CA 1
ATOM 2617 C C . PRO A 1 328 ? -24.997 -6.397 61.590 1.00 85.19 328 PRO A C 1
ATOM 2619 O O . PRO A 1 328 ? -25.126 -5.199 61.837 1.00 85.19 328 PRO A O 1
ATOM 2622 N N . ALA A 1 329 ? -25.503 -7.344 62.386 1.00 81.62 329 ALA A N 1
ATOM 2623 C CA . ALA A 1 329 ? -26.410 -7.075 63.510 1.00 81.62 329 ALA A CA 1
ATOM 2624 C C . ALA A 1 329 ? -25.842 -6.104 64.570 1.00 81.62 329 ALA A C 1
ATOM 2626 O O . ALA A 1 329 ? -26.588 -5.349 65.193 1.00 81.62 329 ALA A O 1
ATOM 2627 N N . SER A 1 330 ? -24.519 -6.093 64.769 1.00 81.56 330 SER A N 1
ATOM 2628 C CA . SER A 1 330 ? -23.850 -5.293 65.804 1.00 81.56 330 SER A CA 1
ATOM 2629 C C . SER A 1 330 ? -23.347 -3.923 65.337 1.00 81.56 330 SER A C 1
ATOM 2631 O O . SER A 1 330 ? -22.803 -3.179 66.153 1.00 81.56 330 SER A O 1
ATOM 2633 N N . ALA A 1 331 ? -23.454 -3.585 64.049 1.00 85.00 331 ALA A N 1
ATOM 2634 C CA . ALA A 1 331 ? -22.933 -2.319 63.539 1.00 85.00 331 ALA A CA 1
ATOM 2635 C C . ALA A 1 331 ? -23.923 -1.162 63.745 1.00 85.00 331 ALA A C 1
ATOM 2637 O O . ALA A 1 331 ? -25.137 -1.358 63.795 1.00 85.00 331 ALA A O 1
ATOM 2638 N N . GLN A 1 332 ? -23.379 0.051 63.851 1.00 85.31 332 GLN A N 1
ATOM 2639 C CA . GLN A 1 332 ? -24.151 1.299 63.803 1.00 85.31 332 GLN A CA 1
ATOM 2640 C C . GLN A 1 332 ? -24.131 1.920 62.404 1.00 85.31 332 GLN A C 1
ATOM 2642 O O . GLN A 1 332 ? -25.068 2.616 62.026 1.00 85.31 332 GLN A O 1
ATOM 2647 N N . GLU A 1 333 ? -23.086 1.635 61.624 1.00 89.06 333 GLU A N 1
ATOM 2648 C CA . GLU A 1 333 ? -22.938 2.097 60.249 1.00 89.06 333 GLU A CA 1
ATOM 2649 C C . GLU A 1 333 ? -22.296 1.005 59.384 1.00 89.06 333 GLU A C 1
ATOM 2651 O O . GLU A 1 333 ? -21.424 0.272 59.861 1.00 89.06 333 GLU A O 1
ATOM 2656 N N . TYR A 1 334 ? -22.714 0.888 58.122 1.00 90.06 334 TYR A N 1
ATOM 2657 C CA . TYR A 1 334 ? -22.176 -0.101 57.185 1.00 90.06 334 TYR A CA 1
ATOM 2658 C C . TYR A 1 334 ? -22.314 0.360 55.730 1.00 90.06 334 TYR A C 1
ATOM 2660 O O . TYR A 1 334 ? -23.325 0.954 55.372 1.00 90.06 334 TYR A O 1
ATOM 2668 N N . ASP A 1 335 ? -21.327 0.062 54.883 1.00 88.69 335 ASP A N 1
ATOM 2669 C CA . ASP A 1 335 ? -21.392 0.362 53.447 1.00 88.69 335 ASP A CA 1
ATOM 2670 C C . ASP A 1 335 ? -21.890 -0.864 52.681 1.00 88.69 335 ASP A C 1
ATOM 2672 O O . ASP A 1 335 ? -21.141 -1.828 52.502 1.00 88.69 335 ASP A O 1
ATOM 2676 N N . LEU A 1 336 ? -23.136 -0.825 52.208 1.00 89.12 336 LEU A N 1
ATOM 2677 C CA . LEU A 1 336 ? -23.700 -1.895 51.385 1.00 89.12 336 LEU A CA 1
ATOM 2678 C C . LEU A 1 336 ? -23.352 -1.692 49.906 1.00 89.12 336 LEU A C 1
ATOM 2680 O O . LEU A 1 336 ? -23.532 -0.584 49.394 1.00 89.12 336 LEU A O 1
ATOM 2684 N N . PRO A 1 337 ? -22.903 -2.736 49.189 1.00 89.62 337 PRO A N 1
ATOM 2685 C CA . PRO A 1 337 ? -22.772 -2.676 47.740 1.00 89.62 337 PRO A CA 1
ATOM 2686 C C . PRO A 1 337 ? -24.144 -2.556 47.067 1.00 89.62 337 PRO A C 1
ATOM 2688 O O . PRO A 1 337 ? -25.136 -3.127 47.522 1.00 89.62 337 PRO A O 1
ATOM 2691 N N . ILE A 1 338 ? -24.190 -1.817 45.960 1.00 89.31 338 ILE A N 1
ATOM 2692 C CA . ILE A 1 338 ? -25.374 -1.740 45.102 1.00 89.31 338 ILE A CA 1
ATOM 2693 C C . ILE A 1 338 ? -25.265 -2.827 44.038 1.00 89.31 338 ILE A C 1
ATOM 2695 O O . ILE A 1 338 ? -24.266 -2.933 43.326 1.00 89.31 338 ILE A O 1
ATOM 2699 N N . HIS A 1 339 ? -26.317 -3.620 43.917 1.00 91.19 339 HIS A N 1
ATOM 2700 C CA . HIS A 1 339 ? -26.463 -4.654 42.908 1.00 91.19 339 HIS A CA 1
ATOM 2701 C C . HIS A 1 339 ? -27.476 -4.232 41.850 1.00 91.19 339 HIS A C 1
ATOM 2703 O O . HIS A 1 339 ? -28.236 -3.277 42.025 1.00 91.19 339 HIS A O 1
ATOM 2709 N N . TRP A 1 340 ? -27.502 -4.964 40.741 1.00 92.81 340 TRP A N 1
ATOM 2710 C CA . TRP A 1 340 ? -28.463 -4.749 39.673 1.00 92.81 340 TRP A CA 1
ATOM 2711 C C . TRP A 1 340 ? -29.038 -6.075 39.186 1.00 92.81 340 TRP A C 1
ATOM 2713 O O . TRP A 1 340 ? -28.422 -7.130 39.326 1.00 92.81 340 TRP A O 1
ATOM 2723 N N . THR A 1 341 ? -30.240 -6.012 38.629 1.00 93.31 341 THR A N 1
ATOM 2724 C CA . THR A 1 341 ? -30.901 -7.137 37.963 1.00 93.31 341 THR A CA 1
ATOM 2725 C C . THR A 1 341 ? -31.721 -6.633 36.785 1.00 93.31 341 THR A C 1
ATOM 2727 O O . THR A 1 341 ? -31.986 -5.431 36.665 1.00 93.31 341 THR A O 1
ATOM 2730 N N . LEU A 1 342 ? -32.132 -7.561 35.926 1.00 93.50 342 LEU A N 1
ATOM 2731 C CA . LEU A 1 342 ? -33.099 -7.312 34.868 1.00 93.50 342 LEU A CA 1
ATOM 2732 C C . LEU A 1 342 ? -34.509 -7.680 35.344 1.00 93.50 342 LEU A C 1
ATOM 2734 O O . LEU A 1 342 ? -34.678 -8.552 36.195 1.00 93.50 342 LEU A O 1
ATOM 2738 N N . VAL A 1 343 ? -35.507 -6.970 34.826 1.00 91.62 343 VAL A N 1
ATOM 2739 C CA . VAL A 1 343 ? -36.939 -7.201 35.044 1.00 91.62 343 VAL A CA 1
ATOM 2740 C C . VAL A 1 343 ? -37.697 -7.028 33.730 1.00 91.62 343 VAL A C 1
ATOM 2742 O O . VAL A 1 343 ? -37.220 -6.377 32.797 1.00 91.62 343 VAL A O 1
ATOM 2745 N N . ASP A 1 344 ? -38.902 -7.590 33.667 1.00 90.69 344 ASP A N 1
ATOM 2746 C CA . ASP A 1 344 ? -39.808 -7.475 32.519 1.00 90.69 344 ASP A CA 1
ATOM 2747 C C . ASP A 1 344 ? -39.202 -7.992 31.194 1.00 90.69 344 ASP A C 1
ATOM 2749 O O . ASP A 1 344 ? -39.521 -7.479 30.121 1.00 90.69 344 ASP A O 1
ATOM 2753 N N . ILE A 1 345 ? -38.314 -8.994 31.264 1.00 90.50 345 ILE A N 1
ATOM 2754 C CA . ILE A 1 345 ? -37.785 -9.729 30.105 1.00 90.50 345 ILE A CA 1
ATOM 2755 C C . ILE A 1 345 ? -38.446 -11.109 30.076 1.00 90.50 345 ILE A C 1
ATOM 2757 O O . ILE A 1 345 ? -38.191 -11.945 30.935 1.00 90.50 345 ILE A O 1
ATOM 2761 N N . GLU A 1 346 ? -39.326 -11.339 29.102 1.00 90.12 346 GLU A N 1
ATOM 2762 C CA . GLU A 1 346 ? -40.122 -12.574 29.024 1.00 90.12 346 GLU A CA 1
ATOM 2763 C C . GLU A 1 346 ? -39.308 -13.782 28.530 1.00 90.12 346 GLU A C 1
ATOM 2765 O O . GLU A 1 346 ? -39.553 -14.918 28.943 1.00 90.12 346 GLU A O 1
ATOM 2770 N N . ASP A 1 347 ? -38.325 -13.551 27.654 1.00 91.06 347 ASP A N 1
ATOM 2771 C CA . ASP A 1 347 ? -37.443 -14.604 27.153 1.00 91.06 347 ASP A CA 1
ATOM 2772 C C . ASP A 1 347 ? -36.274 -14.838 28.118 1.00 91.06 347 ASP A C 1
ATOM 2774 O O . ASP A 1 347 ? -35.315 -14.068 28.182 1.00 91.06 347 ASP A O 1
ATOM 2778 N N . ARG A 1 348 ? -36.329 -15.969 28.824 1.00 91.00 348 ARG A N 1
ATOM 2779 C CA . ARG A 1 348 ? -35.295 -16.394 29.771 1.00 91.00 348 ARG A CA 1
ATOM 2780 C C . ARG A 1 348 ? -33.909 -16.552 29.137 1.00 91.00 348 ARG A C 1
ATOM 2782 O O . ARG A 1 348 ? -32.908 -16.282 29.793 1.00 91.00 348 ARG A O 1
ATOM 2789 N N . LYS A 1 349 ? -33.813 -17.002 27.880 1.00 90.81 349 LYS A N 1
ATOM 2790 C CA . LYS A 1 349 ? -32.506 -17.149 27.213 1.00 90.81 349 LYS A CA 1
ATOM 2791 C C . LYS A 1 349 ? -31.893 -15.786 26.925 1.00 90.81 349 LYS A C 1
ATOM 2793 O O . LYS A 1 349 ? -30.689 -15.612 27.096 1.00 90.81 349 LYS A O 1
ATOM 2798 N N . LEU A 1 350 ? -32.727 -14.835 26.512 1.00 89.75 350 LEU A N 1
ATOM 2799 C CA . LEU A 1 350 ? -32.315 -13.456 26.298 1.00 89.75 350 LEU A CA 1
ATOM 2800 C C . LEU A 1 350 ? -31.893 -12.794 27.616 1.00 89.75 350 LEU A C 1
ATOM 2802 O O . LEU A 1 350 ? -30.859 -12.136 27.657 1.00 89.75 350 LEU A O 1
ATOM 2806 N N . GLU A 1 351 ? -32.648 -13.006 28.694 1.00 92.00 351 GLU A N 1
ATOM 2807 C CA . GLU A 1 351 ? -32.303 -12.517 30.032 1.00 92.00 351 GLU A CA 1
ATOM 2808 C C . GLU A 1 351 ? -30.936 -13.050 30.494 1.00 92.00 351 GLU A C 1
ATOM 2810 O O . GLU A 1 351 ? -30.058 -12.270 30.865 1.00 92.00 351 GLU A O 1
ATOM 2815 N N . GLU A 1 352 ? -30.715 -14.366 30.411 1.00 92.31 352 GLU A N 1
ATOM 2816 C CA . GLU A 1 352 ? -29.439 -14.993 30.783 1.00 92.31 352 GLU A CA 1
ATOM 2817 C C . GLU A 1 352 ? -28.268 -14.482 29.929 1.00 92.31 352 GLU A C 1
ATOM 2819 O O . GLU A 1 352 ? -27.151 -14.337 30.433 1.00 92.31 352 GLU A O 1
ATOM 2824 N N . LEU A 1 353 ? -28.510 -14.200 28.646 1.00 90.12 353 LEU A N 1
ATOM 2825 C CA . LEU A 1 353 ? -27.516 -13.621 27.751 1.00 90.12 353 LEU A CA 1
ATOM 2826 C C . LEU A 1 353 ? -27.180 -12.178 28.148 1.00 90.12 353 LEU A C 1
ATOM 2828 O O . LEU A 1 353 ? -26.005 -11.858 28.328 1.00 90.12 353 LEU A O 1
ATOM 2832 N N . LEU A 1 354 ? -28.196 -11.338 28.358 1.00 90.69 354 LEU A N 1
ATOM 2833 C CA . LEU A 1 354 ? -28.036 -9.946 28.776 1.00 90.69 354 LEU A CA 1
ATOM 2834 C C . LEU A 1 354 ? -27.314 -9.838 30.123 1.00 90.69 354 LEU A C 1
ATOM 2836 O O . LEU A 1 354 ? -26.423 -9.007 30.259 1.00 90.69 354 LEU A O 1
ATOM 2840 N N . LEU A 1 355 ? -27.609 -10.712 31.091 1.00 92.31 355 LEU A N 1
ATOM 2841 C CA . LEU A 1 355 ? -26.903 -10.748 32.379 1.00 92.31 355 LEU A CA 1
ATOM 2842 C C . LEU A 1 355 ? -25.395 -11.025 32.240 1.00 92.31 355 LEU A C 1
ATOM 2844 O O . LEU A 1 355 ? -24.617 -10.620 33.101 1.00 92.31 355 LEU A O 1
ATOM 2848 N N . ARG A 1 356 ? -24.963 -11.708 31.171 1.00 89.12 356 ARG A N 1
ATOM 2849 C CA . ARG A 1 356 ? -23.541 -12.004 30.906 1.00 89.12 356 ARG A CA 1
ATOM 2850 C C . ARG A 1 356 ? -22.837 -10.901 30.120 1.00 89.12 356 ARG A C 1
ATOM 2852 O O . ARG A 1 356 ? -21.621 -10.758 30.246 1.00 89.12 356 ARG A O 1
ATOM 2859 N N . THR A 1 357 ? -23.566 -10.168 29.282 1.00 89.00 357 THR A N 1
ATOM 2860 C CA . THR A 1 357 ? -23.002 -9.177 28.349 1.00 89.00 357 THR A CA 1
ATOM 2861 C C . THR A 1 357 ? -23.155 -7.734 28.822 1.00 89.00 357 THR A C 1
ATOM 2863 O O . THR A 1 357 ? -22.419 -6.867 28.342 1.00 89.00 357 THR A O 1
ATOM 2866 N N . LEU A 1 358 ? -24.091 -7.470 29.738 1.00 91.25 358 LEU A N 1
ATOM 2867 C CA . LEU A 1 358 ? -24.356 -6.159 30.318 1.00 91.25 358 LEU A CA 1
ATOM 2868 C C . LEU A 1 358 ? -23.474 -5.917 31.544 1.00 91.25 358 LEU A C 1
ATOM 2870 O O . LEU A 1 358 ? -23.362 -6.757 32.437 1.00 91.25 358 LEU A O 1
ATOM 2874 N N . ARG A 1 359 ? -22.874 -4.732 31.607 1.00 91.12 359 ARG A N 1
ATOM 2875 C CA . ARG A 1 359 ? -22.167 -4.228 32.785 1.00 91.12 359 ARG A CA 1
ATOM 2876 C C . ARG A 1 359 ? -22.827 -2.944 33.251 1.00 91.12 359 ARG A C 1
ATOM 2878 O O . ARG A 1 359 ? -23.174 -2.100 32.435 1.00 91.12 359 ARG A O 1
ATOM 2885 N N . VAL A 1 360 ? -22.995 -2.802 34.560 1.00 91.44 360 VAL A N 1
ATOM 2886 C CA . VAL 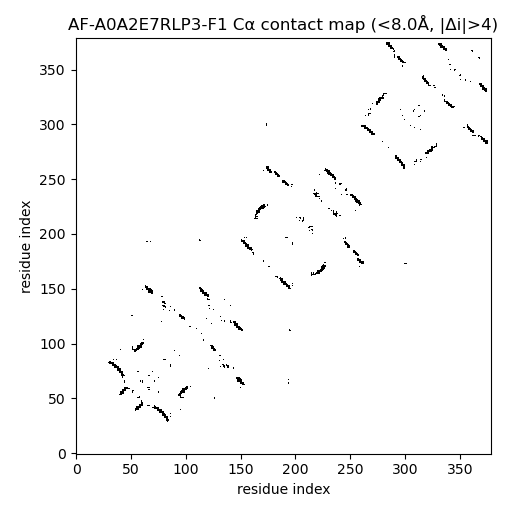A 1 360 ? -23.640 -1.639 35.177 1.00 91.44 360 VAL A CA 1
ATOM 2887 C C . VAL A 1 360 ? -22.734 -1.137 36.284 1.00 91.44 360 VAL A C 1
ATOM 2889 O O . VAL A 1 360 ? -22.333 -1.915 37.151 1.00 91.44 360 VAL A O 1
ATOM 2892 N N . ARG A 1 361 ? -22.390 0.146 36.236 1.00 91.06 361 ARG A N 1
ATOM 2893 C CA . ARG A 1 361 ? -21.479 0.784 37.191 1.00 91.06 361 ARG A CA 1
ATOM 2894 C C . ARG A 1 361 ? -21.917 2.219 37.478 1.00 91.06 361 ARG A C 1
ATOM 2896 O O . ARG A 1 361 ? -22.563 2.818 36.617 1.00 91.06 361 ARG A O 1
ATOM 2903 N N . PRO A 1 362 ? -21.599 2.778 38.654 1.00 88.75 362 PRO A N 1
ATOM 2904 C CA . PRO A 1 362 ? -21.795 4.203 38.880 1.00 88.75 362 PRO A CA 1
ATOM 2905 C C . PRO A 1 362 ? -20.867 5.010 37.964 1.00 88.75 362 PRO A C 1
ATOM 2907 O O . PRO A 1 362 ? -19.855 4.503 37.469 1.00 88.75 362 PRO A O 1
ATOM 2910 N N . GLU A 1 363 ? -21.201 6.277 37.740 1.00 86.44 363 GLU A N 1
ATOM 2911 C CA . GLU A 1 363 ? -20.310 7.199 37.029 1.00 86.44 363 GLU A CA 1
ATOM 2912 C C . GLU A 1 363 ? -18.990 7.411 37.794 1.00 86.44 363 GLU A C 1
ATOM 2914 O O . GLU A 1 363 ? -17.921 7.478 37.184 1.00 86.44 363 GLU A O 1
ATOM 2919 N N . GLN A 1 364 ? -19.056 7.436 39.130 1.00 84.38 364 GLN A N 1
ATOM 2920 C CA . GLN A 1 364 ? -17.902 7.513 40.025 1.00 84.38 364 GLN A CA 1
ATOM 2921 C C . GLN A 1 364 ? -17.816 6.263 40.909 1.00 84.38 364 GLN A C 1
ATOM 2923 O O . GLN A 1 364 ? -18.749 5.950 41.645 1.00 84.38 364 GLN A O 1
ATOM 2928 N N . ASP A 1 365 ? -16.672 5.574 40.913 1.00 81.75 365 ASP A N 1
ATOM 2929 C CA . ASP A 1 365 ? -16.489 4.323 41.674 1.00 81.75 365 ASP A CA 1
ATOM 2930 C C . ASP A 1 365 ? -16.710 4.480 43.191 1.00 81.75 365 ASP A C 1
ATOM 2932 O O . ASP A 1 365 ? -17.134 3.537 43.863 1.00 81.75 365 ASP A O 1
ATOM 2936 N N . SER A 1 366 ? -16.474 5.676 43.746 1.00 77.31 366 SER A N 1
ATOM 2937 C CA . SER A 1 366 ? -16.762 5.996 45.153 1.00 77.31 366 SER A CA 1
ATOM 2938 C C . SER A 1 366 ? -18.249 5.905 45.510 1.00 77.31 366 SER A C 1
ATOM 2940 O O . SER A 1 366 ? -18.587 5.812 46.687 1.00 77.31 366 SER A O 1
ATOM 2942 N N . GLU A 1 367 ? -19.134 5.911 44.516 1.00 80.06 367 GLU A N 1
ATOM 2943 C CA . GLU A 1 367 ? -20.585 5.864 44.679 1.00 80.06 367 GLU A CA 1
ATOM 2944 C C . GLU A 1 367 ? -21.162 4.444 44.507 1.00 80.06 367 GLU A C 1
ATOM 2946 O O . GLU A 1 367 ? -22.373 4.243 44.558 1.00 80.06 367 GLU A O 1
ATOM 2951 N N . ALA A 1 368 ? -20.311 3.421 44.354 1.00 81.12 368 ALA A N 1
ATOM 2952 C CA . ALA A 1 368 ? -20.737 2.025 44.184 1.00 81.12 368 ALA A CA 1
ATOM 2953 C C . ALA A 1 368 ? -21.397 1.406 45.435 1.00 81.12 368 ALA A C 1
ATOM 2955 O O . ALA A 1 368 ? -21.871 0.265 45.394 1.00 81.12 368 ALA A O 1
ATOM 2956 N N . LYS A 1 369 ? -21.395 2.126 46.563 1.00 86.19 369 LYS A N 1
ATOM 2957 C CA . LYS A 1 369 ? -21.918 1.672 47.852 1.00 86.19 369 LYS A CA 1
ATOM 2958 C C . LYS A 1 369 ? -22.851 2.708 48.468 1.00 86.19 369 LYS A C 1
ATOM 2960 O O . LYS A 1 369 ? -22.644 3.908 48.313 1.00 86.19 369 LYS A O 1
ATOM 2965 N N . VAL A 1 370 ? -23.832 2.229 49.226 1.00 86.38 370 VAL A N 1
ATOM 2966 C CA . VAL A 1 370 ? -24.731 3.052 50.043 1.00 86.38 370 VAL A CA 1
ATOM 2967 C C . VAL A 1 370 ? -24.290 2.973 51.496 1.00 86.38 370 VAL A C 1
ATOM 2969 O O . VAL A 1 370 ? -24.191 1.877 52.053 1.00 86.38 370 VAL A O 1
ATOM 2972 N N . ARG A 1 371 ? -24.072 4.130 52.128 1.00 88.38 371 ARG A N 1
ATOM 2973 C CA . ARG A 1 371 ? -23.838 4.193 53.574 1.00 88.38 371 ARG A CA 1
ATOM 2974 C C . ARG A 1 371 ? -25.165 3.973 54.292 1.00 88.38 371 ARG A C 1
ATOM 2976 O O . ARG A 1 371 ? -26.105 4.740 54.114 1.00 88.38 371 ARG A O 1
ATOM 2983 N N . MET A 1 372 ? -25.241 2.941 55.114 1.00 89.12 372 MET A N 1
ATOM 2984 C CA . MET A 1 372 ? -26.393 2.632 55.954 1.00 89.12 372 MET A CA 1
ATOM 2985 C C . MET A 1 372 ? -26.084 3.041 57.389 1.00 89.12 372 MET A C 1
ATOM 2987 O O . MET A 1 372 ? -25.014 2.709 57.895 1.00 89.12 372 MET A O 1
ATOM 2991 N N . THR A 1 373 ? -27.018 3.713 58.055 1.00 89.88 373 THR A N 1
ATOM 2992 C CA . THR A 1 373 ? -26.908 4.092 59.472 1.00 89.88 373 THR A CA 1
ATOM 2993 C C . THR A 1 373 ? -28.086 3.529 60.250 1.00 89.88 373 THR A C 1
ATOM 2995 O O . THR A 1 373 ? -29.231 3.635 59.810 1.00 89.88 373 THR A O 1
ATOM 2998 N N . ARG A 1 374 ? -27.837 2.937 61.414 1.00 86.00 374 ARG A N 1
ATOM 2999 C CA . ARG A 1 374 ? -28.901 2.434 62.282 1.00 86.00 374 ARG A CA 1
ATOM 3000 C C . ARG A 1 374 ? -29.590 3.612 62.971 1.00 86.00 374 ARG A C 1
ATOM 3002 O O . ARG A 1 374 ? -28.928 4.454 63.573 1.00 86.00 374 ARG A O 1
ATOM 3009 N N . ALA A 1 375 ? -30.916 3.671 62.898 1.00 81.81 375 ALA A N 1
ATOM 3010 C CA . ALA A 1 375 ? -31.689 4.672 63.616 1.00 81.81 375 ALA A CA 1
ATOM 3011 C C . ALA A 1 375 ? -31.487 4.473 65.126 1.00 81.81 375 ALA A C 1
ATOM 3013 O O . ALA A 1 375 ? -31.660 3.367 65.651 1.00 81.81 375 ALA A O 1
ATOM 3014 N N . ALA A 1 376 ? -31.109 5.539 65.831 1.00 69.44 376 ALA A N 1
ATOM 3015 C CA . ALA A 1 376 ? -31.059 5.514 67.284 1.00 69.44 376 ALA A CA 1
ATOM 3016 C C . ALA A 1 376 ? -32.482 5.279 67.808 1.00 69.44 376 ALA A C 1
ATOM 3018 O O . ALA A 1 376 ? -33.395 6.023 67.448 1.00 69.44 376 ALA A O 1
ATOM 3019 N N . ASN A 1 377 ? -32.678 4.246 68.636 1.00 53.41 377 ASN A N 1
ATOM 3020 C CA . ASN A 1 377 ? -33.959 4.013 69.302 1.00 53.41 377 ASN A CA 1
ATOM 3021 C C . ASN A 1 377 ? -34.380 5.306 70.016 1.00 53.41 377 ASN A C 1
ATOM 3023 O O . ASN A 1 377 ? -33.753 5.696 71.001 1.00 53.41 377 ASN A O 1
ATOM 3027 N N . GLN A 1 378 ? -35.430 5.964 69.521 1.00 42.53 378 GLN A N 1
ATOM 3028 C CA . GLN A 1 378 ? -36.148 6.964 70.299 1.00 42.53 378 GLN A CA 1
ATOM 3029 C C . GLN A 1 378 ? -36.838 6.201 71.434 1.00 42.53 378 GLN A C 1
ATOM 3031 O O . GLN A 1 378 ? -37.794 5.464 71.192 1.00 42.53 378 GLN A O 1
ATOM 3036 N N . GLN A 1 379 ? -36.264 6.286 72.635 1.00 36.50 379 GLN A N 1
ATOM 3037 C CA . GLN A 1 379 ? -36.952 5.928 73.875 1.00 36.50 379 GLN A CA 1
ATOM 3038 C C . GLN A 1 379 ? -37.987 6.990 74.225 1.00 36.50 379 GLN A C 1
ATOM 3040 O O . GLN A 1 379 ? -37.667 8.189 74.051 1.00 36.50 379 GLN A O 1
#

Secondary structure (DSSP, 8-state):
-HHHHHHHHTTHHHHHHHHHHHHHHHHHHHHH-EEEEEEEEEEEE-S--SPPPTTEEEEEPPTTEEEEESPTT-EEEEEEEEEHHHHHHHHHT---EEEEGGGT---SS---SEEEEEEETTTSEESSHHHHHHHHTTT-TTS-EEEEEEEEEEEEEEE--GGGSPEES-PSTTEEE-GGG-EES-SEEEEEEEHHHHHHHHHHHHHHHTTSSPPP--BPPEE-TT--S-EEEEEEB-HHHHTTT-EEESSEEEEEE-EEEPBPPPEEEE-S-PEEES--SSS-EEEE----EEEEEEBP-GGGTT----HHHHHHHEEEEEEGGGS-TT-SEEEEEPEEEE-S---HHHHHHHHHHEEEEESSGGGSEEEEEEPP---

Mean predicted aligned error: 14.97 Å

pLDDT: mean 85.68, std 10.5, range [36.5, 97.44]

Sequence (379 aa):
MKRIRRFFLHDMGRKTLALILACTVWWLVNKQITVQADVPFLVRETQSTGLPEPGTLEIHPPDGWQLASPTPGTEVRFWFKGARSRLDQFLESEPAAHFDANTSFNVAGTSGQSNFIEVKASDLRWRRPDDARALLAPVGSSQHVLNLRFDRRVEIKVDIQPEMVQVEGDPADGHRELLEHLTLSTSYIVLQGPSRKVDELVQRIQLWQQGSTPPPSILEALKIEGARGDVQHRLALHPSQSQSGMTMTPEFVEATLPVRLKSLEPVAFVRDQIQTLGSAPEGLWEPHYTARTWIAELSYHPDLVGIEFSEAWVQRHLRLFISLPELPASAQEYDLPIHWTLVDIEDRKLEELLLRTLRVRPEQDSEAKVRMTRAANQQ

Radius of gyration: 43.22 Å; Cα contacts (8 Å, |Δi|>4): 683; chains: 1; bounding box: 72×56×157 Å